Protein 6OUX (pdb70)

B-factor: mean 25.57, std 15.18, range [2.73, 433.22]

InterPro domains:
  IPR004839 Aminotransferase, class I/classII, large domain [PF00155] (78-378)
  IPR015421 Pyridoxal phosphate-dependent transferase, major domain [G3DSA:3.40.640.10] (74-288)
  IPR015422 Pyridoxal phosphate-dependent transferase, small domain [G3DSA:3.90.1150.10] (289-384)
  IPR015424 Pyridoxal phosphate-dependent transferase [SSF53383] (71-387)

Secondary structure (DSSP, 8-state):
--HHHHTTTTHHHHHHHHHS---SSSSSS-HHHHHHHSTT----EE-SS---HHHHHHHHHHHIIIIITTSTHHHHHHSPPPPHHHHHHHHHHHHTS-GGGEEEES-HHHHHHHHHTSTT--EEEEEES-SS--GGGS-TT-EEEEEEP-GGGTT---HHHHHHHHHHH--SEEEEESS-TTT-----HHHHHHHHHHTTTSSEEEEE-TTGGG--SSTT-PPP-THHHHHH-TTEEEEEESSTTTT-TTS--EEEE--HHHHHHHTSS-------HHHHHHHHHHT-HHHHHHHHHHHHHHHHHHHHHHHHHHT-TT-EE---SSSEEEEEPPTT--HHHHHHHHHHHH-EE-EE-TTSTT--SSEEEEE---HHHHHHHHHHHHHHT----/-HHHHHHHH---SS----EE-SS---HHHHHHHHHHHIIIIITT----TTHHHHHHHHHTS-GGGEEEES-HHHHHHHHHTSTT--EEEEEES-SS-GGGGS-TT-EEEEEE-BGGGTTB--HHHHHHHHHHH--SEEEEESS-TTT-----HHHHHHHHHHTTTSSEEEEE-TTGGG--SSTT-PPP-THHHHHH-TTEEEEEESSTTTT-TTS--EEEE--HHHHHHHHHTT------HHHHHHHHHHT-HHHHHHHHHHHHHHHHHHHHHHHHHHTSTT-EE----SSEEEEEPPTT--HHHHHHHHHHHH-EE-EE-TTSTT--SSEEEEE---HHHHHHHHHHHHHHH-

Sequence (747 aa):
ASVDTMNARNTQFTKAFHALKQNAGSHSPSMEDLKKMFPTLEIKIDACYLSNPYASELVLDYIDRELIQTNAYKKVLTHYPSQQRSLQKVMAESLHVKPENIFIGNGATEIIQMLLQQEEVQKVALMIPTFSSYYEFVGKGCEVVYFPLNERDDYSFDADKYCQFIENEQPDTVVLINPNNPNGAYLSLEKMHILLKRLAFVPRIIIDESFIHFAYEDEALTCLSSTVLFDMYPNVIIVKSLSKDFGIAGVRLGYALMDSRKIDALLEHGFLWNINGIGEYCLRLFVREDFLKRYEEARKQYIKEMCRFKEALLGIENVYVYPSMANFVMLKLPSRIKASFVISALLVEYGIYVRTMADKIGVEGECIRIAGRTREENNCIVMALKSILKDSKNTQFTKAFHAMFPTLEIKIDACYLSNPYASELVLDYIDRELIQTNAYQRSLQKVMAESLHVKPENIFIGNGATEIIQMLLQQEEVQKVALMIPTFSSYYEFVGKGCEVVYFPLNERDDYSFDADKYCQFIENEQPDTVVLINPNNPNGAYLSLEKMHILLKRLAFVPRIIIDESFIHFAYEDEALTCLSSTVLFDMYPNVIIVKSLSKDFGIAGVRLGYALMDSRKIDALLEHGFLWNINGIGEYCLRLFVREDFLKRYEEARKQYIKEMCRFKEALLGIENVYVYPSMANFVMLKLPSRIKASFVISALLVEYGIYVRTMADKIGVEGECIRIAGRTREENNCIVMALKSILK

Radius of gyration: 28.6 Å; Cα contacts (8 Å, |Δi|>4): 1345; chains: 2; bounding box: 66×75×78 Å

Nearest PDB structures (foldseek):
  6oux-assembly1_A  TM=1.003E+00  e=8.199E-85  Sulfurospirillum multivorans
  6oux-assembly1_B  TM=9.849E-01  e=2.940E-67  Sulfurospirillum multivorans
  3get-assembly1_A  TM=8.193E-01  e=7.126E-23  Campylobacter jejuni subsp. jejuni NCTC 11168 = ATCC 700819
  3get-assembly1_B  TM=8.110E-01  e=1.214E-21  Campylobacter jejuni subsp. jejuni NCTC 11168 = ATCC 700819
  5wml-assembly1_B  TM=7.688E-01  e=1.928E-19  Arabidopsis thaliana

Solvent-accessible surface area: 33299 Å² total; per-residue (Å²): 93,57,45,97,88,82,57,56,127,22,59,162,28,23,147,28,9,104,81,27,165,128,66,66,31,33,46,9,7,28,61,122,29,3,132,154,79,29,88,137,32,115,49,138,11,26,0,0,74,17,8,0,13,42,0,26,115,29,0,90,61,3,14,48,95,48,9,20,138,80,72,40,9,72,122,30,17,21,73,84,7,32,89,13,88,45,2,0,117,24,2,17,115,34,28,150,16,108,31,50,23,0,18,0,5,45,9,7,36,60,4,0,33,44,2,0,106,47,155,88,2,92,43,0,1,9,12,38,2,20,21,29,48,7,120,93,50,24,36,220,60,17,99,39,28,93,21,90,14,40,28,193,65,41,4,56,36,52,17,92,131,1,2,82,40,0,53,109,51,107,3,26,0,0,3,5,7,11,0,8,10,0,1,0,27,38,21,32,38,127,101,3,46,103,1,0,125,82,0,72,87,2,71,38,0,0,1,8,3,2,8,2,23,5,0,58,86,61,161,73,12,82,50,16,49,3,20,72,2,30,99,106,15,144,18,5,9,0,0,6,3,7,22,76,0,14,0,20,85,46,12,94,2,0,11,0,0,0,79,14,181,41,0,59,63,36,49,137,99,12,106,100,35,16,2,29,6,28,0,21,30,0,0,95,1,6,12,83,120,62,0,54,127,109,3,47,110,7,0,63,88,0,3,131,6,4,44,82,0,34,128,29,0,120,54,9,158,54,21,100,12,1,68,8,37,2,0,0,0,1,0,65,7,32,106,214,39,126,1,25,34,0,5,0,0,0,1,66,78,74,5,2,1,1,1,28,3,78,49,16,136,31,20,96,52,56,1,0,2,0,0,0,13,31,147,147,50,0,63,61,0,8,129,0,0,99,61,20,12,146,121,68,150,89,94,153,26,34,140,24,76,173,108,175,53,133,134,46,113,84,134,12,59,0,24,44,7,5,0,28,24,0,12,124,22,0,20,49,4,3,41,114,56,22,23,133,99,109,57,88,86,139,71,12,25,146,23,9,8,155,47,26,157,19,134,41,93,26,0,1,0,7,51,7,8,49,32,1,0,4,22,1,0,67,29,163,92,2,96,42,0,0,6,16,30,0,18,45,30,42,11,129,55,17,15,38,216,69,17,93,28,21,83,30,82,17,70,28,222,82,47,4,46,36,73,43,63,109,2,2,62,42,0,59,124,54,112,4,27,0,0,4,10,20,11,0,11,18,0,0,0,28,28,30,22,36,138,98,4,41,105,2,0,126,94,0,69,88,2,78,27,0,0,0,8,3,2,6,2,23,4,0,62,81,63,181,73,15,79,47,16,55,2,15,58,2,28,92,98,16,140,19,4,11,0,0,7,3,4,14,53,0,7,0,4,8,2,5,38,0,0,8,0,0,0,60,32,171,36,2,77,41,2,24,140,123,51,62,63,12,60,24,35,49,40,1,56,36,0,0,116,2,6,30,79,125,66,0,52,136,110,2,44,107,9,0,52,72,0,4,122,7,5,38,100,0,28,108,34,0,76,50,7,146,122,16,88,6,1,57,8,47,1,0,0,0,0,0,58,12,20,105,239,46,128,2,45,98,0,4,0,2,0,6,68,100,43,5,0,72,1,59,38,3,80,83,27,136,28,19,101,52,56,1,0,10,0,0,0,14,46,113,140,43,0,71,40,0,13,98,0,0,92,58,23,27,222

Organism: Sulfurospirillum multivorans (strain DM 12446 / JCM 15788 / NBRC 109480) (NCBI:txid1150621)

Structure (mmCIF, N/CA/C/O backbone):
data_6OUX
#
_entry.id   6OUX
#
_cell.length_a   141.530
_cell.length_b   90.627
_cell.length_c   70.867
_cell.angle_alpha   90.00
_cell.angle_beta   109.96
_cell.angle_gamma   90.00
#
_symmetry.space_group_name_H-M   'C 1 2 1'
#
loop_
_entity.id
_entity.type
_entity.pdbx_description
1 polymer 'Threonine phosphate decarboxylase-like enzyme'
2 water water
#
loop_
_atom_site.group_PDB
_atom_site.id
_atom_site.type_symbol
_atom_site.label_atom_id
_atom_site.label_alt_id
_atom_site.label_comp_id
_atom_site.label_asym_id
_atom_site.label_entity_id
_atom_site.label_seq_id
_atom_site.pdbx_PDB_ins_code
_atom_site.Cartn_x
_atom_site.Cartn_y
_atom_site.Cartn_z
_atom_site.occupancy
_atom_site.B_iso_or_equiv
_atom_site.auth_seq_id
_atom_site.auth_comp_id
_atom_site.auth_asym_id
_atom_site.auth_atom_id
_atom_site.pdbx_PDB_model_num
ATOM 1 N N . ALA A 1 1 ? 64.723 102.283 23.067 1.00 39.46 0 ALA A N 1
ATOM 2 C CA . ALA A 1 1 ? 65.897 101.862 23.875 1.00 38.82 0 ALA A CA 1
ATOM 3 C C . ALA A 1 1 ? 65.513 100.781 24.898 1.00 33.16 0 ALA A C 1
ATOM 4 O O . ALA A 1 1 ? 66.264 99.845 24.983 1.00 33.95 0 ALA A O 1
ATOM 6 N N . SER A 1 2 ? 64.384 100.868 25.635 1.00 31.45 1 SER A N 1
ATOM 7 C CA . SER A 1 2 ? 64.079 99.833 26.683 1.00 30.18 1 SER A CA 1
ATOM 8 C C . SER A 1 2 ? 63.864 98.462 26.032 1.00 30.53 1 SER A C 1
ATOM 9 O O . SER A 1 2 ? 63.535 98.365 24.844 1.00 29.44 1 SER A O 1
ATOM 12 N N . VAL A 1 3 ? 64.062 97.407 26.820 1.00 30.09 2 VAL A N 1
ATOM 13 C CA . VAL A 1 3 ? 63.834 96.040 26.343 1.00 31.37 2 VAL A CA 1
ATOM 14 C C . VAL A 1 3 ? 62.382 95.893 25.775 1.00 30.37 2 VAL A C 1
ATOM 15 O O . VAL A 1 3 ? 62.206 95.238 24.742 1.00 27.73 2 VAL A O 1
ATOM 19 N N . ASP A 1 4 ? 61.380 96.489 26.460 1.00 28.39 3 ASP A N 1
ATOM 20 C CA . ASP A 1 4 ? 59.944 96.417 26.038 1.00 31.43 3 ASP A CA 1
ATOM 21 C C . ASP A 1 4 ? 59.729 97.138 24.676 1.00 29.81 3 ASP A C 1
ATOM 22 O O . ASP A 1 4 ? 59.013 96.660 23.807 1.00 29.00 3 ASP A O 1
ATOM 27 N N . THR A 1 5 ? 60.365 98.286 24.505 1.00 26.80 4 THR A N 1
ATOM 28 C CA . THR A 1 5 ? 60.292 99.032 23.220 1.00 27.28 4 THR A CA 1
ATOM 29 C C . THR A 1 5 ? 60.909 98.196 22.101 1.00 27.93 4 THR A C 1
ATOM 30 O O . THR A 1 5 ? 60.306 98.070 21.031 1.00 26.97 4 THR A O 1
ATOM 34 N N . MET A 1 6 ? 62.089 97.609 22.374 1.00 27.98 5 MET A N 1
ATOM 35 C CA . MET A 1 6 ? 62.811 96.763 21.423 1.00 32.18 5 MET A CA 1
ATOM 36 C C . MET A 1 6 ? 61.893 95.600 21.020 1.00 32.17 5 MET A C 1
ATOM 37 O O . MET A 1 6 ? 61.806 95.217 19.856 1.00 33.67 5 MET A O 1
ATOM 42 N N . ASN A 1 7 ? 61.161 95.078 21.986 1.00 33.46 6 ASN A N 1
ATOM 43 C CA . ASN A 1 7 ? 60.214 94.005 21.706 1.00 35.98 6 ASN A CA 1
ATOM 44 C C . ASN A 1 7 ? 58.952 94.362 20.909 1.00 33.45 6 ASN A C 1
ATOM 45 O O . ASN A 1 7 ? 58.216 93.455 20.533 1.00 33.62 6 ASN A O 1
ATOM 50 N N . ALA A 1 8 ? 58.706 95.653 20.657 1.00 28.10 7 ALA A N 1
ATOM 51 C CA . ALA A 1 8 ? 57.591 96.062 19.800 1.00 29.17 7 ALA A CA 1
ATOM 52 C C . ALA A 1 8 ? 58.060 96.329 18.345 1.00 29.43 7 ALA A C 1
ATOM 53 O O . ALA A 1 8 ? 57.252 96.759 17.508 1.00 27.40 7 ALA A O 1
ATOM 55 N N . ARG A 1 9 ? 59.357 96.090 18.082 1.00 27.68 8 ARG A N 1
ATOM 56 C CA . ARG A 1 9 ? 60.008 96.251 16.769 1.00 34.73 8 ARG A CA 1
ATOM 57 C C . ARG A 1 9 ? 59.202 95.803 15.543 1.00 30.44 8 ARG A C 1
ATOM 58 O O . ARG A 1 9 ? 59.279 96.421 14.500 1.00 32.23 8 ARG A O 1
ATOM 66 N N . ASN A 1 10 ? 58.534 94.662 15.642 1.00 27.28 9 ASN A N 1
ATOM 67 C CA . ASN A 1 10 ? 57.894 94.038 14.458 1.00 26.86 9 ASN A CA 1
ATOM 68 C C . ASN A 1 10 ? 56.387 94.199 14.412 1.00 25.33 9 ASN A C 1
ATOM 69 O O . ASN A 1 10 ? 55.689 93.478 13.689 1.00 25.64 9 ASN A O 1
ATOM 74 N N . THR A 1 11 ? 55.878 95.162 15.192 1.00 23.68 10 THR A N 1
ATOM 75 C CA . THR A 1 11 ? 54.472 95.316 15.424 1.00 22.30 10 THR A CA 1
ATOM 76 C C . THR A 1 11 ? 53.701 95.465 14.093 1.00 20.05 10 THR A C 1
ATOM 77 O O . THR A 1 11 ? 52.654 94.822 13.890 1.00 19.01 10 THR A O 1
ATOM 81 N N . GLN A 1 12 ? 54.228 96.299 13.212 1.00 23.50 11 GLN A N 1
ATOM 82 C CA . GLN A 1 12 ? 53.591 96.575 11.901 1.00 24.06 11 GLN A CA 1
ATOM 83 C C . GLN A 1 12 ? 53.447 95.269 11.138 1.00 24.44 11 GLN A C 1
ATOM 84 O O . GLN A 1 12 ? 52.362 94.878 10.710 1.00 26.15 11 GLN A O 1
ATOM 90 N N . PHE A 1 13 ? 54.540 94.541 11.058 1.00 25.16 12 PHE A N 1
ATOM 91 C CA . PHE A 1 13 ? 54.498 93.207 10.470 1.00 22.68 12 PHE A CA 1
ATOM 92 C C . PHE A 1 13 ? 53.494 92.281 11.178 1.00 23.05 12 PHE A C 1
ATOM 93 O O . PHE A 1 13 ? 52.609 91.666 10.557 1.00 21.82 12 PHE A O 1
ATOM 101 N N . THR A 1 14 ? 53.615 92.176 12.495 1.00 25.48 13 THR A N 1
ATOM 102 C CA . THR A 1 14 ? 52.677 91.310 13.261 1.00 21.32 13 THR A CA 1
ATOM 103 C C . THR A 1 14 ? 51.233 91.616 13.012 1.00 21.41 13 THR A C 1
ATOM 104 O O . THR A 1 14 ? 50.388 90.696 12.835 1.00 22.17 13 THR A O 1
ATOM 108 N N . LYS A 1 15 ? 50.894 92.908 13.001 1.00 23.09 14 LYS A N 1
ATOM 109 C CA . LYS A 1 15 ? 49.497 93.264 12.756 1.00 22.97 14 LYS A CA 1
ATOM 110 C C . LYS A 1 15 ? 49.030 92.861 11.382 1.00 23.06 14 LYS A C 1
ATOM 111 O O . LYS A 1 15 ? 47.919 92.307 11.244 1.00 24.10 14 LYS A O 1
ATOM 117 N N . ALA A 1 16 ? 49.840 93.145 10.347 1.00 24.28 15 ALA A N 1
ATOM 118 C CA . ALA A 1 16 ? 49.471 92.759 8.970 1.00 22.20 15 ALA A CA 1
ATOM 119 C C . ALA A 1 16 ? 49.379 91.233 8.881 1.00 25.68 15 ALA A C 1
ATOM 120 O O . ALA A 1 16 ? 48.458 90.664 8.276 1.00 27.93 15 ALA A O 1
ATOM 122 N N . PHE A 1 17 ? 50.338 90.563 9.507 1.00 26.12 16 PHE A N 1
ATOM 123 C CA . PHE A 1 17 ? 50.388 89.078 9.479 1.00 28.91 16 PHE A CA 1
ATOM 124 C C . PHE A 1 17 ? 49.066 88.430 10.038 1.00 32.57 16 PHE A C 1
ATOM 125 O O . PHE A 1 17 ? 48.425 87.592 9.382 1.00 29.87 16 PHE A O 1
ATOM 133 N N . HIS A 1 18 ? 48.613 88.902 11.196 1.00 36.23 17 HIS A N 1
ATOM 134 C CA . HIS A 1 18 ? 47.258 88.585 11.703 1.00 37.88 17 HIS A CA 1
ATOM 135 C C . HIS A 1 18 ? 46.060 88.954 10.822 1.00 37.64 17 HIS A C 1
ATOM 136 O O . HIS A 1 18 ? 45.069 88.241 10.797 1.00 42.66 17 HIS A O 1
ATOM 143 N N . ALA A 1 19 ? 46.095 90.076 10.142 1.00 40.27 18 ALA A N 1
ATOM 144 C CA . ALA A 1 19 ? 44.991 90.421 9.219 1.00 42.62 18 ALA A CA 1
ATOM 145 C C . ALA A 1 19 ? 44.693 89.285 8.219 1.00 44.52 18 ALA A C 1
ATOM 146 O O . ALA A 1 19 ? 43.554 89.149 7.747 1.00 40.74 18 ALA A O 1
ATOM 148 N N . LEU A 1 20 ? 45.724 88.505 7.869 1.00 37.71 19 LEU A N 1
ATOM 149 C CA . LEU A 1 20 ? 45.587 87.439 6.859 1.00 38.09 19 LEU A CA 1
ATOM 150 C C . LEU A 1 20 ? 44.610 86.309 7.241 1.00 34.62 19 LEU A C 1
ATOM 151 O O . LEU A 1 20 ? 44.435 85.993 8.424 1.00 26.88 19 LEU A O 1
ATOM 156 N N . LYS A 1 21 ? 43.970 85.738 6.214 1.00 35.36 20 LYS A N 1
ATOM 157 C CA . LYS A 1 21 ? 43.178 84.508 6.357 1.00 38.42 20 LYS A CA 1
ATOM 158 C C . LYS A 1 21 ? 43.934 83.469 7.223 1.00 38.15 20 LYS A C 1
ATOM 159 O O . LYS A 1 21 ? 45.075 83.092 6.907 1.00 30.70 20 LYS A O 1
ATOM 165 N N . GLN A 1 22 ? 43.285 83.059 8.310 1.00 33.82 21 GLN A N 1
ATOM 166 C CA . GLN A 1 22 ? 43.625 81.843 9.057 1.00 37.26 21 GLN A CA 1
ATOM 167 C C . GLN A 1 22 ? 42.955 80.557 8.525 1.00 35.29 21 GLN A C 1
ATOM 168 O O . GLN A 1 22 ? 41.923 80.611 7.866 1.00 33.60 21 GLN A O 1
ATOM 174 N N . ASN A 1 23 ? 43.564 79.401 8.821 1.00 32.50 22 ASN A N 1
ATOM 175 C CA . ASN A 1 23 ? 42.960 78.108 8.592 1.00 27.91 22 ASN A CA 1
ATOM 176 C C . ASN A 1 23 ? 43.461 77.085 9.602 1.00 25.88 22 ASN A C 1
ATOM 177 O O . ASN A 1 23 ? 44.436 77.275 10.317 1.00 25.22 22 ASN A O 1
ATOM 182 N N . ALA A 1 24 ? 42.825 75.954 9.600 1.00 25.10 23 ALA A N 1
ATOM 183 C CA . ALA A 1 24 ? 43.025 74.950 10.634 1.00 25.52 23 ALA A CA 1
ATOM 184 C C . ALA A 1 24 ? 44.216 73.998 10.381 1.00 24.27 23 ALA A C 1
ATOM 185 O O . ALA A 1 24 ? 44.590 73.208 11.259 1.00 20.30 23 ALA A O 1
ATOM 187 N N . GLY A 1 25 ? 44.791 74.080 9.180 1.00 24.30 24 GLY A N 1
ATOM 188 C CA . GLY A 1 25 ? 45.906 73.238 8.776 1.00 22.80 24 GLY A CA 1
ATOM 189 C C . GLY A 1 25 ? 47.252 73.791 9.261 1.00 23.83 24 GLY A C 1
ATOM 190 O O . GLY A 1 25 ? 47.330 74.766 10.010 1.00 19.36 24 GLY A O 1
ATOM 191 N N . SER A 1 26 ? 48.300 73.209 8.705 1.00 20.25 25 SER A N 1
ATOM 192 C CA . SER A 1 26 ? 49.669 73.398 9.152 1.00 24.31 25 SER A CA 1
ATOM 193 C C . SER A 1 26 ? 50.207 74.820 8.928 1.00 23.31 25 SER A C 1
ATOM 194 O O . SER A 1 26 ? 50.961 75.328 9.762 1.00 21.99 25 SER A O 1
ATOM 197 N N . HIS A 1 27 ? 49.870 75.436 7.800 1.00 22.25 26 HIS A N 1
ATOM 198 C CA . HIS A 1 27 ? 50.264 76.851 7.556 1.00 27.69 26 HIS A CA 1
ATOM 199 C C . HIS A 1 27 ? 49.085 77.805 7.731 1.00 28.47 26 HIS A C 1
ATOM 200 O O . HIS A 1 27 ? 48.285 77.984 6.800 1.00 32.90 26 HIS A O 1
ATOM 207 N N . SER A 1 28 ? 49.011 78.419 8.898 1.00 25.82 27 SER A N 1
ATOM 208 C CA . SER A 1 28 ? 48.044 79.476 9.162 1.00 27.26 27 SER A CA 1
ATOM 209 C C . SER A 1 28 ? 48.759 80.719 9.693 1.00 24.74 27 SER A C 1
ATOM 210 O O . SER A 1 28 ? 49.311 80.723 10.821 1.00 28.37 27 SER A O 1
ATOM 213 N N . PRO A 1 29 ? 48.803 81.766 8.891 1.00 24.72 28 PRO A N 1
ATOM 214 C CA . PRO A 1 29 ? 48.261 81.873 7.511 1.00 26.50 28 PRO A CA 1
ATOM 215 C C . PRO A 1 29 ? 48.982 81.030 6.441 1.00 28.45 28 PRO A C 1
ATOM 216 O O . PRO A 1 29 ? 50.110 80.520 6.673 1.00 26.31 28 PRO A O 1
ATOM 220 N N . SER A 1 30 ? 48.351 80.918 5.275 1.00 26.71 29 SER A N 1
ATOM 221 C CA . SER A 1 30 ? 48.857 80.079 4.213 1.00 32.97 29 SER A CA 1
ATOM 222 C C . SER A 1 30 ? 50.099 80.686 3.687 1.00 34.15 29 SER A C 1
ATOM 223 O O . SER A 1 30 ? 50.242 81.889 3.732 1.00 33.01 29 SER A O 1
ATOM 226 N N . MET A 1 31 ? 50.992 79.857 3.167 1.00 34.99 30 MET A N 1
ATOM 227 C CA . MET A 1 31 ? 52.207 80.317 2.498 1.00 39.39 30 MET A CA 1
ATOM 228 C C . MET A 1 31 ? 51.985 81.182 1.258 1.00 44.25 30 MET A C 1
ATOM 229 O O . MET A 1 31 ? 52.789 82.074 0.972 1.00 42.80 30 MET A O 1
ATOM 234 N N . GLU A 1 32 ? 50.936 80.885 0.511 1.00 47.00 31 GLU A N 1
ATOM 235 C CA . GLU A 1 32 ? 50.576 81.656 -0.675 1.00 54.12 31 GLU A CA 1
ATOM 236 C C . GLU A 1 32 ? 50.172 83.082 -0.260 1.00 53.35 31 GLU A C 1
ATOM 237 O O . GLU A 1 32 ? 50.499 84.049 -0.945 1.00 49.15 31 GLU A O 1
ATOM 243 N N . ASP A 1 33 ? 49.512 83.190 0.899 1.00 51.38 32 ASP A N 1
ATOM 244 C CA . ASP A 1 33 ? 49.062 84.482 1.468 1.00 49.85 32 ASP A CA 1
ATOM 245 C C . ASP A 1 33 ? 50.163 85.414 2.013 1.00 48.92 32 ASP A C 1
ATOM 246 O O . ASP A 1 33 ? 49.995 86.645 2.006 1.00 50.23 32 ASP A O 1
ATOM 251 N N . LEU A 1 34 ? 51.249 84.819 2.522 1.00 46.18 33 LEU A N 1
ATOM 252 C CA . LEU A 1 34 ? 52.413 85.549 3.025 1.00 44.71 33 LEU A CA 1
ATOM 253 C C . LEU A 1 34 ? 53.259 86.106 1.887 1.00 49.04 33 LEU A C 1
ATOM 254 O O . LEU A 1 34 ? 53.810 87.183 2.014 1.00 50.43 33 LEU A O 1
ATOM 259 N N . LYS A 1 35 ? 53.432 85.327 0.816 1.00 53.91 34 LYS A N 1
ATOM 260 C CA . LYS A 1 35 ? 54.129 85.786 -0.383 1.00 58.07 34 LYS A CA 1
ATOM 261 C C . LYS A 1 35 ? 53.478 87.036 -0.973 1.00 52.84 34 LYS A C 1
ATOM 262 O O . LYS A 1 35 ? 54.187 87.951 -1.381 1.00 53.13 34 LYS A O 1
ATOM 268 N N . LYS A 1 36 ? 52.155 87.093 -1.034 1.00 52.41 35 LYS A N 1
ATOM 269 C CA . LYS A 1 36 ? 51.537 88.320 -1.584 1.00 57.21 35 LYS A CA 1
ATOM 270 C C . LYS A 1 36 ? 51.604 89.478 -0.578 1.00 51.61 35 LYS A C 1
ATOM 271 O O . LYS A 1 36 ? 52.056 90.555 -0.932 1.00 50.31 35 LYS A O 1
ATOM 277 N N . MET A 1 37 ? 51.238 89.248 0.681 1.00 49.31 36 MET A N 1
ATOM 278 C CA . MET A 1 37 ? 51.380 90.295 1.723 1.00 42.73 36 MET A CA 1
ATOM 279 C C . MET A 1 37 ? 52.840 90.712 1.958 1.00 39.29 36 MET A C 1
ATOM 280 O O . MET A 1 37 ? 53.137 91.886 2.130 1.00 39.92 36 MET A O 1
ATOM 285 N N . PHE A 1 38 ? 53.766 89.770 1.982 1.00 34.21 37 PHE A N 1
ATOM 286 C CA . PHE A 1 38 ? 55.158 90.137 2.254 1.00 32.58 37 PHE A CA 1
ATOM 287 C C . PHE A 1 38 ? 56.057 89.623 1.155 1.00 33.50 37 PHE A C 1
ATOM 288 O O . PHE A 1 38 ? 56.766 88.625 1.344 1.00 29.99 37 PHE A O 1
ATOM 296 N N . PRO A 1 39 ? 56.050 90.315 -0.002 1.00 37.32 38 PRO A N 1
ATOM 297 C CA . PRO A 1 39 ? 56.688 89.691 -1.178 1.00 37.73 38 PRO A CA 1
ATOM 298 C C . PRO A 1 39 ? 58.200 89.614 -1.087 1.00 36.06 38 PRO A C 1
ATOM 299 O O . PRO A 1 39 ? 58.803 88.740 -1.681 1.00 41.38 38 PRO A O 1
ATOM 303 N N . THR A 1 40 ? 58.808 90.500 -0.329 1.00 36.36 39 THR A N 1
ATOM 304 C CA . THR A 1 40 ? 60.221 90.399 -0.050 1.00 38.74 39 THR A CA 1
ATOM 305 C C . THR A 1 40 ? 60.594 89.395 1.072 1.00 37.25 39 THR A C 1
ATOM 306 O O . THR A 1 40 ? 61.788 89.200 1.312 1.00 38.32 39 THR A O 1
ATOM 310 N N . LEU A 1 41 ? 59.600 88.784 1.755 1.00 32.07 40 LEU A N 1
ATOM 311 C CA . LEU A 1 41 ? 59.855 87.851 2.893 1.00 31.51 40 LEU A CA 1
ATOM 312 C C . LEU A 1 41 ? 60.378 86.517 2.398 1.00 29.06 40 LEU A C 1
ATOM 313 O O . LEU A 1 41 ? 59.656 85.788 1.729 1.00 29.30 40 LEU A O 1
ATOM 318 N N . GLU A 1 42 ? 61.595 86.171 2.739 1.00 30.46 41 GLU A N 1
ATOM 319 C CA . GLU A 1 42 ? 62.101 84.858 2.310 1.00 34.05 41 GLU A CA 1
ATOM 320 C C . GLU A 1 42 ? 61.980 83.836 3.432 1.00 30.23 41 GLU A C 1
ATOM 321 O O . GLU A 1 42 ? 62.490 84.042 4.538 1.00 32.26 41 GLU A O 1
ATOM 327 N N . ILE A 1 43 ? 61.252 82.770 3.159 1.00 29.83 42 ILE A N 1
ATOM 328 C CA . ILE A 1 43 ? 61.141 81.697 4.133 1.00 34.49 42 ILE A CA 1
ATOM 329 C C . ILE A 1 43 ? 62.322 80.759 3.890 1.00 32.89 42 ILE A C 1
ATOM 330 O O . ILE A 1 43 ? 62.394 80.145 2.855 1.00 32.81 42 ILE A O 1
ATOM 335 N N . LYS A 1 44 ? 63.237 80.652 4.836 1.00 28.82 43 LYS A N 1
ATOM 336 C CA . LYS A 1 44 ? 64.389 79.730 4.675 1.00 28.64 43 LYS A CA 1
ATOM 337 C C . LYS A 1 44 ? 64.177 78.333 5.295 1.00 28.21 43 LYS A C 1
ATOM 338 O O . LYS A 1 44 ? 64.718 77.337 4.789 1.00 21.72 43 LYS A O 1
ATOM 344 N N . ILE A 1 45 ? 63.461 78.283 6.436 1.00 23.12 44 ILE A N 1
ATOM 345 C CA . ILE A 1 45 ? 63.157 77.021 7.111 1.00 21.81 44 ILE A CA 1
ATOM 346 C C . ILE A 1 45 ? 61.666 77.014 7.376 1.00 21.63 44 ILE A C 1
ATOM 347 O O . ILE A 1 45 ? 61.170 77.863 8.138 1.00 18.87 44 ILE A O 1
ATOM 352 N N . ASP A 1 46 ? 60.960 76.053 6.790 1.00 21.22 45 ASP A N 1
ATOM 353 C CA . ASP A 1 46 ? 59.551 75.901 7.098 1.00 22.18 45 ASP A CA 1
ATOM 354 C C . ASP A 1 46 ? 59.476 74.804 8.126 1.00 20.20 45 ASP A C 1
ATOM 355 O O . ASP A 1 46 ? 59.641 73.612 7.807 1.00 21.81 45 ASP A O 1
ATOM 360 N N . ALA A 1 47 ? 59.218 75.167 9.368 1.00 17.19 46 ALA A N 1
ATOM 361 C CA . ALA A 1 47 ? 58.983 74.123 10.395 1.00 18.01 46 ALA A CA 1
ATOM 362 C C . ALA A 1 47 ? 57.506 74.004 10.839 1.00 17.82 46 ALA A C 1
ATOM 363 O O . ALA A 1 47 ? 57.231 73.643 11.969 1.00 18.69 46 ALA A O 1
ATOM 365 N N . CYS A 1 48 ? 56.568 74.246 9.928 1.00 18.02 47 CYS A N 1
ATOM 366 C CA . CYS A 1 48 ? 55.160 74.069 10.192 1.00 20.94 47 CYS A CA 1
ATOM 367 C C . CYS A 1 48 ? 54.634 72.716 9.792 1.00 24.97 47 CYS A C 1
ATOM 368 O O . CYS A 1 48 ? 53.901 72.083 10.548 1.00 27.23 47 CYS A O 1
ATOM 371 N N . TYR A 1 49 ? 54.954 72.281 8.580 1.00 24.62 48 TYR A N 1
ATOM 372 C CA . TYR A 1 49 ? 54.470 70.990 8.127 1.00 26.27 48 TYR A CA 1
ATOM 373 C C . TYR A 1 49 ? 55.345 69.823 8.604 1.00 21.42 48 TYR A C 1
ATOM 374 O O . TYR A 1 49 ? 56.558 69.929 8.810 1.00 20.78 48 TYR A O 1
ATOM 383 N N . LEU A 1 50 ? 54.687 68.698 8.758 1.00 20.37 49 LEU A N 1
ATOM 384 C CA . LEU A 1 50 ? 55.254 67.540 9.417 1.00 20.92 49 LEU A CA 1
ATOM 385 C C . LEU A 1 50 ? 55.766 66.572 8.352 1.00 22.39 49 LEU A C 1
ATOM 386 O O . LEU A 1 50 ? 55.061 66.206 7.413 1.00 26.97 49 LEU A O 1
ATOM 391 N N . SER A 1 51 ? 57.026 66.237 8.463 1.00 20.26 50 SER A N 1
ATOM 392 C CA . SER A 1 51 ? 57.672 65.415 7.485 1.00 20.21 50 SER A CA 1
ATOM 393 C C . SER A 1 51 ? 58.857 64.775 8.183 1.00 20.14 50 SER A C 1
ATOM 394 O O . SER A 1 51 ? 59.124 65.068 9.336 1.00 24.27 50 SER A O 1
ATOM 397 N N . ASN A 1 52 ? 59.565 63.903 7.489 1.00 16.49 51 ASN A N 1
ATOM 398 C CA . ASN A 1 52 ? 60.881 63.480 7.875 1.00 14.29 51 ASN A CA 1
ATOM 399 C C . ASN A 1 52 ? 61.761 63.868 6.648 1.00 13.60 51 ASN A C 1
ATOM 400 O O . ASN A 1 52 ? 61.679 63.226 5.617 1.00 13.51 51 ASN A O 1
ATOM 405 N N . PRO A 1 53 ? 62.588 64.895 6.776 1.00 13.38 52 PRO A N 1
ATOM 406 C CA . PRO A 1 53 ? 63.363 65.337 5.630 1.00 14.10 52 PRO A CA 1
ATOM 407 C C . PRO A 1 53 ? 64.386 64.293 5.153 1.00 13.84 52 PRO A C 1
ATOM 408 O O . PRO A 1 53 ? 64.673 64.228 3.934 1.00 14.83 52 PRO A O 1
ATOM 412 N N . TYR A 1 54 ? 64.831 63.412 6.030 1.00 12.03 53 TYR A N 1
ATOM 413 C CA . TYR A 1 54 ? 65.686 62.295 5.601 1.00 13.64 53 TYR A CA 1
ATOM 414 C C . TYR A 1 54 ? 64.951 61.229 4.768 1.00 13.59 53 TYR A C 1
ATOM 415 O O . TYR A 1 54 ? 65.477 60.689 3.799 1.00 13.88 53 TYR A O 1
ATOM 424 N N . ALA A 1 55 ? 63.690 60.950 5.080 1.00 12.42 54 ALA A N 1
ATOM 425 C CA . ALA A 1 55 ? 62.951 60.058 4.205 1.00 12.08 54 ALA A CA 1
ATOM 426 C C . ALA A 1 55 ? 62.551 60.749 2.910 1.00 12.32 54 ALA A C 1
ATOM 427 O O . ALA A 1 55 ? 62.415 60.107 1.898 1.00 11.23 54 ALA A O 1
ATOM 429 N N . SER A 1 56 ? 62.207 62.018 3.012 1.00 13.20 55 SER A N 1
ATOM 430 C CA . SER A 1 56 ? 61.780 62.760 1.862 1.00 16.00 55 SER A CA 1
ATOM 431 C C . SER A 1 56 ? 62.920 62.770 0.776 1.00 14.95 55 SER A C 1
ATOM 432 O O . SER A 1 56 ? 62.674 62.441 -0.366 1.00 13.98 55 SER A O 1
ATOM 435 N N . GLU A 1 57 ? 64.159 63.038 1.192 1.00 15.55 56 GLU A N 1
ATOM 436 C CA . GLU A 1 57 ? 65.356 63.035 0.320 1.00 18.07 56 GLU A CA 1
ATOM 437 C C . GLU A 1 57 ? 65.546 61.654 -0.260 1.00 15.73 56 GLU A C 1
ATOM 438 O O . GLU A 1 57 ? 65.776 61.545 -1.445 1.00 15.07 56 GLU A O 1
ATOM 444 N N . LEU A 1 58 ? 65.357 60.598 0.548 1.00 13.78 57 LEU A N 1
ATOM 445 C CA . LEU A 1 58 ? 65.415 59.218 0.057 1.00 13.20 57 LEU A CA 1
ATOM 446 C C . LEU A 1 58 ? 64.424 58.934 -1.054 1.00 12.70 57 LEU A C 1
ATOM 447 O O . LEU A 1 58 ? 64.796 58.430 -2.102 1.00 10.84 57 LEU A O 1
ATOM 452 N N . VAL A 1 59 ? 63.151 59.261 -0.809 1.00 13.26 58 VAL A N 1
ATOM 453 C CA . VAL A 1 59 ? 62.109 59.083 -1.818 1.00 12.88 58 VAL A CA 1
ATOM 454 C C . VAL A 1 59 ? 62.377 59.890 -3.072 1.00 12.98 58 VAL A C 1
ATOM 455 O O . VAL A 1 59 ? 62.214 59.362 -4.157 1.00 14.47 58 VAL A O 1
ATOM 459 N N . LEU A 1 60 ? 62.770 61.165 -2.959 1.00 14.22 59 LEU A N 1
ATOM 460 C CA . LEU A 1 60 ? 63.094 61.987 -4.154 1.00 15.82 59 LEU A CA 1
ATOM 461 C C . LEU A 1 60 ? 64.234 61.373 -4.973 1.00 16.02 59 LEU A C 1
ATOM 462 O O . LEU A 1 60 ? 64.247 61.432 -6.220 1.00 18.35 59 LEU A O 1
ATOM 467 N N . ASP A 1 61 ? 65.169 60.736 -4.283 1.00 16.16 60 ASP A N 1
ATOM 468 C CA . ASP A 1 61 ? 66.319 60.135 -4.925 1.00 17.07 60 ASP A CA 1
ATOM 469 C C . ASP A 1 61 ? 65.882 58.931 -5.718 1.00 16.29 60 ASP A C 1
ATOM 470 O O . ASP A 1 61 ? 66.358 58.773 -6.814 1.00 16.48 60 ASP A O 1
ATOM 475 N N . TYR A 1 62 ? 64.976 58.090 -5.193 1.00 14.48 61 TYR A N 1
ATOM 476 C CA . TYR A 1 62 ? 64.396 57.025 -5.957 1.00 14.44 61 TYR A CA 1
ATOM 477 C C . TYR A 1 62 ? 63.597 57.523 -7.175 1.00 15.19 61 TYR A C 1
ATOM 478 O O . TYR A 1 62 ? 63.673 56.936 -8.279 1.00 15.01 61 TYR A O 1
ATOM 487 N N . ILE A 1 63 ? 62.866 58.625 -6.991 1.00 15.37 62 ILE A N 1
ATOM 488 C CA . ILE A 1 63 ? 62.145 59.229 -8.091 1.00 16.49 62 ILE A CA 1
ATOM 489 C C . ILE A 1 63 ? 63.134 59.695 -9.209 1.00 17.52 62 ILE A C 1
ATOM 490 O O . ILE A 1 63 ? 62.938 59.395 -10.370 1.00 16.19 62 ILE A O 1
ATOM 495 N N . ASP A 1 64 ? 64.169 60.419 -8.818 1.00 19.50 63 ASP A N 1
ATOM 496 C CA . ASP A 1 64 ? 65.124 60.924 -9.744 1.00 20.96 63 ASP A CA 1
ATOM 497 C C . ASP A 1 64 ? 65.732 59.787 -10.514 1.00 23.84 63 ASP A C 1
ATOM 498 O O . ASP A 1 64 ? 65.801 59.859 -11.746 1.00 21.78 63 ASP A O 1
ATOM 503 N N . ARG A 1 65 ? 66.182 58.759 -9.791 1.00 20.01 64 ARG A N 1
ATOM 504 C CA . ARG A 1 65 ? 66.929 57.662 -10.391 1.00 22.16 64 ARG A CA 1
ATOM 505 C C . ARG A 1 65 ? 66.024 56.760 -11.213 1.00 20.60 64 ARG A C 1
ATOM 506 O O . ARG A 1 65 ? 66.412 56.326 -12.293 1.00 22.23 64 ARG A O 1
ATOM 514 N N . GLU A 1 66 ? 64.841 56.489 -10.721 1.00 17.87 65 GLU A N 1
ATOM 515 C CA . GLU A 1 66 ? 63.964 55.497 -11.343 1.00 20.85 65 GLU A CA 1
ATOM 516 C C . GLU A 1 66 ? 62.907 56.066 -12.313 1.00 20.57 65 GLU A C 1
ATOM 517 O O . GLU A 1 66 ? 62.396 55.328 -13.171 1.00 19.72 65 GLU A O 1
ATOM 523 N N . LEU A 1 67 ? 62.570 57.339 -12.161 1.00 21.25 66 LEU A N 1
ATOM 524 C CA . LEU A 1 67 ? 61.514 57.915 -13.015 1.00 22.05 66 LEU A CA 1
ATOM 525 C C . LEU A 1 67 ? 61.997 58.986 -13.916 1.00 20.88 66 LEU A C 1
ATOM 526 O O . LEU A 1 67 ? 61.586 59.052 -15.072 1.00 22.36 66 LEU A O 1
ATOM 531 N N . ILE A 1 68 ? 62.851 59.854 -13.405 1.00 21.42 67 ILE A N 1
ATOM 532 C CA . ILE A 1 68 ? 63.213 61.027 -14.141 1.00 22.15 67 ILE A CA 1
ATOM 533 C C . ILE A 1 68 ? 64.291 60.700 -15.136 1.00 22.05 67 ILE A C 1
ATOM 534 O O . ILE A 1 68 ? 64.089 60.932 -16.318 1.00 20.09 67 ILE A O 1
ATOM 539 N N . GLN A 1 69 ? 65.416 60.159 -14.668 1.00 20.98 68 GLN A N 1
ATOM 540 C CA . GLN A 1 69 ? 66.563 59.878 -15.567 1.00 21.57 68 GLN A CA 1
ATOM 541 C C . GLN A 1 69 ? 66.301 58.754 -16.559 1.00 23.12 68 GLN A C 1
ATOM 542 O O . GLN A 1 69 ? 66.955 58.659 -17.570 1.00 23.60 68 GLN A O 1
ATOM 548 N N . THR A 1 70 ? 65.361 57.881 -16.273 1.00 22.99 69 THR A N 1
ATOM 549 C CA . THR A 1 70 ? 65.010 56.828 -17.197 1.00 22.26 69 THR A CA 1
ATOM 550 C C . THR A 1 70 ? 63.839 57.196 -18.140 1.00 24.32 69 THR A C 1
ATOM 551 O O . THR A 1 70 ? 63.457 56.391 -18.943 1.00 23.87 69 THR A O 1
ATOM 555 N N . ASN A 1 71 ? 63.178 58.333 -17.940 1.00 25.30 70 ASN A N 1
ATOM 556 C CA . ASN A 1 71 ? 61.921 58.615 -18.662 1.00 27.68 70 ASN A CA 1
ATOM 557 C C . ASN A 1 71 ? 60.689 57.710 -18.294 1.00 24.81 70 ASN A C 1
ATOM 558 O O . ASN A 1 71 ? 59.635 57.789 -18.951 1.00 24.29 70 ASN A O 1
ATOM 563 N N . ALA A 1 72 ? 60.756 56.946 -17.198 1.00 20.90 71 ALA A N 1
ATOM 564 C CA . ALA A 1 72 ? 59.608 56.140 -16.783 1.00 20.65 71 ALA A CA 1
ATOM 565 C C . ALA A 1 72 ? 58.480 57.014 -16.246 1.00 18.43 71 ALA A C 1
ATOM 566 O O . ALA A 1 72 ? 57.360 56.582 -16.221 1.00 15.86 71 ALA A O 1
ATOM 568 N N . TYR A 1 73 ? 58.800 58.237 -15.804 1.00 19.24 72 TYR A N 1
ATOM 569 C CA . TYR A 1 73 ? 57.771 59.217 -15.447 1.00 18.72 72 TYR A CA 1
ATOM 570 C C . TYR A 1 73 ? 56.678 59.394 -16.502 1.00 19.38 72 TYR A C 1
ATOM 571 O O . TYR A 1 73 ? 55.560 59.733 -16.120 1.00 18.04 72 TYR A O 1
ATOM 580 N N . LYS A 1 74 ? 57.000 59.175 -17.791 1.00 18.36 73 LYS A N 1
ATOM 581 C CA . LYS A 1 74 ? 56.070 59.363 -18.907 1.00 20.71 73 LYS A CA 1
ATOM 582 C C . LYS A 1 74 ? 54.843 58.449 -18.776 1.00 21.20 73 LYS A C 1
ATOM 583 O O . LYS A 1 74 ? 53.725 58.904 -18.843 1.00 20.64 73 LYS A O 1
ATOM 589 N N . LYS A 1 75 ? 55.087 57.174 -18.553 1.00 21.56 74 LYS A N 1
ATOM 590 C CA . LYS A 1 75 ? 54.062 56.212 -18.313 1.00 26.13 74 LYS A CA 1
ATOM 591 C C . LYS A 1 75 ? 53.346 56.465 -17.004 1.00 22.14 74 LYS A C 1
ATOM 592 O O . LYS A 1 75 ? 52.190 56.217 -16.942 1.00 20.40 74 LYS A O 1
ATOM 598 N N . VAL A 1 76 ? 54.028 56.900 -15.943 1.00 21.84 75 VAL A N 1
ATOM 599 C CA . VAL A 1 76 ? 53.336 57.201 -14.668 1.00 20.96 75 VAL A CA 1
ATOM 600 C C . VAL A 1 76 ? 52.244 58.285 -14.883 1.00 21.06 75 VAL A C 1
ATOM 601 O O . VAL A 1 76 ? 51.151 58.205 -14.322 1.00 18.91 75 VAL A O 1
ATOM 605 N N . LEU A 1 77 ? 52.516 59.269 -15.733 1.00 18.96 76 LEU A N 1
ATOM 606 C CA . LEU A 1 77 ? 51.566 60.382 -15.952 1.00 19.06 76 LEU A CA 1
ATOM 607 C C . LEU A 1 77 ? 50.477 60.069 -16.978 1.00 18.64 76 LEU A C 1
ATOM 608 O O . LEU A 1 77 ? 49.393 60.618 -16.915 1.00 17.51 76 LEU A O 1
ATOM 613 N N . THR A 1 78 ? 50.781 59.136 -17.865 1.00 19.32 77 THR A N 1
ATOM 614 C CA . THR A 1 78 ? 50.037 58.852 -19.071 1.00 24.68 77 THR A CA 1
ATOM 615 C C . THR A 1 78 ? 49.065 57.672 -18.951 1.00 28.99 77 THR A C 1
ATOM 616 O O . THR A 1 78 ? 48.003 57.695 -19.558 1.00 36.84 77 THR A O 1
ATOM 620 N N . HIS A 1 79 ? 49.415 56.655 -18.177 1.00 29.06 78 HIS A N 1
ATOM 621 C CA . HIS A 1 79 ? 48.605 55.435 -18.053 1.00 32.26 78 HIS A CA 1
ATOM 622 C C . HIS A 1 79 ? 47.573 55.536 -16.950 1.00 28.63 78 HIS A C 1
ATOM 623 O O . HIS A 1 79 ? 47.784 56.273 -15.994 1.00 22.14 78 HIS A O 1
ATOM 630 N N . TYR A 1 80 ? 46.450 54.825 -17.094 1.00 28.10 79 TYR A N 1
ATOM 631 C CA . TYR A 1 80 ? 45.450 54.761 -16.020 1.00 30.06 79 TYR A CA 1
ATOM 632 C C . TYR A 1 80 ? 46.057 54.036 -14.813 1.00 27.99 79 TYR A C 1
ATOM 633 O O . TYR A 1 80 ? 46.710 53.009 -14.983 1.00 22.94 79 TYR A O 1
ATOM 642 N N . PRO A 1 81 ? 45.847 54.581 -13.611 1.00 26.73 80 PRO A N 1
ATOM 643 C CA . PRO A 1 81 ? 46.484 53.957 -12.468 1.00 28.87 80 PRO A CA 1
ATOM 644 C C . PRO A 1 81 ? 45.647 52.782 -11.971 1.00 29.03 80 PRO A C 1
ATOM 645 O O . PRO A 1 81 ? 44.459 52.691 -12.258 1.00 29.51 80 PRO A O 1
ATOM 649 N N . SER A 1 82 ? 46.278 51.915 -11.202 1.00 31.53 81 SER A N 1
ATOM 650 C CA . SER A 1 82 ? 45.615 50.729 -10.638 1.00 28.34 81 SER A CA 1
ATOM 651 C C . SER A 1 82 ? 44.505 51.104 -9.722 1.00 28.51 81 SER A C 1
ATOM 652 O O . SER A 1 82 ? 44.526 52.179 -9.109 1.00 27.64 81 SER A O 1
ATOM 655 N N . GLN A 1 83 ? 43.525 50.203 -9.642 1.00 30.21 82 GLN A N 1
ATOM 656 C CA . GLN A 1 83 ? 42.325 50.379 -8.874 1.00 30.34 82 GLN A CA 1
ATOM 657 C C . GLN A 1 83 ? 42.527 49.846 -7.453 1.00 27.88 82 GLN A C 1
ATOM 658 O O . GLN A 1 83 ? 43.536 49.187 -7.167 1.00 24.78 82 GLN A O 1
ATOM 664 N N . GLN A 1 84 ? 41.574 50.175 -6.585 1.00 24.52 83 GLN A N 1
ATOM 665 C CA . GLN A 1 84 ? 41.636 49.889 -5.152 1.00 25.17 83 GLN A CA 1
ATOM 666 C C . GLN A 1 84 ? 42.070 48.459 -4.809 1.00 26.41 83 GLN A C 1
ATOM 667 O O . GLN A 1 84 ? 43.042 48.259 -4.042 1.00 23.13 83 GLN A O 1
ATOM 673 N N . ARG A 1 85 ? 41.408 47.454 -5.398 1.00 28.74 84 ARG A N 1
ATOM 674 C CA . ARG A 1 85 ? 41.768 46.035 -5.122 1.00 28.70 84 ARG A CA 1
ATOM 675 C C . ARG A 1 85 ? 43.236 45.683 -5.398 1.00 28.47 84 ARG A C 1
ATOM 676 O O . ARG A 1 85 ? 43.861 44.819 -4.700 1.00 26.00 84 ARG A O 1
ATOM 684 N N . SER A 1 86 ? 43.822 46.310 -6.424 1.00 25.44 85 SER A N 1
ATOM 685 C CA . SER A 1 86 ? 45.178 45.995 -6.735 1.00 22.97 85 SER A CA 1
ATOM 686 C C . SER A 1 86 ? 46.091 46.661 -5.688 1.00 22.69 85 SER A C 1
ATOM 687 O O . SER A 1 86 ? 47.104 46.075 -5.312 1.00 22.66 85 SER A O 1
ATOM 690 N N . LEU A 1 87 ? 45.705 47.841 -5.194 1.00 21.48 86 LEU A N 1
ATOM 691 C CA . LEU A 1 87 ? 46.452 48.595 -4.171 1.00 21.49 86 LEU A CA 1
ATOM 692 C C . LEU A 1 87 ? 46.398 47.906 -2.793 1.00 21.62 86 LEU A C 1
ATOM 693 O O . LEU A 1 87 ? 47.414 47.775 -2.103 1.00 22.59 86 LEU A O 1
ATOM 698 N N . GLN A 1 88 ? 45.235 47.363 -2.471 1.00 21.58 87 GLN A N 1
ATOM 699 C CA . GLN A 1 88 ? 45.076 46.490 -1.315 1.00 20.69 87 GLN A CA 1
ATOM 700 C C . GLN A 1 88 ? 46.098 45.366 -1.285 1.00 23.12 87 GLN A C 1
ATOM 701 O O . GLN A 1 88 ? 46.787 45.083 -0.240 1.00 22.03 87 GLN A O 1
ATOM 707 N N . LYS A 1 89 ? 46.243 44.719 -2.443 1.00 23.47 88 LYS A N 1
ATOM 708 C CA . LYS A 1 89 ? 47.186 43.642 -2.565 1.00 26.20 88 LYS A CA 1
ATOM 709 C C . LYS A 1 89 ? 48.628 44.086 -2.405 1.00 27.22 88 LYS A C 1
ATOM 710 O O . LYS A 1 89 ? 49.408 43.382 -1.804 1.00 27.77 88 LYS A O 1
ATOM 716 N N . VAL A 1 90 ? 48.984 45.280 -2.864 1.00 30.51 89 VAL A N 1
ATOM 717 C CA . VAL A 1 90 ? 50.346 45.751 -2.671 1.00 28.58 89 VAL A CA 1
ATOM 718 C C . VAL A 1 90 ? 50.612 45.917 -1.181 1.00 26.42 89 VAL A C 1
ATOM 719 O O . VAL A 1 90 ? 51.629 45.476 -0.699 1.00 28.93 89 VAL A O 1
ATOM 723 N N . MET A 1 91 ? 49.709 46.578 -0.466 1.00 26.69 90 MET A N 1
ATOM 724 C CA . MET A 1 91 ? 49.872 46.852 0.976 1.00 26.86 90 MET A CA 1
ATOM 725 C C . MET A 1 91 ? 49.868 45.536 1.835 1.00 24.29 90 MET A C 1
ATOM 726 O O . MET A 1 91 ? 50.589 45.426 2.828 1.00 17.93 90 MET A O 1
ATOM 731 N N . ALA A 1 92 ? 49.125 44.507 1.406 1.00 25.37 91 ALA A N 1
ATOM 732 C CA . ALA A 1 92 ? 48.998 43.267 2.203 1.00 26.03 91 ALA A CA 1
ATOM 733 C C . ALA A 1 92 ? 50.308 42.540 2.534 1.00 30.98 91 ALA A C 1
ATOM 734 O O . ALA A 1 92 ? 50.492 42.069 3.655 1.00 28.01 91 ALA A O 1
ATOM 736 N N . GLU A 1 93 ? 51.170 42.445 1.539 1.00 33.80 92 GLU A N 1
ATOM 737 C CA . GLU A 1 93 ? 52.531 41.977 1.677 1.00 45.61 92 GLU A CA 1
ATOM 738 C C . GLU A 1 93 ? 53.191 42.596 2.907 1.00 47.43 92 GLU A C 1
ATOM 739 O O . GLU A 1 93 ? 53.401 41.900 3.927 1.00 51.28 92 GLU A O 1
ATOM 745 N N . SER A 1 94 ? 53.464 43.903 2.848 1.00 43.74 93 SER A N 1
ATOM 746 C CA . SER A 1 94 ? 54.261 44.527 3.903 1.00 41.37 93 SER A CA 1
ATOM 747 C C . SER A 1 94 ? 53.521 44.777 5.196 1.00 35.04 93 SER A C 1
ATOM 748 O O . SER A 1 94 ? 54.167 44.867 6.227 1.00 40.91 93 SER A O 1
ATOM 751 N N . LEU A 1 95 ? 52.198 44.908 5.159 1.00 30.48 94 LEU A N 1
ATOM 752 C CA . LEU A 1 95 ? 51.428 45.063 6.393 1.00 30.47 94 LEU A CA 1
ATOM 753 C C . LEU A 1 95 ? 51.137 43.736 7.138 1.00 32.68 94 LEU A C 1
ATOM 754 O O . LEU A 1 95 ? 50.949 43.772 8.354 1.00 32.05 94 LEU A O 1
ATOM 759 N N . HIS A 1 96 ? 51.073 42.609 6.418 1.00 31.04 95 HIS A N 1
ATOM 760 C CA . HIS A 1 96 ? 50.812 41.262 6.995 1.00 33.25 95 HIS A CA 1
ATOM 761 C C . HIS A 1 96 ? 49.387 41.216 7.451 1.00 31.96 95 HIS A C 1
ATOM 762 O O . HIS A 1 96 ? 49.067 40.857 8.597 1.00 32.01 95 HIS A O 1
ATOM 769 N N . VAL A 1 97 ? 48.525 41.619 6.538 1.00 24.81 96 VAL A N 1
ATOM 770 C CA . VAL A 1 97 ? 47.129 41.690 6.820 1.00 23.96 96 VAL A CA 1
ATOM 771 C C . VAL A 1 97 ? 46.425 41.289 5.559 1.00 24.16 96 VAL A C 1
ATOM 772 O O . VAL A 1 97 ? 46.901 41.547 4.465 1.00 24.54 96 VAL A O 1
ATOM 776 N N . LYS A 1 98 ? 45.253 40.711 5.723 1.00 22.25 97 LYS A N 1
ATOM 777 C CA . LYS A 1 98 ? 44.359 40.415 4.653 1.00 21.14 97 LYS A CA 1
ATOM 778 C C . LYS A 1 98 ? 44.082 41.650 3.773 1.00 21.50 97 LYS A C 1
ATOM 779 O O . LYS A 1 98 ? 43.716 42.688 4.282 1.00 19.50 97 LYS A O 1
ATOM 785 N N . PRO A 1 99 ? 44.227 41.539 2.435 1.00 24.03 98 PRO A N 1
ATOM 786 C CA . PRO A 1 99 ? 44.026 42.749 1.588 1.00 23.37 98 PRO A CA 1
ATOM 787 C C . PRO A 1 99 ? 42.684 43.446 1.720 1.00 21.14 98 PRO A C 1
ATOM 788 O O . PRO A 1 99 ? 42.590 44.702 1.645 1.00 19.29 98 PRO A O 1
ATOM 792 N N . GLU A 1 100 ? 41.637 42.653 1.902 1.00 17.51 99 GLU A N 1
ATOM 793 C CA . GLU A 1 100 ? 40.266 43.194 1.967 1.00 16.72 99 GLU A CA 1
ATOM 794 C C . GLU A 1 100 ? 40.033 43.951 3.302 1.00 15.22 99 GLU A C 1
ATOM 795 O O . GLU A 1 100 ? 39.023 44.576 3.473 1.00 14.96 99 GLU A O 1
ATOM 801 N N . ASN A 1 101 ? 40.932 43.819 4.274 1.00 14.86 100 ASN A N 1
ATOM 802 C CA . ASN A 1 101 ? 40.894 44.655 5.506 1.00 14.48 100 ASN A CA 1
ATOM 803 C C . ASN A 1 101 ? 41.613 46.051 5.368 1.00 15.20 100 ASN A C 1
ATOM 804 O O . ASN A 1 101 ? 41.576 46.856 6.295 1.00 14.92 100 ASN A O 1
ATOM 809 N N . ILE A 1 102 ? 42.197 46.344 4.205 1.00 15.50 101 ILE A N 1
ATOM 810 C CA . ILE A 1 102 ? 42.909 47.614 3.921 1.00 14.79 101 ILE A CA 1
ATOM 811 C C . ILE A 1 102 ? 42.077 48.571 3.061 1.00 14.97 101 ILE A C 1
ATOM 812 O O . ILE A 1 102 ? 41.601 48.155 2.034 1.00 12.60 101 ILE A O 1
ATOM 817 N N . PHE A 1 103 ? 41.883 49.812 3.533 1.00 14.98 102 PHE A N 1
ATOM 818 C CA . PHE A 1 103 ? 41.289 50.887 2.794 1.00 17.35 102 PHE A CA 1
ATOM 819 C C . PHE A 1 103 ? 42.411 51.928 2.481 1.00 17.12 102 PHE A C 1
ATOM 820 O O . PHE A 1 103 ? 43.109 52.431 3.400 1.00 14.88 102 PHE A O 1
ATOM 828 N N . ILE A 1 104 ? 42.539 52.288 1.215 1.00 17.32 103 ILE A N 1
ATOM 829 C CA . ILE A 1 104 ? 43.565 53.254 0.752 1.00 19.77 103 ILE A CA 1
ATOM 830 C C . ILE A 1 104 ? 42.857 54.550 0.346 1.00 19.89 103 ILE A C 1
ATOM 831 O O . ILE A 1 104 ? 41.935 54.498 -0.463 1.00 18.95 103 ILE A O 1
ATOM 836 N N . GLY A 1 105 ? 43.240 55.690 0.927 1.00 18.43 104 GLY A N 1
ATOM 837 C CA . GLY A 1 105 ? 42.674 57.006 0.554 1.00 19.92 104 GLY A CA 1
ATOM 838 C C . GLY A 1 105 ? 43.746 58.118 0.606 1.00 19.98 104 GLY A C 1
ATOM 839 O O . GLY A 1 105 ? 44.957 57.838 0.519 1.00 17.37 104 GLY A O 1
ATOM 840 N N . ASN A 1 106 ? 43.297 59.355 0.762 1.00 21.81 105 ASN A N 1
ATOM 841 C CA . ASN A 1 106 ? 44.138 60.538 0.700 1.00 26.45 105 ASN A CA 1
ATOM 842 C C . ASN A 1 106 ? 44.988 60.886 1.914 1.00 23.29 105 ASN A C 1
ATOM 843 O O . ASN A 1 106 ? 46.019 61.544 1.804 1.00 25.64 105 ASN A O 1
ATOM 848 N N . GLY A 1 107 ? 44.557 60.467 3.069 1.00 19.85 106 GLY A N 1
ATOM 849 C CA . GLY A 1 107 ? 45.248 60.819 4.298 1.00 18.85 106 GLY A CA 1
ATOM 850 C C . GLY A 1 107 ? 44.475 60.292 5.458 1.00 18.55 106 GLY A C 1
ATOM 851 O O . GLY A 1 107 ? 43.322 59.875 5.304 1.00 16.39 106 GLY A O 1
ATOM 852 N N . ALA A 1 108 ? 45.107 60.299 6.622 1.00 17.78 107 ALA A N 1
ATOM 853 C CA . ALA A 1 108 ? 44.492 59.797 7.817 1.00 17.41 107 ALA A CA 1
ATOM 854 C C . ALA A 1 108 ? 43.237 60.615 8.204 1.00 18.37 107 ALA A C 1
ATOM 855 O O . ALA A 1 108 ? 42.149 60.069 8.426 1.00 17.91 107 ALA A O 1
ATOM 857 N N . THR A 1 109 ? 43.368 61.943 8.245 1.00 19.46 108 THR A N 1
ATOM 858 C CA . THR A 1 109 ? 42.267 62.812 8.586 1.00 20.75 108 THR A CA 1
ATOM 859 C C . THR A 1 109 ? 41.077 62.713 7.591 1.00 20.10 108 THR A C 1
ATOM 860 O O . THR A 1 109 ? 39.963 62.659 8.031 1.00 18.06 108 THR A O 1
ATOM 864 N N . GLU A 1 110 ? 41.335 62.630 6.287 1.00 19.27 109 GLU A N 1
ATOM 865 C CA . GLU A 1 110 ? 40.285 62.379 5.295 1.00 19.91 109 GLU A CA 1
ATOM 866 C C . GLU A 1 110 ? 39.561 61.038 5.549 1.00 18.95 109 GLU A C 1
ATOM 867 O O . GLU A 1 110 ? 38.316 60.970 5.420 1.00 18.67 109 GLU A O 1
ATOM 873 N N . ILE A 1 111 ? 40.313 59.990 5.892 1.00 14.45 110 ILE A N 1
ATOM 874 C CA . ILE A 1 111 ? 39.696 58.716 6.199 1.00 15.91 110 ILE A CA 1
ATOM 875 C C . ILE A 1 111 ? 38.831 58.818 7.459 1.00 16.37 110 ILE A C 1
ATOM 876 O O . ILE A 1 111 ? 37.721 58.297 7.472 1.00 16.05 110 ILE A O 1
ATOM 881 N N . ILE A 1 112 ? 39.308 59.505 8.506 1.00 15.65 111 ILE A N 1
ATOM 882 C CA . ILE A 1 112 ? 38.527 59.626 9.736 1.00 15.73 111 ILE A CA 1
ATOM 883 C C . ILE A 1 112 ? 37.259 60.451 9.541 1.00 17.99 111 ILE A C 1
ATOM 884 O O . ILE A 1 112 ? 36.227 60.141 10.088 1.00 17.09 111 ILE A O 1
ATOM 889 N N . GLN A 1 113 ? 37.327 61.462 8.699 1.00 19.86 112 GLN A N 1
ATOM 890 C CA . GLN A 1 113 ? 36.157 62.228 8.344 1.00 22.14 112 GLN A CA 1
ATOM 891 C C . GLN A 1 113 ? 35.122 61.394 7.625 1.00 19.47 112 GLN A C 1
ATOM 892 O O . GLN A 1 113 ? 33.931 61.553 7.958 1.00 21.72 112 GLN A O 1
ATOM 898 N N . MET A 1 114 ? 35.528 60.543 6.681 1.00 19.57 113 MET A N 1
ATOM 899 C CA . MET A 1 114 ? 34.626 59.519 6.043 1.00 19.64 113 MET A CA 1
ATOM 900 C C . MET A 1 114 ? 34.007 58.572 7.068 1.00 20.42 113 MET A C 1
ATOM 901 O O . MET A 1 114 ? 32.799 58.382 7.075 1.00 18.86 113 MET A O 1
ATOM 906 N N . LEU A 1 115 ? 34.813 58.056 8.009 1.00 16.79 114 LEU A N 1
ATOM 907 C CA . LEU A 1 115 ? 34.293 57.237 9.083 1.00 18.36 114 LEU A CA 1
ATOM 908 C C . LEU A 1 115 ? 33.239 57.927 9.957 1.00 18.41 114 LEU A C 1
ATOM 909 O O . LEU A 1 115 ? 32.203 57.345 10.282 1.00 17.40 114 LEU A O 1
ATOM 914 N N . LEU A 1 116 ? 33.506 59.162 10.339 1.00 20.30 115 LEU A N 1
ATOM 915 C CA . LEU A 1 116 ? 32.641 59.841 11.280 1.00 19.04 115 LEU A CA 1
ATOM 916 C C . LEU A 1 116 ? 31.347 60.335 10.625 1.00 21.65 115 LEU A C 1
ATOM 917 O O . LEU A 1 116 ? 30.361 60.592 11.338 1.00 22.41 115 LEU A O 1
ATOM 922 N N . GLN A 1 117 ? 31.325 60.455 9.304 1.00 20.86 116 GLN A N 1
ATOM 923 C CA . GLN A 1 117 ? 30.117 60.855 8.590 1.00 27.37 116 GLN A CA 1
ATOM 924 C C . GLN A 1 117 ? 29.080 59.715 8.419 1.00 26.42 116 GLN A C 1
ATOM 925 O O . GLN A 1 117 ? 28.006 59.904 7.865 1.00 24.92 116 GLN A O 1
ATOM 931 N N . GLN A 1 118 ? 29.417 58.514 8.802 1.00 29.77 117 GLN A N 1
ATOM 932 C CA . GLN A 1 118 ? 28.522 57.404 8.515 1.00 30.13 117 GLN A CA 1
ATOM 933 C C . GLN A 1 118 ? 27.346 57.534 9.483 1.00 29.93 117 GLN A C 1
ATOM 934 O O . GLN A 1 118 ? 27.488 58.102 10.590 1.00 25.55 117 GLN A O 1
ATOM 940 N N . GLU A 1 119 ? 26.179 57.016 9.091 1.00 31.11 118 GLU A N 1
ATOM 941 C CA . GLU A 1 119 ? 24.989 57.199 9.940 1.00 32.57 118 GLU A CA 1
ATOM 942 C C . GLU A 1 119 ? 24.990 56.417 11.257 1.00 28.04 118 GLU A C 1
ATOM 943 O O . GLU A 1 119 ? 24.375 56.836 12.230 1.00 30.11 118 GLU A O 1
ATOM 949 N N . GLU A 1 120 ? 25.735 55.328 11.351 1.00 30.20 119 GLU A N 1
ATOM 950 C CA . GLU A 1 120 ? 25.836 54.626 12.648 1.00 30.28 119 GLU A CA 1
ATOM 951 C C . GLU A 1 120 ? 26.486 55.483 13.710 1.00 25.44 119 GLU A C 1
ATOM 952 O O . GLU A 1 120 ? 26.320 55.224 14.882 1.00 24.51 119 GLU A O 1
ATOM 958 N N . VAL A 1 121 ? 27.290 56.471 13.297 1.00 24.17 120 VAL A N 1
ATOM 959 C CA . VAL A 1 121 ? 28.031 57.293 14.226 1.00 21.09 120 VAL A CA 1
ATOM 960 C C . VAL A 1 121 ? 27.106 58.369 14.825 1.00 21.77 120 VAL A C 1
ATOM 961 O O . VAL A 1 121 ? 26.823 59.370 14.203 1.00 22.33 120 VAL A O 1
ATOM 965 N N . GLN A 1 122 ? 26.661 58.156 16.055 1.00 23.67 121 GLN A N 1
ATOM 966 C CA . GLN A 1 122 ? 25.704 59.047 16.723 1.00 24.80 121 GLN A CA 1
ATOM 967 C C . GLN A 1 122 ? 26.190 59.651 18.050 1.00 22.94 121 GLN A C 1
ATOM 968 O O . GLN A 1 122 ? 25.628 60.631 18.538 1.00 20.20 121 GLN A O 1
ATOM 974 N N . LYS A 1 123 ? 27.217 59.073 18.648 1.00 19.47 122 LYS A N 1
ATOM 975 C CA . LYS A 1 123 ? 27.894 59.766 19.732 1.00 16.77 122 LYS A CA 1
ATOM 976 C C . LYS A 1 123 ? 29.343 59.402 19.596 1.00 16.46 122 LYS A C 1
ATOM 977 O O . LYS A 1 123 ? 29.650 58.232 19.538 1.00 15.99 122 LYS A O 1
ATOM 983 N N . VAL A 1 124 ? 30.215 60.414 19.591 1.00 16.79 123 VAL A N 1
ATOM 984 C CA . VAL A 1 124 ? 31.685 60.220 19.450 1.00 15.54 123 VAL A CA 1
ATOM 985 C C . VAL A 1 124 ? 32.439 60.941 20.582 1.00 15.16 123 VAL A C 1
ATOM 986 O O . VAL A 1 124 ? 32.039 62.050 21.006 1.00 13.43 123 VAL A O 1
ATOM 990 N N . ALA A 1 125 ? 33.409 60.248 21.150 1.00 13.40 124 ALA A N 1
ATOM 991 C CA . ALA A 1 125 ? 34.300 60.801 22.174 1.00 15.04 124 ALA A CA 1
ATOM 992 C C . ALA A 1 125 ? 35.640 61.164 21.516 1.00 15.91 124 ALA A C 1
ATOM 993 O O . ALA A 1 125 ? 36.295 60.299 20.883 1.00 15.20 124 ALA A O 1
ATOM 995 N N . LEU A 1 126 ? 35.978 62.446 21.629 1.00 17.15 125 LEU A N 1
ATOM 996 C CA . LEU A 1 126 ? 37.287 62.999 21.185 1.00 17.01 125 LEU A CA 1
ATOM 997 C C . LEU A 1 126 ? 38.063 63.504 22.374 1.00 19.21 125 LEU A C 1
ATOM 998 O O . LEU A 1 126 ? 37.483 63.866 23.417 1.00 16.38 125 LEU A O 1
ATOM 1003 N N . MET A 1 127 ? 39.388 63.557 22.241 1.00 19.04 126 MET A N 1
ATOM 1004 C CA . MET A 1 127 ? 40.198 64.209 23.275 1.00 21.12 126 MET A CA 1
ATOM 1005 C C . MET A 1 127 ? 40.432 65.657 22.886 1.00 20.88 126 MET A C 1
ATOM 1006 O O . MET A 1 127 ? 40.393 66.018 21.712 1.00 23.59 126 MET A O 1
ATOM 1011 N N . ILE A 1 128 ? 40.772 66.453 23.872 1.00 21.97 127 ILE A N 1
ATOM 1012 C CA . ILE A 1 128 ? 41.129 67.841 23.678 1.00 24.17 127 ILE A CA 1
ATOM 1013 C C . ILE A 1 128 ? 42.371 68.130 24.548 1.00 21.95 127 ILE A C 1
ATOM 1014 O O . ILE A 1 128 ? 42.421 67.746 25.723 1.00 20.96 127 ILE A O 1
ATOM 1019 N N . PRO A 1 129 ? 43.399 68.816 23.988 1.00 18.98 128 PRO A N 1
ATOM 1020 C CA . PRO A 1 129 ? 43.513 69.328 22.674 1.00 17.56 128 PRO A CA 1
ATOM 1021 C C . PRO A 1 129 ? 43.902 68.344 21.617 1.00 18.06 128 PRO A C 1
ATOM 1022 O O . PRO A 1 129 ? 44.590 67.395 21.902 1.00 16.20 128 PRO A O 1
ATOM 1026 N N . THR A 1 130 ? 43.457 68.606 20.394 1.00 17.90 129 THR A N 1
ATOM 1027 C CA . THR A 1 130 ? 43.900 67.839 19.241 1.00 22.98 129 THR A CA 1
ATOM 1028 C C . THR A 1 130 ? 44.033 68.836 18.114 1.00 20.34 129 THR A C 1
ATOM 1029 O O . THR A 1 130 ? 43.349 69.877 18.108 1.00 19.45 129 THR A O 1
ATOM 1033 N N . PHE A 1 131 ? 44.930 68.570 17.193 1.00 19.28 130 PHE A N 1
ATOM 1034 C CA . PHE A 1 131 ? 45.203 69.502 16.112 1.00 20.77 130 PHE A CA 1
ATOM 1035 C C . PHE A 1 131 ? 44.064 69.594 15.091 1.00 24.95 130 PHE A C 1
ATOM 1036 O O . PHE A 1 131 ? 43.684 70.687 14.704 1.00 24.49 130 PHE A O 1
ATOM 1044 N N . SER A 1 132 ? 43.565 68.456 14.639 1.00 28.51 131 SER A N 1
ATOM 1045 C CA . SER A 1 132 ? 42.429 68.415 13.711 1.00 33.71 131 SER A CA 1
ATOM 1046 C C . SER A 1 132 ? 41.084 68.509 14.409 1.00 31.38 131 SER A C 1
ATOM 1047 O O . SER A 1 132 ? 40.901 67.950 15.467 1.00 33.92 131 SER A O 1
ATOM 1050 N N . SER A 1 133 ? 40.156 69.273 13.849 1.00 34.68 132 SER A N 1
ATOM 1051 C CA . SER A 1 133 ? 38.802 69.312 14.369 1.00 33.06 132 SER A CA 1
ATOM 1052 C C . SER A 1 133 ? 38.100 68.184 13.663 1.00 33.16 132 SER A C 1
ATOM 1053 O O . SER A 1 133 ? 38.283 67.970 12.457 1.00 34.91 132 SER A O 1
ATOM 1056 N N . TYR A 1 134 ? 37.338 67.430 14.423 1.00 32.02 133 TYR A N 1
ATOM 1057 C CA . TYR A 1 134 ? 36.599 66.339 13.832 1.00 28.84 133 TYR A CA 1
ATOM 1058 C C . TYR A 1 134 ? 35.079 66.642 13.963 1.00 28.16 133 TYR A C 1
ATOM 1059 O O . TYR A 1 134 ? 34.295 66.050 13.224 1.00 28.68 133 TYR A O 1
ATOM 1068 N N . TYR A 1 135 ? 34.672 67.537 14.879 1.00 26.96 134 TYR A N 1
ATOM 1069 C CA . TYR A 1 135 ? 33.256 67.841 15.104 1.00 28.44 134 TYR A CA 1
ATOM 1070 C C . TYR A 1 135 ? 32.534 68.297 13.825 1.00 27.79 134 TYR A C 1
ATOM 1071 O O . TYR A 1 135 ? 31.358 68.082 13.739 1.00 25.26 134 TYR A O 1
ATOM 1080 N N . GLU A 1 136 ? 33.207 68.913 12.840 1.00 29.17 135 GLU A N 1
ATOM 1081 C CA . GLU A 1 136 ? 32.487 69.351 11.625 1.00 34.00 135 GLU A CA 1
ATOM 1082 C C . GLU A 1 136 ? 32.135 68.190 10.732 1.00 33.18 135 GLU A C 1
ATOM 1083 O O . GLU A 1 136 ? 31.376 68.349 9.799 1.00 32.78 135 GLU A O 1
ATOM 1089 N N . PHE A 1 137 ? 32.651 67.001 11.010 1.00 34.97 136 PHE A N 1
ATOM 1090 C CA . PHE A 1 137 ? 32.394 65.927 10.070 1.00 38.17 136 PHE A CA 1
ATOM 1091 C C . PHE A 1 137 ? 31.336 64.914 10.489 1.00 35.62 136 PHE A C 1
ATOM 1092 O O . PHE A 1 137 ? 30.911 64.090 9.676 1.00 35.25 136 PHE A O 1
ATOM 1100 N N . VAL A 1 138 ? 30.852 65.026 11.723 1.00 29.99 137 VAL A N 1
ATOM 1101 C CA . VAL A 1 138 ? 29.829 64.125 12.214 1.00 29.75 137 VAL A CA 1
ATOM 1102 C C . VAL A 1 138 ? 28.480 64.592 11.640 1.00 34.06 137 VAL A C 1
ATOM 1103 O O . VAL A 1 138 ? 28.334 65.767 11.283 1.00 34.30 137 VAL A O 1
ATOM 1107 N N . GLY A 1 139 ? 27.510 63.684 11.552 1.00 35.24 138 GLY A N 1
ATOM 1108 C CA . GLY A 1 139 ? 26.145 64.019 11.108 1.00 36.44 138 GLY A CA 1
ATOM 1109 C C . GLY A 1 139 ? 25.442 64.942 12.069 1.00 40.07 138 GLY A C 1
ATOM 1110 O O . GLY A 1 139 ? 25.787 65.007 13.245 1.00 39.45 138 GLY A O 1
ATOM 1111 N N . LYS A 1 140 ? 24.428 65.647 11.583 1.00 44.17 139 LYS A N 1
ATOM 1112 C CA . LYS A 1 140 ? 23.771 66.681 12.386 1.00 45.79 139 LYS A CA 1
ATOM 1113 C C . LYS A 1 140 ? 23.091 66.176 13.670 1.00 41.97 139 LYS A C 1
ATOM 1114 O O . LYS A 1 140 ? 23.069 66.885 14.666 1.00 43.22 139 LYS A O 1
ATOM 1120 N N . GLY A 1 141 ? 22.553 64.959 13.658 1.00 38.25 140 GLY A N 1
ATOM 1121 C CA . GLY A 1 141 ? 22.073 64.350 14.900 1.00 36.99 140 GLY A CA 1
ATOM 1122 C C . GLY A 1 141 ? 23.175 63.982 15.924 1.00 36.32 140 GLY A C 1
ATOM 1123 O O . GLY A 1 141 ? 22.896 63.805 17.101 1.00 35.21 140 GLY A O 1
ATOM 1124 N N . CYS A 1 142 ? 24.428 63.897 15.486 1.00 32.29 141 CYS A N 1
ATOM 1125 C CA . CYS A 1 142 ? 25.468 63.223 16.264 1.00 29.91 141 CYS A CA 1
ATOM 1126 C C . CYS A 1 142 ? 25.947 64.103 17.388 1.00 28.64 141 CYS A C 1
ATOM 1127 O O . CYS A 1 142 ? 26.218 65.281 17.201 1.00 31.37 141 CYS A O 1
ATOM 1130 N N . GLU A 1 143 ? 26.025 63.530 18.559 1.00 23.72 142 GLU A N 1
ATOM 1131 C CA . GLU A 1 143 ? 26.649 64.177 19.698 1.00 25.48 142 GLU A CA 1
ATOM 1132 C C . GLU A 1 143 ? 28.186 64.013 19.692 1.00 21.81 142 GLU A C 1
ATOM 1133 O O . GLU A 1 143 ? 28.694 62.975 19.272 1.00 21.32 142 GLU A O 1
ATOM 1139 N N . VAL A 1 144 ? 28.902 65.029 20.159 1.00 19.79 143 VAL A N 1
ATOM 1140 C CA . VAL A 1 144 ? 30.369 64.947 20.402 1.00 20.02 143 VAL A CA 1
ATOM 1141 C C . VAL A 1 144 ? 30.625 65.215 21.897 1.00 19.05 143 VAL A C 1
ATOM 1142 O O . VAL A 1 144 ? 30.085 66.169 22.428 1.00 20.14 143 VAL A O 1
ATOM 1146 N N . VAL A 1 145 ? 31.379 64.376 22.566 1.00 17.34 144 VAL A N 1
ATOM 1147 C CA . VAL A 1 145 ? 31.833 64.595 23.973 1.00 18.19 144 VAL A CA 1
ATOM 1148 C C . VAL A 1 145 ? 33.384 64.629 23.987 1.00 18.48 144 VAL A C 1
ATOM 1149 O O . VAL A 1 145 ? 34.027 63.996 23.130 1.00 19.31 144 VAL A O 1
ATOM 1153 N N . TYR A 1 146 ? 33.968 65.393 24.898 1.00 17.56 145 TYR A N 1
ATOM 1154 C CA . TYR A 1 146 ? 35.410 65.679 24.857 1.00 17.27 145 TYR A CA 1
ATOM 1155 C C . TYR A 1 146 ? 35.982 65.194 26.136 1.00 18.03 145 TYR A C 1
ATOM 1156 O O . TYR A 1 146 ? 35.411 65.472 27.162 1.00 19.09 145 TYR A O 1
ATOM 1165 N N . PHE A 1 147 ? 37.034 64.405 26.091 1.00 18.47 146 PHE A N 1
ATOM 1166 C CA . PHE A 1 147 ? 37.875 64.125 27.267 1.00 22.40 146 PHE A CA 1
ATOM 1167 C C . PHE A 1 147 ? 39.042 65.165 27.333 1.00 23.60 146 PHE A C 1
ATOM 1168 O O . PHE A 1 147 ? 39.797 65.267 26.374 1.00 22.26 146 PHE A O 1
ATOM 1176 N N . PRO A 1 148 ? 39.159 65.959 28.432 1.00 26.87 147 PRO A N 1
ATOM 1177 C CA . PRO A 1 148 ? 40.204 67.010 28.490 1.00 25.20 147 PRO A CA 1
ATOM 1178 C C . PRO A 1 148 ? 41.515 66.474 28.945 1.00 21.26 147 PRO A C 1
ATOM 1179 O O . PRO A 1 148 ? 41.568 65.875 29.964 1.00 20.09 147 PRO A O 1
ATOM 1183 N N . LEU A 1 149 ? 42.549 66.602 28.132 1.00 19.92 148 LEU A N 1
ATOM 1184 C CA . LEU A 1 149 ? 43.916 66.315 28.594 1.00 22.07 148 LEU A CA 1
ATOM 1185 C C . LEU A 1 149 ? 44.311 67.477 29.492 1.00 21.53 148 LEU A C 1
ATOM 1186 O O . LEU A 1 149 ? 43.953 68.620 29.235 1.00 22.03 148 LEU A O 1
ATOM 1191 N N . ASN A 1 150 ? 45.092 67.218 30.507 1.00 20.90 149 ASN A N 1
ATOM 1192 C CA . ASN A 1 150 ? 45.462 68.321 31.339 1.00 23.21 149 ASN A CA 1
ATOM 1193 C C . ASN A 1 150 ? 46.942 68.760 31.159 1.00 20.22 149 ASN A C 1
ATOM 1194 O O . ASN A 1 150 ? 47.889 67.952 31.264 1.00 17.76 149 ASN A O 1
ATOM 1199 N N . GLU A 1 151 ? 47.092 70.053 30.886 1.00 19.69 150 GLU A N 1
ATOM 1200 C CA . GLU A 1 151 ? 48.396 70.694 30.744 1.00 21.35 150 GLU A CA 1
ATOM 1201 C C . GLU A 1 151 ? 49.356 70.370 31.911 1.00 20.94 150 GLU A C 1
ATOM 1202 O O . GLU A 1 151 ? 50.535 70.106 31.703 1.00 18.51 150 GLU A O 1
ATOM 1208 N N . ARG A 1 152 ? 48.833 70.337 33.127 1.00 24.21 151 ARG A N 1
ATOM 1209 C CA . ARG A 1 152 ? 49.647 70.032 34.334 1.00 26.71 151 ARG A CA 1
ATOM 1210 C C . ARG A 1 152 ? 50.264 68.660 34.335 1.00 25.42 151 ARG A C 1
ATOM 1211 O O . ARG A 1 152 ? 51.229 68.483 35.024 1.00 28.18 151 ARG A O 1
ATOM 1219 N N . ASP A 1 153 ? 49.668 67.674 33.649 1.00 23.52 152 ASP A N 1
ATOM 1220 C CA . ASP A 1 153 ? 50.266 66.371 33.460 1.00 26.42 152 ASP A CA 1
ATOM 1221 C C . ASP A 1 153 ? 50.970 66.271 32.103 1.00 21.39 152 ASP A C 1
ATOM 1222 O O . ASP A 1 153 ? 51.022 65.213 31.551 1.00 18.21 152 ASP A O 1
ATOM 1227 N N . ASP A 1 154 ? 51.468 67.376 31.556 1.00 22.08 153 ASP A N 1
ATOM 1228 C CA . ASP A 1 154 ? 52.134 67.367 30.256 1.00 21.32 153 ASP A CA 1
ATOM 1229 C C . ASP A 1 154 ? 51.180 66.842 29.169 1.00 19.67 153 ASP A C 1
ATOM 1230 O O . ASP A 1 154 ? 51.635 66.275 28.166 1.00 18.56 153 ASP A O 1
ATOM 1235 N N . TYR A 1 155 ? 49.852 67.035 29.357 1.00 17.12 154 TYR A N 1
ATOM 1236 C CA . TYR A 1 155 ? 48.861 66.533 28.409 1.00 17.95 154 TYR A CA 1
ATOM 1237 C C . TYR A 1 155 ? 48.905 65.025 28.260 1.00 20.11 154 TYR A C 1
ATOM 1238 O O . TYR A 1 155 ? 48.409 64.492 27.265 1.00 17.42 154 TYR A O 1
ATOM 1247 N N . SER A 1 156 ? 49.430 64.380 29.296 1.00 20.94 155 SER A N 1
ATOM 1248 C CA . SER A 1 156 ? 49.559 62.926 29.409 1.00 24.61 155 SER A CA 1
ATOM 1249 C C . SER A 1 156 ? 48.186 62.326 29.509 1.00 26.73 155 SER A C 1
ATOM 1250 O O . SER A 1 156 ? 47.334 62.821 30.246 1.00 24.35 155 SER A O 1
ATOM 1253 N N . PHE A 1 157 ? 47.993 61.281 28.739 1.00 28.00 156 PHE A N 1
ATOM 1254 C CA . PHE A 1 157 ? 46.717 60.603 28.623 1.00 32.38 156 PHE A CA 1
ATOM 1255 C C . PHE A 1 157 ? 46.573 59.639 29.810 1.00 35.83 156 PHE A C 1
ATOM 1256 O O . PHE A 1 157 ? 47.298 58.615 29.915 1.00 28.05 156 PHE A O 1
ATOM 1264 N N . ASP A 1 158 ? 45.704 60.002 30.742 1.00 34.08 157 ASP A N 1
ATOM 1265 C CA . ASP A 1 158 ? 45.403 59.123 31.869 1.00 31.10 157 ASP A CA 1
ATOM 1266 C C . ASP A 1 158 ? 44.336 58.037 31.443 1.00 31.38 157 ASP A C 1
ATOM 1267 O O . ASP A 1 158 ? 43.128 58.327 31.265 1.00 29.57 157 ASP A O 1
ATOM 1272 N N . ALA A 1 159 ? 44.806 56.806 31.296 1.00 27.07 158 ALA A N 1
ATOM 1273 C CA . ALA A 1 159 ? 44.060 55.724 30.626 1.00 29.25 158 ALA A CA 1
ATOM 1274 C C . ALA A 1 159 ? 42.865 55.202 31.458 1.00 29.04 158 ALA A C 1
ATOM 1275 O O . ALA A 1 159 ? 41.810 54.909 30.915 1.00 26.36 158 ALA A O 1
ATOM 1277 N N . ASP A 1 160 ? 43.075 55.063 32.758 1.00 27.50 159 ASP A N 1
ATOM 1278 C CA . ASP A 1 160 ? 42.003 54.688 33.664 1.00 29.90 159 ASP A CA 1
ATOM 1279 C C . ASP A 1 160 ? 40.857 55.694 33.658 1.00 30.37 159 ASP A C 1
ATOM 1280 O O . ASP A 1 160 ? 39.647 55.274 33.601 1.00 28.45 159 ASP A O 1
ATOM 1285 N N . LYS A 1 161 ? 41.190 57.004 33.743 1.00 24.56 160 LYS A N 1
ATOM 1286 C CA . LYS A 1 161 ? 40.141 58.024 33.798 1.00 25.28 160 LYS A CA 1
ATOM 1287 C C . LYS A 1 161 ? 39.424 58.106 32.505 1.00 19.66 160 LYS A C 1
ATOM 1288 O O . LYS A 1 161 ? 38.229 58.345 32.467 1.00 20.93 160 LYS A O 1
ATOM 1294 N N . TYR A 1 162 ? 40.168 57.965 31.440 1.00 18.41 161 TYR A N 1
ATOM 1295 C CA . TYR A 1 162 ? 39.588 57.962 30.113 1.00 16.60 161 TYR A CA 1
ATOM 1296 C C . TYR A 1 162 ? 38.572 56.819 29.977 1.00 17.46 161 TYR A C 1
ATOM 1297 O O . TYR A 1 162 ? 37.472 57.047 29.530 1.00 18.62 161 TYR A O 1
ATOM 1306 N N . CYS A 1 163 ? 38.954 55.612 30.381 1.00 17.48 162 CYS A N 1
ATOM 1307 C CA . CYS A 1 163 ? 38.062 54.474 30.322 1.00 20.15 162 CYS A CA 1
ATOM 1308 C C . CYS A 1 163 ? 36.775 54.695 31.126 1.00 19.42 162 CYS A C 1
ATOM 1309 O O . CYS A 1 163 ? 35.704 54.360 30.668 1.00 18.59 162 CYS A O 1
ATOM 1312 N N . GLN A 1 164 ? 36.899 55.250 32.326 1.00 17.72 163 GLN A N 1
ATOM 1313 C CA . GLN A 1 164 ? 35.729 55.527 33.123 1.00 20.15 163 GLN A CA 1
ATOM 1314 C C . GLN A 1 164 ? 34.793 56.570 32.443 1.00 19.94 163 GLN A C 1
ATOM 1315 O O . GLN A 1 164 ? 33.574 56.446 32.460 1.00 18.61 163 GLN A O 1
ATOM 1321 N N . PHE A 1 165 ? 35.405 57.584 31.839 1.00 17.36 164 PHE A N 1
ATOM 1322 C CA . PHE A 1 165 ? 34.721 58.561 31.049 1.00 17.35 164 PHE A CA 1
ATOM 1323 C C . PHE A 1 165 ? 33.947 57.886 29.888 1.00 17.76 164 PHE A C 1
ATOM 1324 O O . PHE A 1 165 ? 32.760 58.199 29.663 1.00 16.89 164 PHE A O 1
ATOM 1332 N N . ILE A 1 166 ? 34.634 57.010 29.151 1.00 15.23 165 ILE A N 1
ATOM 1333 C CA . ILE A 1 166 ? 33.989 56.264 28.065 1.00 15.67 165 ILE A CA 1
ATOM 1334 C C . ILE A 1 166 ? 32.838 55.339 28.613 1.00 15.03 165 ILE A C 1
ATOM 1335 O O . ILE A 1 166 ? 31.763 55.226 28.010 1.00 16.40 165 ILE A O 1
ATOM 1340 N N . GLU A 1 167 ? 33.062 54.701 29.730 1.00 15.51 166 GLU A N 1
ATOM 1341 C CA . GLU A 1 167 ? 31.998 53.873 30.333 1.00 17.02 166 GLU A CA 1
ATOM 1342 C C . GLU A 1 167 ? 30.781 54.733 30.692 1.00 18.68 166 GLU A C 1
ATOM 1343 O O . GLU A 1 167 ? 29.640 54.394 30.345 1.00 19.57 166 GLU A O 1
ATOM 1349 N N . ASN A 1 168 ? 31.018 55.869 31.336 1.00 19.93 167 ASN A N 1
ATOM 1350 C CA . ASN A 1 168 ? 29.927 56.810 31.642 1.00 19.41 167 ASN A CA 1
ATOM 1351 C C . ASN A 1 168 ? 29.172 57.329 30.416 1.00 18.28 167 ASN A C 1
ATOM 1352 O O . ASN A 1 168 ? 27.936 57.384 30.377 1.00 15.99 167 ASN A O 1
ATOM 1357 N N . GLU A 1 169 ? 29.902 57.713 29.382 1.00 16.84 168 GLU A N 1
ATOM 1358 C CA . GLU A 1 169 ? 29.267 58.369 28.269 1.00 17.42 168 GLU A CA 1
ATOM 1359 C C . GLU A 1 169 ? 28.656 57.435 27.253 1.00 16.08 168 GLU A C 1
ATOM 1360 O O . GLU A 1 169 ? 27.774 57.845 26.511 1.00 16.99 168 GLU A O 1
ATOM 1366 N N . GLN A 1 170 ? 29.165 56.208 27.151 1.00 17.20 169 GLN A N 1
ATOM 1367 C CA . GLN A 1 170 ? 28.684 55.224 26.138 1.00 16.98 169 GLN A CA 1
ATOM 1368 C C . GLN A 1 170 ? 28.637 55.749 24.719 1.00 16.70 169 GLN A C 1
ATOM 1369 O O . GLN A 1 170 ? 27.667 55.636 24.088 1.00 17.85 169 GLN A O 1
ATOM 1375 N N . PRO A 1 171 ? 29.756 56.310 24.197 1.00 16.20 170 PRO A N 1
ATOM 1376 C CA . PRO A 1 171 ? 29.821 56.684 22.814 1.00 14.53 170 PRO A CA 1
ATOM 1377 C C . PRO A 1 171 ? 29.827 55.440 21.941 1.00 14.02 170 PRO A C 1
ATOM 1378 O O . PRO A 1 171 ? 30.294 54.399 22.348 1.00 13.02 170 PRO A O 1
ATOM 1382 N N . ASP A 1 172 ? 29.310 55.521 20.725 1.00 14.70 171 ASP A N 1
ATOM 1383 C CA . ASP A 1 172 ? 29.477 54.399 19.863 1.00 14.44 171 ASP A CA 1
ATOM 1384 C C . ASP A 1 172 ? 30.861 54.396 19.165 1.00 14.08 171 ASP A C 1
ATOM 1385 O O . ASP A 1 172 ? 31.275 53.363 18.610 1.00 12.67 171 ASP A O 1
ATOM 1390 N N . THR A 1 173 ? 31.519 55.561 19.101 1.00 15.07 172 THR A N 1
ATOM 1391 C CA . THR A 1 173 ? 32.789 55.727 18.344 1.00 14.40 172 THR A CA 1
ATOM 1392 C C . THR A 1 173 ? 33.726 56.573 19.203 1.00 15.07 172 THR A C 1
ATOM 1393 O O . THR A 1 173 ? 33.308 57.574 19.840 1.00 14.12 172 THR A O 1
ATOM 1397 N N . VAL A 1 174 ? 34.965 56.134 19.292 1.00 13.38 173 VAL A N 1
ATOM 1398 C CA . VAL A 1 174 ? 36.015 56.914 19.927 1.00 15.36 173 VAL A CA 1
ATOM 1399 C C . VAL A 1 174 ? 37.159 57.167 18.905 1.00 14.03 173 VAL A C 1
ATOM 1400 O O . VAL A 1 174 ? 37.381 56.328 18.016 1.00 14.04 173 VAL A O 1
ATOM 1404 N N . VAL A 1 175 ? 37.789 58.345 18.992 1.00 14.15 174 VAL A N 1
ATOM 1405 C CA . VAL A 1 175 ? 39.045 58.673 18.204 1.00 13.57 174 VAL A CA 1
ATOM 1406 C C . VAL A 1 175 ? 40.232 58.912 19.141 1.00 14.24 174 VAL A C 1
ATOM 1407 O O . VAL A 1 175 ? 40.148 59.749 20.018 1.00 13.26 174 VAL A O 1
ATOM 1411 N N . LEU A 1 176 ? 41.294 58.094 19.001 1.00 14.06 175 LEU A N 1
ATOM 1412 C CA . LEU A 1 176 ? 42.524 58.260 19.730 1.00 14.92 175 LEU A CA 1
ATOM 1413 C C . LEU A 1 176 ? 43.623 58.549 18.674 1.00 13.45 175 LEU A C 1
ATOM 1414 O O . LEU A 1 176 ? 43.651 57.989 17.561 1.00 14.13 175 LEU A O 1
ATOM 1419 N N . ILE A 1 177 ? 44.454 59.512 18.973 1.00 12.83 176 ILE A N 1
ATOM 1420 C CA . ILE A 1 177 ? 45.580 59.864 18.123 1.00 12.66 176 ILE A CA 1
ATOM 1421 C C . ILE A 1 177 ? 46.843 59.465 18.919 1.00 11.81 176 ILE A C 1
ATOM 1422 O O . ILE A 1 177 ? 47.068 60.015 19.998 1.00 12.24 176 ILE A O 1
ATOM 1427 N N . ASN A 1 178 ? 47.655 58.549 18.429 1.00 11.63 177 ASN A N 1
ATOM 1428 C CA . ASN A 1 178 ? 48.739 58.013 19.252 1.00 11.95 177 ASN A CA 1
ATOM 1429 C C . ASN A 1 178 ? 49.961 57.729 18.362 1.00 11.95 177 ASN A C 1
ATOM 1430 O O . ASN A 1 178 ? 49.911 56.832 17.537 1.00 13.54 177 ASN A O 1
ATOM 1435 N N . PRO A 1 179 ? 51.037 58.530 18.467 1.00 11.44 178 PRO A N 1
ATOM 1436 C CA . PRO A 1 179 ? 51.187 59.728 19.307 1.00 12.88 178 PRO A CA 1
ATOM 1437 C C . PRO A 1 179 ? 50.219 60.852 18.998 1.00 12.44 178 PRO A C 1
ATOM 1438 O O . PRO A 1 179 ? 49.833 61.049 17.859 1.00 13.34 178 PRO A O 1
ATOM 1442 N N . ASN A 1 180 ? 49.863 61.657 19.991 1.00 14.13 179 ASN A N 1
ATOM 1443 C CA . ASN A 1 180 ? 48.939 62.841 19.768 1.00 16.33 179 ASN A CA 1
ATOM 1444 C C . ASN A 1 180 ? 49.657 64.056 19.040 1.00 17.57 179 ASN A C 1
ATOM 1445 O O . ASN A 1 180 ? 50.830 64.215 19.155 1.00 15.43 179 ASN A O 1
ATOM 1450 N N . ASN A 1 181 ? 48.895 64.936 18.395 1.00 20.21 180 ASN A N 1
ATOM 1451 C CA . ASN A 1 181 ? 49.273 65.808 17.228 1.00 24.00 180 ASN A CA 1
ATOM 1452 C C . ASN A 1 181 ? 49.493 67.340 17.223 1.00 29.75 180 ASN A C 1
ATOM 1453 O O . ASN A 1 181 ? 49.809 67.923 16.000 1.00 17.56 180 ASN A O 1
ATOM 1458 N N . PRO A 1 182 ? 49.217 68.026 18.439 1.00 21.78 181 PRO A N 1
ATOM 1459 C CA . PRO A 1 182 ? 50.289 68.924 18.527 1.00 20.36 181 PRO A CA 1
ATOM 1460 C C . PRO A 1 182 ? 51.244 68.675 19.727 1.00 17.44 181 PRO A C 1
ATOM 1461 O O . PRO A 1 182 ? 52.354 69.137 19.643 1.00 16.38 181 PRO A O 1
ATOM 1465 N N . ASN A 1 183 ? 50.895 67.964 20.788 1.00 16.63 182 ASN A N 1
ATOM 1466 C CA . ASN A 1 183 ? 51.885 67.787 21.860 1.00 17.07 182 ASN A CA 1
ATOM 1467 C C . ASN A 1 183 ? 52.873 66.611 21.699 1.00 16.01 182 ASN A C 1
ATOM 1468 O O . ASN A 1 183 ? 53.998 66.691 22.134 1.00 15.63 182 ASN A O 1
ATOM 1473 N N . GLY A 1 184 ? 52.457 65.536 21.063 1.00 15.41 183 GLY A N 1
ATOM 1474 C CA . GLY A 1 184 ? 53.336 64.407 20.704 1.00 13.70 183 GLY A CA 1
ATOM 1475 C C . GLY A 1 184 ? 53.427 63.275 21.675 1.00 14.32 183 GLY A C 1
ATOM 1476 O O . GLY A 1 184 ? 54.191 62.375 21.474 1.00 14.41 183 GLY A O 1
ATOM 1477 N N . ALA A 1 185 ? 52.681 63.324 22.778 1.00 14.07 184 ALA A N 1
ATOM 1478 C CA . ALA A 1 185 ? 52.826 62.316 23.781 1.00 14.21 184 ALA A CA 1
ATOM 1479 C C . ALA A 1 185 ? 52.249 60.977 23.249 1.00 13.84 184 ALA A C 1
ATOM 1480 O O . ALA A 1 185 ? 51.316 60.967 22.450 1.00 13.54 184 ALA A O 1
ATOM 1482 N N . TYR A 1 186 ? 52.858 59.891 23.704 1.00 13.24 185 TYR A N 1
ATOM 1483 C CA . TYR A 1 186 ? 52.663 58.532 23.221 1.00 14.08 185 TYR A CA 1
ATOM 1484 C C . TYR A 1 186 ? 52.310 57.579 24.387 1.00 14.59 185 TYR A C 1
ATOM 1485 O O . TYR A 1 186 ? 52.980 57.555 25.387 1.00 15.87 185 TYR A O 1
ATOM 1494 N N . LEU A 1 187 ? 51.248 56.817 24.213 1.00 14.25 186 LEU A N 1
ATOM 1495 C CA . LEU A 1 187 ? 50.825 55.761 25.135 1.00 16.42 186 LEU A CA 1
ATOM 1496 C C . LEU A 1 187 ? 51.420 54.436 24.686 1.00 16.71 186 LEU A C 1
ATOM 1497 O O . LEU A 1 187 ? 51.210 54.031 23.515 1.00 16.02 186 LEU A O 1
ATOM 1502 N N . SER A 1 188 ? 52.127 53.758 25.594 1.00 16.04 187 SER A N 1
ATOM 1503 C CA . SER A 1 188 ? 52.770 52.448 25.291 1.00 17.35 187 SER A CA 1
ATOM 1504 C C . SER A 1 188 ? 51.820 51.386 24.774 1.00 16.47 187 SER A C 1
ATOM 1505 O O . SER A 1 188 ? 50.612 51.424 25.059 1.00 16.00 187 SER A O 1
ATOM 1508 N N . LEU A 1 189 ? 52.377 50.407 24.075 1.00 18.07 188 LEU A N 1
ATOM 1509 C CA . LEU A 1 189 ? 51.586 49.278 23.615 1.00 20.78 188 LEU A CA 1
ATOM 1510 C C . LEU A 1 189 ? 51.017 48.571 24.852 1.00 20.97 188 LEU A C 1
ATOM 1511 O O . LEU A 1 189 ? 49.853 48.187 24.874 1.00 18.26 188 LEU A O 1
ATOM 1516 N N . GLU A 1 190 ? 51.834 48.438 25.888 1.00 19.67 189 GLU A N 1
ATOM 1517 C CA . GLU A 1 190 ? 51.378 47.793 27.104 1.00 23.14 189 GLU A CA 1
ATOM 1518 C C . GLU A 1 190 ? 50.107 48.451 27.598 1.00 22.27 189 GLU A C 1
ATOM 1519 O O . GLU A 1 190 ? 49.148 47.775 27.954 1.00 20.75 189 GLU A O 1
ATOM 1525 N N . LYS A 1 191 ? 50.107 49.759 27.667 1.00 20.36 190 LYS A N 1
ATOM 1526 C CA . LYS A 1 191 ? 48.932 50.496 28.196 1.00 22.20 190 LYS A CA 1
ATOM 1527 C C . LYS A 1 191 ? 47.757 50.571 27.222 1.00 18.40 190 LYS A C 1
ATOM 1528 O O . LYS A 1 191 ? 46.614 50.569 27.668 1.00 16.19 190 LYS A O 1
ATOM 1534 N N . MET A 1 192 ? 48.040 50.643 25.924 1.00 15.82 191 MET A N 1
ATOM 1535 C CA . MET A 1 192 ? 46.997 50.526 24.915 1.00 16.69 191 MET A CA 1
ATOM 1536 C C . MET A 1 192 ? 46.234 49.195 25.050 1.00 16.83 191 MET A C 1
ATOM 1537 O O . MET A 1 192 ? 45.015 49.188 24.852 1.00 17.15 191 MET A O 1
ATOM 1542 N N . HIS A 1 193 ? 46.945 48.080 25.297 1.00 16.86 192 HIS A N 1
ATOM 1543 C CA . HIS A 1 193 ? 46.274 46.740 25.501 1.00 18.20 192 HIS A CA 1
ATOM 1544 C C . HIS A 1 193 ? 45.232 46.774 26.669 1.00 17.24 192 HIS A C 1
ATOM 1545 O O . HIS A 1 193 ? 44.065 46.395 26.515 1.00 18.82 192 HIS A O 1
ATOM 1552 N N . ILE A 1 194 ? 45.668 47.302 27.800 1.00 17.98 193 ILE A N 1
ATOM 1553 C CA . ILE A 1 194 ? 44.790 47.490 28.979 1.00 19.90 193 ILE A CA 1
ATOM 1554 C C . ILE A 1 194 ? 43.565 48.317 28.660 1.00 18.35 193 ILE A C 1
ATOM 1555 O O . ILE A 1 194 ? 42.430 47.890 28.909 1.00 18.49 193 ILE A O 1
ATOM 1560 N N . LEU A 1 195 ? 43.773 49.464 28.034 1.00 17.26 194 LEU A N 1
ATOM 1561 C CA . LEU A 1 195 ? 42.660 50.329 27.603 1.00 17.07 194 LEU A CA 1
ATOM 1562 C C . LEU A 1 195 ? 41.704 49.583 26.698 1.00 18.34 194 LEU A C 1
ATOM 1563 O O . LEU A 1 195 ? 40.471 49.569 26.946 1.00 14.57 194 LEU A O 1
ATOM 1568 N N . LEU A 1 196 ? 42.261 48.929 25.653 1.00 16.81 195 LEU A N 1
ATOM 1569 C CA . LEU A 1 196 ? 41.398 48.261 24.644 1.00 16.92 195 LEU A CA 1
ATOM 1570 C C . LEU A 1 196 ? 40.659 47.028 25.182 1.00 15.78 195 LEU A C 1
ATOM 1571 O O . LEU A 1 196 ? 39.530 46.743 24.796 1.00 15.56 195 LEU A O 1
ATOM 1576 N N . LYS A 1 197 ? 41.274 46.312 26.077 1.00 16.67 196 LYS A N 1
ATOM 1577 C CA . LYS A 1 197 ? 40.539 45.245 26.736 1.00 19.36 196 LYS A CA 1
ATOM 1578 C C . LYS A 1 197 ? 39.276 45.771 27.472 1.00 19.41 196 LYS A C 1
ATOM 1579 O O . LYS A 1 197 ? 38.178 45.208 27.320 1.00 17.77 196 LYS A O 1
ATOM 1585 N N . ARG A 1 198 ? 39.470 46.821 28.247 1.00 18.07 197 ARG A N 1
ATOM 1586 C CA . ARG A 1 198 ? 38.383 47.462 29.017 1.00 17.49 197 ARG A CA 1
ATOM 1587 C C . ARG A 1 198 ? 37.319 48.097 28.141 1.00 16.77 197 ARG A C 1
ATOM 1588 O O . ARG A 1 198 ? 36.135 48.191 28.555 1.00 17.83 197 ARG A O 1
ATOM 1596 N N . LEU A 1 199 ? 37.710 48.589 26.964 1.00 16.32 198 LEU A N 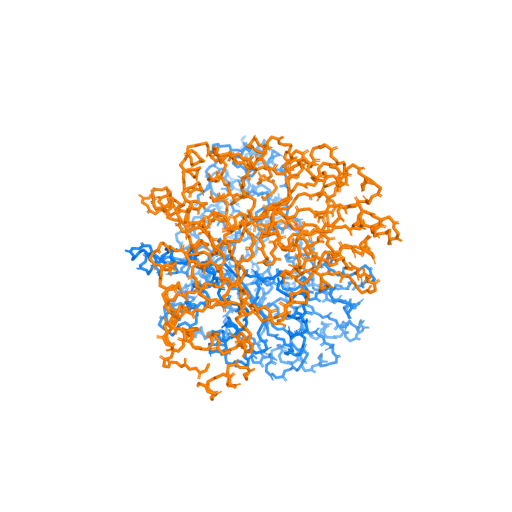1
ATOM 1597 C CA . LEU A 1 199 ? 36.749 49.225 26.046 1.00 15.29 198 LEU A CA 1
ATOM 1598 C C . LEU A 1 199 ? 36.230 48.350 24.935 1.00 14.94 198 LEU A C 1
ATOM 1599 O O . LEU A 1 199 ? 35.769 48.839 23.905 1.00 13.66 198 LEU A O 1
ATOM 1604 N N . ALA A 1 200 ? 36.267 47.045 25.155 1.00 16.81 199 ALA A N 1
ATOM 1605 C CA . ALA A 1 200 ? 35.732 46.049 24.224 1.00 17.98 199 ALA A CA 1
ATOM 1606 C C . ALA A 1 200 ? 34.294 46.243 23.830 1.00 17.04 199 ALA A C 1
ATOM 1607 O O . ALA A 1 200 ? 33.909 45.770 22.750 1.00 15.32 199 ALA A O 1
ATOM 1609 N N . PHE A 1 201 ? 33.527 46.927 24.679 1.00 16.17 200 PHE A N 1
ATOM 1610 C CA . PHE A 1 201 ? 32.109 47.193 24.419 1.00 17.75 200 PHE A CA 1
ATOM 1611 C C . PHE A 1 201 ? 31.859 48.286 23.413 1.00 17.69 200 PHE A C 1
ATOM 1612 O O . PHE A 1 201 ? 30.788 48.365 22.827 1.00 17.07 200 PHE A O 1
ATOM 1620 N N . VAL A 1 202 ? 32.840 49.146 23.182 1.00 15.76 201 VAL A N 1
ATOM 1621 C CA . VAL A 1 202 ? 32.644 50.227 22.221 1.00 14.99 201 VAL A CA 1
ATOM 1622 C C . VAL A 1 202 ? 32.616 49.651 20.765 1.00 14.85 201 VAL A C 1
ATOM 1623 O O . VAL A 1 202 ? 33.506 48.879 20.379 1.00 15.70 201 VAL A O 1
ATOM 1627 N N . PRO A 1 203 ? 31.650 50.087 19.922 1.00 14.35 202 PRO A N 1
ATOM 1628 C CA . PRO A 1 203 ? 31.585 49.621 18.571 1.00 15.21 202 PRO A CA 1
ATOM 1629 C C . PRO A 1 203 ? 32.852 49.912 17.695 1.00 14.39 202 PRO A C 1
ATOM 1630 O O . PRO A 1 203 ? 33.348 49.041 16.964 1.00 13.82 202 PRO A O 1
ATOM 1634 N N . ARG A 1 204 ? 33.394 51.116 17.804 1.00 13.32 203 ARG A N 1
ATOM 1635 C CA . ARG A 1 204 ? 34.486 51.560 16.929 1.00 12.32 203 ARG A CA 1
ATOM 1636 C C . ARG A 1 204 ? 35.486 52.334 17.734 1.00 11.93 203 ARG A C 1
ATOM 1637 O O . ARG A 1 204 ? 35.127 53.368 18.308 1.00 11.78 203 ARG A O 1
ATOM 1645 N N . ILE A 1 205 ? 36.735 51.844 17.765 1.00 12.15 204 ILE A N 1
ATOM 1646 C CA . ILE A 1 205 ? 37.814 52.546 18.389 1.00 12.18 204 ILE A CA 1
ATOM 1647 C C . ILE A 1 205 ? 38.819 52.815 17.269 1.00 12.91 204 ILE A C 1
ATOM 1648 O O . ILE A 1 205 ? 39.495 51.873 16.795 1.00 12.00 204 ILE A O 1
ATOM 1653 N N . ILE A 1 206 ? 38.843 54.077 16.844 1.00 11.48 205 ILE A N 1
ATOM 1654 C CA . ILE A 1 206 ? 39.649 54.557 15.745 1.00 12.43 205 ILE A CA 1
ATOM 1655 C C . ILE A 1 206 ? 40.934 55.058 16.301 1.00 12.92 205 ILE A C 1
ATOM 1656 O O . ILE A 1 206 ? 40.935 55.901 17.210 1.00 13.06 205 ILE A O 1
ATOM 1661 N N . ILE A 1 207 ? 42.039 54.506 15.817 1.00 12.18 206 ILE A N 1
ATOM 1662 C CA . ILE A 1 207 ? 43.355 54.901 16.325 1.00 11.86 206 ILE A CA 1
ATOM 1663 C C . ILE A 1 207 ? 44.157 55.417 15.158 1.00 10.63 206 ILE A C 1
ATOM 1664 O O . ILE A 1 207 ? 44.535 54.639 14.248 1.00 11.65 206 ILE A O 1
ATOM 1669 N N . ASP A 1 208 ? 44.456 56.706 15.202 1.00 11.26 207 ASP A N 1
ATOM 1670 C CA . ASP A 1 208 ? 45.342 57.376 14.242 1.00 10.64 207 ASP A CA 1
ATOM 1671 C C . ASP A 1 208 ? 46.805 57.260 14.708 1.00 10.89 207 ASP A C 1
ATOM 1672 O O . ASP A 1 208 ? 47.253 57.972 15.649 1.00 11.55 207 ASP A O 1
ATOM 1677 N N . GLU A 1 209 ? 47.531 56.343 14.082 1.00 11.60 208 GLU A N 1
ATOM 1678 C CA . GLU A 1 209 ? 48.939 56.173 14.425 1.00 11.78 208 GLU A CA 1
ATOM 1679 C C . GLU A 1 209 ? 49.875 56.828 13.425 1.00 11.22 208 GLU A C 1
ATOM 1680 O O . GLU A 1 209 ? 50.986 56.310 13.181 1.00 11.16 208 GLU A O 1
ATOM 1686 N N . SER A 1 210 ? 49.452 57.920 12.861 1.00 10.72 209 SER A N 1
ATOM 1687 C CA . SER A 1 210 ? 50.211 58.591 11.778 1.00 12.67 209 SER A CA 1
ATOM 1688 C C . SER A 1 210 ? 51.649 58.970 12.181 1.00 12.45 209 SER A C 1
ATOM 1689 O O . SER A 1 210 ? 52.552 59.093 11.323 1.00 11.96 209 SER A O 1
ATOM 1692 N N . PHE A 1 211 ? 51.854 59.235 13.467 1.00 11.88 210 PHE A N 1
ATOM 1693 C CA . PHE A 1 211 ? 53.217 59.555 13.984 1.00 12.58 210 PHE A CA 1
ATOM 1694 C C . PHE A 1 211 ? 53.996 58.452 14.675 1.00 11.92 210 PHE A C 1
ATOM 1695 O O . PHE A 1 211 ? 55.040 58.733 15.318 1.00 12.35 210 PHE A O 1
ATOM 1703 N N . ILE A 1 212 ? 53.513 57.208 14.616 1.00 10.88 211 ILE A N 1
ATOM 1704 C CA . ILE A 1 212 ? 54.043 56.156 15.475 1.00 11.93 211 ILE A CA 1
ATOM 1705 C C . ILE A 1 212 ? 55.467 55.712 15.044 1.00 11.79 211 ILE A C 1
ATOM 1706 O O . ILE A 1 212 ? 56.226 55.202 15.841 1.00 11.13 211 ILE A O 1
ATOM 1711 N N . HIS A 1 213 ? 55.827 55.982 13.814 1.00 12.15 212 HIS A N 1
ATOM 1712 C CA . HIS A 1 213 ? 57.195 55.671 13.303 1.00 13.18 212 HIS A CA 1
ATOM 1713 C C . HIS A 1 213 ? 58.278 56.516 14.019 1.00 12.05 212 HIS A C 1
ATOM 1714 O O . HIS A 1 213 ? 59.443 56.191 13.958 1.00 12.06 212 HIS A O 1
ATOM 1721 N N . PHE A 1 214 ? 57.899 57.599 14.683 1.00 11.10 213 PHE A N 1
ATOM 1722 C CA . PHE A 1 214 ? 58.791 58.469 15.455 1.00 10.94 213 PHE A CA 1
ATOM 1723 C C . PHE A 1 214 ? 58.905 58.105 16.901 1.00 11.01 213 PHE A C 1
ATOM 1724 O O . PHE A 1 214 ? 59.793 58.621 17.555 1.00 11.31 213 PHE A O 1
ATOM 1732 N N . ALA A 1 215 ? 58.115 57.150 17.375 1.00 10.48 214 ALA A N 1
ATOM 1733 C CA . ALA A 1 215 ? 58.150 56.750 18.796 1.00 11.59 214 ALA A CA 1
ATOM 1734 C C . ALA A 1 215 ? 59.053 55.522 18.987 1.00 12.88 214 ALA A C 1
ATOM 1735 O O . ALA A 1 215 ? 59.416 54.775 18.030 1.00 12.44 214 ALA A O 1
ATOM 1737 N N . TYR A 1 216 ? 59.429 55.301 20.230 1.00 13.56 215 TYR A N 1
ATOM 1738 C CA . TYR A 1 216 ? 60.246 54.127 20.500 1.00 15.24 215 TYR A CA 1
ATOM 1739 C C . TYR A 1 216 ? 59.986 53.661 21.913 1.00 14.65 215 TYR A C 1
ATOM 1740 O O . TYR A 1 216 ? 59.706 54.480 22.763 1.00 13.74 215 TYR A O 1
ATOM 1749 N N . GLU A 1 217 ? 60.024 52.353 22.088 1.00 16.65 216 GLU A N 1
ATOM 1750 C CA . GLU A 1 217 ? 59.890 51.712 23.390 1.00 20.11 216 GLU A CA 1
ATOM 1751 C C . GLU A 1 217 ? 61.184 51.035 23.874 1.00 22.78 216 GLU A C 1
ATOM 1752 O O . GLU A 1 217 ? 61.205 50.609 25.005 1.00 24.05 216 GLU A O 1
ATOM 1758 N N . ASP A 1 218 ? 62.219 50.953 23.028 1.00 22.88 217 ASP A N 1
ATOM 1759 C CA . ASP A 1 218 ? 63.512 50.318 23.336 1.00 24.28 217 ASP A CA 1
ATOM 1760 C C . ASP A 1 218 ? 64.622 51.157 22.726 1.00 26.48 217 ASP A C 1
ATOM 1761 O O . ASP A 1 218 ? 64.388 51.958 21.786 1.00 18.31 217 ASP A O 1
ATOM 1766 N N . GLU A 1 219 ? 65.832 51.010 23.253 1.00 28.17 218 GLU A N 1
ATOM 1767 C CA . GLU A 1 219 ? 66.964 51.804 22.753 1.00 28.49 218 GLU A CA 1
ATOM 1768 C C . GLU A 1 219 ? 67.391 51.450 21.333 1.00 23.99 218 GLU A C 1
ATOM 1769 O O . GLU A 1 219 ? 67.938 52.281 20.621 1.00 22.50 218 GLU A O 1
ATOM 1775 N N . ALA A 1 220 ? 67.132 50.238 20.906 1.00 22.43 219 ALA A N 1
ATOM 1776 C CA . ALA A 1 220 ? 67.444 49.820 19.551 1.00 23.79 219 ALA A CA 1
ATOM 1777 C C . ALA A 1 220 ? 66.535 50.531 18.540 1.00 21.28 219 ALA A C 1
ATOM 1778 O O . ALA A 1 220 ? 66.746 50.388 17.395 1.00 19.29 219 ALA A O 1
ATOM 1780 N N . LEU A 1 221 ? 65.503 51.261 18.989 1.00 18.28 220 LEU A N 1
ATOM 1781 C CA . LEU A 1 221 ? 64.569 51.911 18.083 1.00 17.10 220 LEU A CA 1
ATOM 1782 C C . LEU A 1 221 ? 63.881 50.921 17.144 1.00 15.63 220 LEU A C 1
ATOM 1783 O O . LEU A 1 221 ? 63.766 51.121 15.957 1.00 17.69 220 LEU A O 1
ATOM 1788 N N . THR A 1 222 ? 63.342 49.878 17.715 1.00 16.51 221 THR A N 1
ATOM 1789 C CA . THR A 1 222 ? 62.482 48.923 16.995 1.00 19.15 221 THR A CA 1
ATOM 1790 C C . THR A 1 222 ? 61.227 49.650 16.480 1.00 17.47 221 THR A C 1
ATOM 1791 O O . THR A 1 222 ? 60.573 50.361 17.249 1.00 20.16 221 THR A O 1
ATOM 1795 N N . CYS A 1 223 ? 60.916 49.536 15.188 1.00 15.96 222 CYS A N 1
ATOM 1796 C CA . CYS A 1 223 ? 59.776 50.258 14.625 1.00 16.71 222 CYS A CA 1
ATOM 1797 C C . CYS A 1 223 ? 58.521 49.705 15.296 1.00 17.40 222 CYS A C 1
ATOM 1798 O O . CYS A 1 223 ? 58.374 48.513 15.431 1.00 18.07 222 CYS A O 1
ATOM 1801 N N . LEU A 1 224 ? 57.668 50.591 15.762 1.00 17.85 223 LEU A N 1
ATOM 1802 C CA . LEU A 1 224 ? 56.430 50.231 16.431 1.00 17.29 223 LEU A CA 1
ATOM 1803 C C . LEU A 1 224 ? 55.356 50.210 15.406 1.00 19.49 223 LEU A C 1
ATOM 1804 O O . LEU A 1 224 ? 55.473 50.862 14.383 1.00 20.33 223 LEU A O 1
ATOM 1809 N N . SER A 1 225 ? 54.279 49.499 15.721 1.00 20.66 224 SER A N 1
ATOM 1810 C CA . SER A 1 225 ? 53.159 49.362 14.822 1.00 22.86 224 SER A CA 1
ATOM 1811 C C . SER A 1 225 ? 51.914 49.004 15.623 1.00 20.58 224 SER A C 1
ATOM 1812 O O . SER A 1 225 ? 51.999 48.139 16.450 1.00 19.13 224 SER A O 1
ATOM 1815 N N . SER A 1 226 ? 50.789 49.633 15.336 1.00 19.73 225 SER A N 1
ATOM 1816 C CA . SER A 1 226 ? 49.479 49.326 15.993 1.00 19.76 225 SER A CA 1
ATOM 1817 C C . SER A 1 226 ? 48.694 48.152 15.229 1.00 20.45 225 SER A C 1
ATOM 1818 O O . SER A 1 226 ? 47.529 47.834 15.569 1.00 14.66 225 SER A O 1
ATOM 1821 N N . THR A 1 227 ? 49.334 47.497 14.224 1.00 21.67 226 THR A N 1
ATOM 1822 C CA . THR A 1 227 ? 48.675 46.319 13.570 1.00 21.36 226 THR A CA 1
ATOM 1823 C C . THR A 1 227 ? 48.347 45.184 14.560 1.00 19.61 226 THR A C 1
ATOM 1824 O O . THR A 1 227 ? 47.297 44.529 14.399 1.00 16.50 226 THR A O 1
ATOM 1828 N N . VAL A 1 228 ? 49.230 44.946 15.541 1.00 16.42 227 VAL A N 1
ATOM 1829 C CA . VAL A 1 228 ? 48.973 44.027 16.661 1.00 16.73 227 VAL A CA 1
ATOM 1830 C C . VAL A 1 228 ? 47.623 44.298 17.318 1.00 14.14 227 VAL A C 1
ATOM 1831 O O . VAL A 1 228 ? 46.869 43.382 17.613 1.00 12.64 227 VAL A O 1
ATOM 1835 N N . LEU A 1 229 ? 47.296 45.562 17.489 1.00 13.54 228 LEU A N 1
ATOM 1836 C CA . LEU A 1 229 ? 45.992 45.950 18.060 1.00 13.20 228 LEU A CA 1
ATOM 1837 C C . LEU A 1 229 ? 44.817 45.670 17.148 1.00 12.82 228 LEU A C 1
ATOM 1838 O O . LEU A 1 229 ? 43.751 45.149 17.599 1.00 13.14 228 LEU A O 1
ATOM 1843 N N . PHE A 1 230 ? 44.992 45.959 15.866 1.00 12.34 229 PHE A N 1
ATOM 1844 C CA . PHE A 1 230 ? 44.008 45.584 14.873 1.00 12.51 229 PHE A CA 1
ATOM 1845 C C . PHE A 1 230 ? 43.760 44.084 14.884 1.00 11.86 229 PHE A C 1
ATOM 1846 O O . PHE A 1 230 ? 42.587 43.638 14.885 1.00 12.00 229 PHE A O 1
ATOM 1854 N N . ASP A 1 231 ? 44.825 43.291 14.979 1.00 11.71 230 ASP A N 1
ATOM 1855 C CA . ASP A 1 231 ? 44.646 41.844 14.920 1.00 12.98 230 ASP A CA 1
ATOM 1856 C C . ASP A 1 231 ? 43.940 41.221 16.137 1.00 13.02 230 ASP A C 1
ATOM 1857 O O . ASP A 1 231 ? 43.214 40.211 15.979 1.00 12.27 230 ASP A O 1
ATOM 1862 N N . MET A 1 232 ? 44.122 41.843 17.314 1.00 12.46 231 MET A N 1
ATOM 1863 C CA . MET A 1 232 ? 43.659 41.299 18.560 1.00 12.51 231 MET A CA 1
ATOM 1864 C C . MET A 1 232 ? 42.248 41.776 18.944 1.00 13.31 231 MET A C 1
ATOM 1865 O O . MET A 1 232 ? 41.518 41.034 19.564 1.00 13.00 231 MET A O 1
ATOM 1870 N N . TYR A 1 233 ? 41.861 43.004 18.579 1.00 13.47 232 TYR A N 1
ATOM 1871 C CA . TYR A 1 233 ? 40.663 43.649 19.093 1.00 13.39 232 TYR A CA 1
ATOM 1872 C C . TYR A 1 233 ? 39.684 43.925 17.959 1.00 15.03 232 TYR A C 1
ATOM 1873 O O . TYR A 1 233 ? 39.917 44.799 17.137 1.00 15.16 232 TYR A O 1
ATOM 1882 N N . PRO A 1 234 ? 38.548 43.204 17.901 1.00 14.19 233 PRO A N 1
ATOM 1883 C CA . PRO A 1 234 ? 37.654 43.332 16.734 1.00 14.72 233 PRO A CA 1
ATOM 1884 C C . PRO A 1 234 ? 36.936 44.676 16.559 1.00 14.14 233 PRO A C 1
ATOM 1885 O O . PRO A 1 234 ? 36.367 44.911 15.507 1.00 13.77 233 PRO A O 1
ATOM 1889 N N . ASN A 1 235 ? 37.009 45.559 17.552 1.00 13.39 234 ASN A N 1
ATOM 1890 C CA . ASN A 1 235 ? 36.436 46.888 17.425 1.00 12.73 234 ASN A CA 1
ATOM 1891 C C . ASN A 1 235 ? 37.450 47.976 17.001 1.00 11.35 234 ASN A C 1
ATOM 1892 O O . ASN A 1 235 ? 37.080 49.137 16.941 1.00 12.56 234 ASN A O 1
ATOM 1897 N N . VAL A 1 236 ? 38.703 47.605 16.770 1.00 11.82 235 VAL A N 1
ATOM 1898 C CA . VAL A 1 236 ? 39.715 48.562 16.381 1.00 12.35 235 VAL A CA 1
ATOM 1899 C C . VAL A 1 236 ? 39.736 48.861 14.877 1.00 12.79 235 VAL A C 1
ATOM 1900 O O . VAL A 1 236 ? 39.763 47.946 14.030 1.00 12.79 235 VAL A O 1
ATOM 1904 N N . ILE A 1 237 ? 39.881 50.150 14.601 1.00 11.83 236 ILE A N 1
ATOM 1905 C CA . ILE A 1 237 ? 40.213 50.674 13.288 1.00 12.81 236 ILE A CA 1
ATOM 1906 C C . ILE A 1 237 ? 41.512 51.455 13.390 1.00 12.57 236 ILE A C 1
ATOM 1907 O O . ILE A 1 237 ? 41.634 52.355 14.248 1.00 13.57 236 ILE A O 1
ATOM 1912 N N . ILE A 1 238 ? 42.491 51.043 12.593 1.00 11.53 237 ILE A N 1
ATOM 1913 C CA . ILE A 1 238 ? 43.768 51.745 12.550 1.00 12.42 237 ILE A CA 1
ATOM 1914 C C . ILE A 1 238 ? 43.776 52.675 11.365 1.00 12.86 237 ILE A C 1
ATOM 1915 O O . ILE A 1 238 ? 43.419 52.294 10.238 1.00 12.22 237 ILE A O 1
ATOM 1920 N N . VAL A 1 239 ? 44.204 53.916 11.585 1.00 13.70 238 VAL A N 1
ATOM 1921 C CA . VAL A 1 239 ? 44.365 54.825 10.470 1.00 14.19 238 VAL A CA 1
ATOM 1922 C C . VAL A 1 239 ? 45.779 55.404 10.496 1.00 13.77 238 VAL A C 1
ATOM 1923 O O . VAL A 1 239 ? 46.290 55.711 11.573 1.00 12.59 238 VAL A O 1
ATOM 1927 N N . LYS A 1 240 ? 46.384 55.602 9.323 1.00 14.09 239 LYS A N 1
ATOM 1928 C CA . LYS A 1 240 ? 47.806 56.030 9.260 1.00 15.03 239 LYS A CA 1
ATOM 1929 C C . LYS A 1 240 ? 48.086 56.764 7.955 1.00 16.88 239 LYS A C 1
ATOM 1930 O O . LYS A 1 240 ? 47.808 56.260 6.873 1.00 14.74 239 LYS A O 1
ATOM 1936 N N . SER A 1 241 ? 48.656 57.958 8.088 1.00 17.10 240 SER A N 1
ATOM 1937 C CA . SER A 1 241 ? 49.182 58.690 6.989 1.00 19.44 240 SER A CA 1
ATOM 1938 C C . SER A 1 241 ? 50.362 57.927 6.426 1.00 20.47 240 SER A C 1
ATOM 1939 O O . SER A 1 241 ? 51.086 57.263 7.147 1.00 20.77 240 SER A O 1
ATOM 1942 N N . LEU A 1 242 ? 50.514 57.958 5.122 1.00 21.49 241 LEU A N 1
ATOM 1943 C CA . LEU A 1 242 ? 51.810 57.595 4.515 1.00 25.47 241 LEU A CA 1
ATOM 1944 C C . LEU A 1 242 ? 52.653 58.805 4.099 1.00 27.93 241 LEU A C 1
ATOM 1945 O O . LEU A 1 242 ? 53.792 58.615 3.681 1.00 35.56 241 LEU A O 1
ATOM 1950 N N . SER A 1 243 ? 52.150 60.018 4.310 1.00 28.48 242 SER A N 1
ATOM 1951 C CA . SER A 1 243 ? 52.808 61.270 3.878 1.00 32.32 242 SER A CA 1
ATOM 1952 C C . SER A 1 243 ? 53.686 61.962 4.958 1.00 39.93 242 SER A C 1
ATOM 1953 O O . SER A 1 243 ? 54.739 62.546 4.678 1.00 48.51 242 SER A O 1
ATOM 1956 N N . LYS A 1 244 ? 53.332 61.829 6.213 1.00 42.40 243 LYS A N 1
ATOM 1957 C CA . LYS A 1 244 ? 54.100 62.518 7.237 1.00 46.33 243 LYS A CA 1
ATOM 1958 C C . LYS A 1 244 ? 55.334 61.776 7.766 1.00 46.75 243 LYS A C 1
ATOM 1959 O O . LYS A 1 244 ? 56.088 62.333 8.593 1.00 45.59 243 LYS A O 1
ATOM 1965 N N . ASP A 1 245 ? 55.536 60.535 7.315 1.00 41.99 244 ASP A N 1
ATOM 1966 C CA . ASP A 1 245 ? 56.720 59.757 7.706 1.00 35.93 244 ASP A CA 1
ATOM 1967 C C . ASP A 1 245 ? 57.542 59.374 6.471 1.00 39.88 244 ASP A C 1
ATOM 1968 O O . ASP A 1 245 ? 58.707 59.768 6.358 1.00 33.90 244 ASP A O 1
ATOM 1973 N N . PHE A 1 246 ? 56.949 58.645 5.522 1.00 45.70 245 PHE A N 1
ATOM 1974 C CA . PHE A 1 246 ? 57.642 58.377 4.234 1.00 52.49 245 PHE A CA 1
ATOM 1975 C C . PHE A 1 246 ? 57.811 59.687 3.443 1.00 57.16 245 PHE A C 1
ATOM 1976 O O . PHE A 1 246 ? 58.489 59.692 2.425 1.00 50.40 245 PHE A O 1
ATOM 1984 N N . GLY A 1 247 ? 57.164 60.765 3.928 1.00 59.78 246 GLY A N 1
ATOM 1985 C CA . GLY A 1 247 ? 57.604 62.146 3.718 1.00 55.58 246 GLY A CA 1
ATOM 1986 C C . GLY A 1 247 ? 57.597 62.479 2.269 1.00 56.01 246 GLY A C 1
ATOM 1987 O O . GLY A 1 247 ? 58.538 62.125 1.574 1.00 68.64 246 GLY A O 1
ATOM 1988 N N . ILE A 1 248 ? 56.571 63.187 1.818 1.00 54.07 247 ILE A N 1
ATOM 1989 C CA . ILE A 1 248 ? 56.313 63.362 0.389 1.00 48.91 247 ILE A CA 1
ATOM 1990 C C . ILE A 1 248 ? 55.103 64.257 0.262 1.00 46.90 247 ILE A C 1
ATOM 1991 O O . ILE A 1 248 ? 53.992 63.783 0.053 1.00 38.67 247 ILE A O 1
ATOM 1996 N N . ALA A 1 249 ? 55.370 65.554 0.370 1.00 51.53 248 ALA A N 1
ATOM 1997 C CA . ALA A 1 249 ? 54.355 66.595 0.532 1.00 55.36 248 ALA A CA 1
ATOM 1998 C C . ALA A 1 249 ? 53.232 66.553 -0.493 1.00 51.48 248 ALA A C 1
ATOM 1999 O O . ALA A 1 249 ? 52.067 66.391 -0.125 1.00 50.82 248 ALA A O 1
ATOM 2001 N N . GLY A 1 250 ? 53.599 66.684 -1.769 1.00 47.81 249 GLY A N 1
ATOM 2002 C CA . GLY A 1 250 ? 52.634 66.835 -2.853 1.00 43.10 249 GLY A CA 1
ATOM 2003 C C . GLY A 1 250 ? 51.966 65.568 -3.346 1.00 40.10 249 GLY A C 1
ATOM 2004 O O . GLY A 1 250 ? 51.272 65.617 -4.392 1.00 38.66 249 GLY A O 1
ATOM 2005 N N . VAL A 1 251 ? 52.222 64.436 -2.653 1.00 34.21 250 VAL A N 1
ATOM 2006 C CA . VAL A 1 251 ? 51.466 63.149 -2.889 1.00 32.64 250 VAL A CA 1
ATOM 2007 C C . VAL A 1 251 ? 50.782 62.726 -1.591 1.00 29.73 250 VAL A C 1
ATOM 2008 O O . VAL A 1 251 ? 51.426 62.547 -0.577 1.00 37.33 250 VAL A O 1
ATOM 2012 N N . ARG A 1 252 ? 49.474 62.611 -1.644 1.00 29.25 251 ARG A N 1
ATOM 2013 C CA . ARG A 1 252 ? 48.645 62.468 -0.439 1.00 30.81 251 ARG A CA 1
ATOM 2014 C C . ARG A 1 252 ? 48.103 61.067 -0.333 1.00 22.99 251 ARG A C 1
ATOM 2015 O O . ARG A 1 252 ? 47.255 60.666 -1.114 1.00 21.58 251 ARG A O 1
ATOM 2023 N N . LEU A 1 253 ? 48.602 60.319 0.649 1.00 22.47 252 LEU A N 1
ATOM 2024 C CA . LEU A 1 253 ? 48.258 58.913 0.824 1.00 19.68 252 LEU A CA 1
ATOM 2025 C C . LEU A 1 253 ? 48.105 58.526 2.266 1.00 17.63 252 LEU A C 1
ATOM 2026 O O . LEU A 1 253 ? 48.906 58.891 3.089 1.00 15.89 252 LEU A O 1
ATOM 2031 N N . GLY A 1 254 ? 47.098 57.727 2.559 1.00 15.44 253 GLY A N 1
ATOM 2032 C CA . GLY A 1 254 ? 46.982 57.161 3.888 1.00 14.94 253 GLY A CA 1
ATOM 2033 C C . GLY A 1 254 ? 46.217 55.885 3.763 1.00 14.49 253 GLY A C 1
ATOM 2034 O O . GLY A 1 254 ? 45.577 55.627 2.695 1.00 13.80 253 GLY A O 1
ATOM 2035 N N . TYR A 1 255 ? 46.267 55.076 4.809 1.00 12.46 254 TYR A N 1
ATOM 2036 C CA . TYR A 1 255 ? 45.458 53.842 4.789 1.00 13.01 254 TYR A CA 1
ATOM 2037 C C . TYR A 1 255 ? 44.734 53.648 6.121 1.00 12.50 254 TYR A C 1
ATOM 2038 O O . TYR A 1 255 ? 45.011 54.336 7.107 1.00 13.92 254 TYR A O 1
ATOM 2047 N N . ALA A 1 256 ? 43.769 52.755 6.108 1.00 12.04 255 ALA A N 1
ATOM 2048 C CA . ALA A 1 256 ? 43.093 52.261 7.304 1.00 12.94 255 ALA A CA 1
ATOM 2049 C C . ALA A 1 256 ? 42.982 50.756 7.257 1.00 13.71 255 ALA A C 1
ATOM 2050 O O . ALA A 1 256 ? 42.856 50.168 6.162 1.00 14.15 255 ALA A O 1
ATOM 2052 N N . LEU A 1 257 ? 42.998 50.144 8.437 1.00 13.22 256 LEU A N 1
ATOM 2053 C CA . LEU A 1 257 ? 42.684 48.705 8.645 1.00 12.52 256 LEU A CA 1
ATOM 2054 C C . LEU A 1 257 ? 41.324 48.668 9.362 1.00 13.93 256 LEU A C 1
ATOM 2055 O O . LEU A 1 257 ? 41.139 49.299 10.409 1.00 12.37 256 LEU A O 1
ATOM 2060 N N . MET A 1 258 ? 40.376 47.979 8.762 1.00 14.81 257 MET A N 1
ATOM 2061 C CA . MET A 1 258 ? 39.036 47.937 9.279 1.00 17.42 257 MET A CA 1
ATOM 2062 C C . MET A 1 258 ? 38.304 46.701 8.785 1.00 16.60 257 MET A C 1
ATOM 2063 O O . MET A 1 258 ? 38.822 45.908 8.005 1.00 16.00 257 MET A O 1
ATOM 2068 N N . ASP A 1 259 ? 37.093 46.549 9.274 1.00 18.20 258 ASP A N 1
ATOM 2069 C CA . ASP A 1 259 ? 36.238 45.404 8.932 1.00 18.77 258 ASP A CA 1
ATOM 2070 C C . ASP A 1 259 ? 36.112 45.275 7.406 1.00 18.33 258 ASP A C 1
ATOM 2071 O O . ASP A 1 259 ? 35.819 46.250 6.746 1.00 17.30 258 ASP A O 1
ATOM 2076 N N . SER A 1 260 ? 36.371 44.097 6.847 1.00 19.60 259 SER A N 1
ATOM 2077 C CA . SER A 1 260 ? 36.365 43.937 5.396 1.00 22.72 259 SER A CA 1
ATOM 2078 C C . SER A 1 260 ? 34.987 44.080 4.778 1.00 24.01 259 SER A C 1
ATOM 2079 O O . SER A 1 260 ? 34.861 44.587 3.632 1.00 22.89 259 SER A O 1
ATOM 2082 N N . ARG A 1 261 ? 33.956 43.679 5.524 1.00 25.30 260 ARG A N 1
ATOM 2083 C CA . ARG A 1 261 ? 32.563 43.873 5.089 1.00 28.65 260 ARG A CA 1
ATOM 2084 C C . ARG A 1 261 ? 32.256 45.368 4.853 1.00 25.95 260 ARG A C 1
ATOM 2085 O O . ARG A 1 261 ? 31.687 45.764 3.824 1.00 25.84 260 ARG A O 1
ATOM 2093 N N . LYS A 1 262 ? 32.587 46.176 5.857 1.00 24.49 261 LYS A N 1
ATOM 2094 C CA . LYS A 1 262 ? 32.459 47.625 5.797 1.00 25.39 261 LYS A CA 1
ATOM 2095 C C . LYS A 1 262 ? 33.275 48.216 4.609 1.00 25.79 261 LYS A C 1
ATOM 2096 O O . LYS A 1 262 ? 32.775 49.046 3.840 1.00 26.23 261 LYS A O 1
ATOM 2102 N N . ILE A 1 263 ? 34.525 47.807 4.442 1.00 23.43 262 ILE A N 1
ATOM 2103 C CA . ILE A 1 263 ? 35.279 48.269 3.235 1.00 24.37 262 ILE A CA 1
ATOM 2104 C C . ILE A 1 263 ? 34.543 47.879 1.941 1.00 28.53 262 ILE A C 1
ATOM 2105 O O . ILE A 1 263 ? 34.472 48.694 0.997 1.00 24.83 262 ILE A O 1
ATOM 2110 N N . ASP A 1 264 ? 33.974 46.661 1.898 1.00 29.72 263 ASP A N 1
ATOM 2111 C CA . ASP A 1 264 ? 33.291 46.160 0.657 1.00 30.85 263 ASP A CA 1
ATOM 2112 C C . ASP A 1 264 ? 32.139 47.069 0.344 1.00 33.78 263 ASP A C 1
ATOM 2113 O O . ASP A 1 264 ? 31.954 47.433 -0.810 1.00 33.43 263 ASP A O 1
ATOM 2118 N N . ALA A 1 265 ? 31.375 47.429 1.392 1.00 37.79 264 ALA A N 1
ATOM 2119 C CA . ALA A 1 265 ? 30.221 48.332 1.282 1.00 38.66 264 ALA A CA 1
ATOM 2120 C C . ALA A 1 265 ? 30.621 49.732 0.815 1.00 40.32 264 ALA A C 1
ATOM 2121 O O . ALA A 1 265 ? 30.023 50.295 -0.102 1.00 44.01 264 ALA A O 1
ATOM 2123 N N . LEU A 1 266 ? 31.645 50.305 1.426 1.00 43.35 265 LEU A N 1
ATOM 2124 C CA . LEU A 1 266 ? 32.152 51.599 0.949 1.00 42.29 265 LEU A CA 1
ATOM 2125 C C . LEU A 1 266 ? 32.585 51.564 -0.535 1.00 42.62 265 LEU A C 1
ATOM 2126 O O . LEU A 1 266 ? 32.280 52.483 -1.288 1.00 48.60 265 LEU A O 1
ATOM 2131 N N . LEU A 1 267 ? 33.261 50.495 -0.948 1.00 40.79 266 LEU A N 1
ATOM 2132 C CA . LEU A 1 267 ? 33.663 50.292 -2.338 1.00 45.13 266 LEU A CA 1
ATOM 2133 C C . LEU A 1 267 ? 32.492 49.971 -3.299 1.00 51.58 266 LEU A C 1
ATOM 2134 O O . LEU A 1 267 ? 32.695 49.967 -4.512 1.00 59.16 266 LEU A O 1
ATOM 2139 N N . GLU A 1 268 ? 31.304 49.687 -2.757 1.00 59.37 267 GLU A N 1
ATOM 2140 C CA . GLU A 1 268 ? 30.038 49.645 -3.514 1.00 70.16 267 GLU A CA 1
ATOM 2141 C C . GLU A 1 268 ? 29.222 50.953 -3.279 1.00 75.46 267 GLU A C 1
ATOM 2142 O O . GLU A 1 268 ? 28.291 51.014 -2.448 1.00 73.23 267 GLU A O 1
ATOM 2148 N N . HIS A 1 269 ? 29.598 51.985 -4.040 1.00 78.67 268 HIS A N 1
ATOM 2149 C CA . HIS A 1 269 ? 29.054 53.363 -3.906 1.00 85.14 268 HIS A CA 1
ATOM 2150 C C . HIS A 1 269 ? 29.662 54.507 -4.790 1.00 85.78 268 HIS A C 1
ATOM 2151 O O . HIS A 1 269 ? 28.907 55.381 -5.211 1.00 84.09 268 HIS A O 1
ATOM 2158 N N . GLY A 1 270 ? 30.961 54.553 -5.097 1.00 84.06 269 GLY A N 1
ATOM 2159 C CA . GLY A 1 270 ? 31.946 53.522 -4.804 1.00 83.32 269 GLY A CA 1
ATOM 2160 C C . GLY A 1 270 ? 33.316 54.020 -5.199 1.00 83.06 269 GLY A C 1
ATOM 2161 O O . GLY A 1 270 ? 34.118 54.384 -4.339 1.00 82.83 269 GLY A O 1
ATOM 2162 N N . PHE A 1 271 ? 33.576 54.056 -6.507 1.00 85.84 270 PHE A N 1
ATOM 2163 C CA . PHE A 1 271 ? 34.811 54.646 -7.049 1.00 88.67 270 PHE A CA 1
ATOM 2164 C C . PHE A 1 271 ? 34.692 56.178 -6.981 1.00 83.87 270 PHE A C 1
ATOM 2165 O O . PHE A 1 271 ? 34.723 56.905 -7.983 1.00 87.86 270 PHE A O 1
ATOM 2173 N N . LEU A 1 272 ? 34.540 56.635 -5.744 1.00 79.90 271 LEU A N 1
ATOM 2174 C CA . LEU A 1 272 ? 34.608 58.041 -5.376 1.00 76.53 271 LEU A CA 1
ATOM 2175 C C . LEU A 1 272 ? 36.105 58.440 -5.331 1.00 71.49 271 LEU A C 1
ATOM 2176 O O . LEU A 1 272 ? 36.439 59.632 -5.336 1.00 71.33 271 LEU A O 1
ATOM 2181 N N . TRP A 1 273 ? 36.989 57.429 -5.365 1.00 60.02 272 TRP A N 1
ATOM 2182 C CA . TRP A 1 273 ? 38.431 57.605 -5.152 1.00 54.05 272 TRP A CA 1
ATOM 2183 C C . TRP A 1 273 ? 39.339 56.836 -6.127 1.00 48.32 272 TRP A C 1
ATOM 2184 O O . TRP A 1 273 ? 39.201 55.625 -6.335 1.00 37.87 272 TRP A O 1
ATOM 2195 N N . ASN A 1 274 ? 40.316 57.562 -6.652 1.00 40.19 273 ASN A N 1
ATOM 2196 C CA . ASN A 1 274 ? 41.333 57.020 -7.485 1.00 45.03 273 ASN A CA 1
ATOM 2197 C C . ASN A 1 274 ? 42.683 57.589 -7.006 1.00 41.65 273 ASN A C 1
ATOM 2198 O O . ASN A 1 274 ? 42.800 58.784 -6.679 1.00 37.19 273 ASN A O 1
ATOM 2203 N N . ILE A 1 275 ? 43.685 56.721 -6.912 1.00 33.35 274 ILE A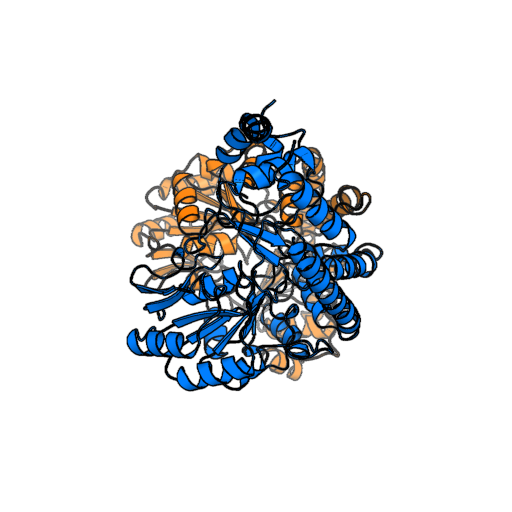 N 1
ATOM 2204 C CA . ILE A 1 275 ? 45.049 57.174 -6.664 1.00 29.85 274 ILE A CA 1
ATOM 2205 C C . ILE A 1 275 ? 45.567 57.838 -7.949 1.00 25.46 274 ILE A C 1
ATOM 2206 O O . ILE A 1 275 ? 45.005 57.658 -9.011 1.00 27.47 274 ILE A O 1
ATOM 2211 N N . ASN A 1 276 ? 46.618 58.634 -7.867 1.00 24.37 275 ASN A N 1
ATOM 2212 C CA . ASN A 1 276 ? 47.183 59.207 -9.090 1.00 22.64 275 ASN A CA 1
ATOM 2213 C C . ASN A 1 276 ? 48.418 58.399 -9.410 1.00 22.78 275 ASN A C 1
ATOM 2214 O O . ASN A 1 276 ? 48.841 57.592 -8.579 1.00 20.86 275 ASN A O 1
ATOM 2219 N N . GLY A 1 277 ? 49.028 58.647 -10.565 1.00 19.23 276 GLY A N 1
ATOM 2220 C CA . GLY A 1 277 ? 50.221 57.890 -10.978 1.00 19.28 276 GLY A CA 1
ATOM 2221 C C . GLY A 1 277 ? 51.330 57.948 -9.943 1.00 18.51 276 GLY A C 1
ATOM 2222 O O . GLY A 1 277 ? 51.951 56.934 -9.597 1.00 19.60 276 GLY A O 1
ATOM 2223 N N . ILE A 1 278 ? 51.683 59.152 -9.536 1.00 19.05 277 ILE A N 1
ATOM 2224 C CA . ILE A 1 278 ? 52.860 59.329 -8.664 1.00 19.75 277 ILE A CA 1
ATOM 2225 C C . ILE A 1 278 ? 52.569 58.708 -7.309 1.00 19.99 277 ILE A C 1
ATOM 2226 O O . ILE A 1 278 ? 53.462 58.139 -6.733 1.00 20.18 277 ILE A O 1
ATOM 2231 N N . GLY A 1 279 ? 51.316 58.802 -6.844 1.00 19.79 278 GLY A N 1
ATOM 2232 C CA . GLY A 1 279 ? 50.856 58.176 -5.625 1.00 19.92 278 GLY A CA 1
ATOM 2233 C C . GLY A 1 279 ? 51.078 56.679 -5.628 1.00 20.37 278 GLY A C 1
ATOM 2234 O O . GLY A 1 279 ? 51.611 56.114 -4.637 1.00 18.03 278 GLY A O 1
ATOM 2235 N N . GLU A 1 280 ? 50.639 56.043 -6.714 1.00 18.09 279 GLU A N 1
ATOM 2236 C CA . GLU A 1 280 ? 50.838 54.624 -6.908 1.00 18.96 279 GLU A CA 1
ATOM 2237 C C . GLU A 1 280 ? 52.285 54.206 -6.913 1.00 17.95 279 GLU A C 1
ATOM 2238 O O . GLU A 1 280 ? 52.595 53.224 -6.273 1.00 17.95 279 GLU A O 1
ATOM 2244 N N . TYR A 1 281 ? 53.142 54.908 -7.669 1.00 18.31 280 TYR A N 1
ATOM 2245 C CA . TYR A 1 281 ? 54.571 54.651 -7.682 1.00 17.70 280 TYR A CA 1
ATOM 2246 C C . TYR A 1 281 ? 55.070 54.628 -6.214 1.00 17.76 280 TYR A C 1
ATOM 2247 O O . TYR A 1 281 ? 55.798 53.729 -5.796 1.00 16.45 280 TYR A O 1
ATOM 2256 N N . CYS A 1 282 ? 54.671 55.626 -5.454 1.00 17.15 281 CYS A N 1
ATOM 2257 C CA . CYS A 1 282 ? 55.190 55.779 -4.089 1.00 19.61 281 CYS A CA 1
ATOM 2258 C C . CYS A 1 282 ? 54.685 54.666 -3.200 1.00 18.39 281 CYS A C 1
ATOM 2259 O O . CYS A 1 282 ? 55.424 54.118 -2.390 1.00 16.91 281 CYS A O 1
ATOM 2262 N N . LEU A 1 283 ? 53.433 54.318 -3.387 1.00 19.39 282 LEU A N 1
ATOM 2263 C CA . LEU A 1 283 ? 52.843 53.245 -2.610 1.00 22.69 282 LEU A CA 1
ATOM 2264 C C . LEU A 1 283 ? 53.597 51.919 -2.818 1.00 21.66 282 LEU A C 1
ATOM 2265 O O . LEU A 1 283 ? 53.895 51.183 -1.823 1.00 17.87 282 LEU A O 1
ATOM 2270 N N . ARG A 1 284 ? 53.901 51.633 -4.087 1.00 19.40 283 ARG A N 1
ATOM 2271 C CA . ARG A 1 284 ? 54.605 50.400 -4.439 1.00 19.97 283 ARG A CA 1
ATOM 2272 C C . ARG A 1 284 ? 56.063 50.452 -4.021 1.00 20.19 283 ARG A C 1
ATOM 2273 O O . ARG A 1 284 ? 56.645 49.418 -3.681 1.00 21.97 283 ARG A O 1
ATOM 2281 N N . LEU A 1 285 ? 56.640 51.636 -4.007 1.00 18.50 284 LEU A N 1
ATOM 2282 C CA . LEU A 1 285 ? 57.951 51.808 -3.454 1.00 20.67 284 LEU A CA 1
ATOM 2283 C C . LEU A 1 285 ? 57.981 51.456 -1.973 1.00 21.80 284 LEU A C 1
ATOM 2284 O O . LEU A 1 285 ? 58.804 50.666 -1.512 1.00 20.67 284 LEU A O 1
ATOM 2289 N N . PHE A 1 286 ? 57.038 52.029 -1.237 1.00 25.18 285 PHE A N 1
ATOM 2290 C CA . PHE A 1 286 ? 57.022 52.013 0.236 1.00 25.23 285 PHE A CA 1
ATOM 2291 C C . PHE A 1 286 ? 56.931 50.629 0.811 1.00 26.17 285 PHE A C 1
ATOM 2292 O O . PHE A 1 286 ? 57.259 50.459 1.979 1.00 29.33 285 PHE A O 1
ATOM 2300 N N . VAL A 1 287 ? 56.575 49.636 -0.007 1.00 28.75 286 VAL A N 1
ATOM 2301 C CA . VAL A 1 287 ? 56.534 48.232 0.454 1.00 28.50 286 VAL A CA 1
ATOM 2302 C C . VAL A 1 287 ? 57.605 47.314 -0.114 1.00 27.54 286 VAL A C 1
ATOM 2303 O O . VAL A 1 287 ? 57.680 46.119 0.237 1.00 29.40 286 VAL A O 1
ATOM 2307 N N . ARG A 1 288 ? 58.508 47.844 -0.932 1.00 25.80 287 ARG A N 1
ATOM 2308 C CA . ARG A 1 288 ? 59.640 47.041 -1.386 1.00 24.80 287 ARG A CA 1
ATOM 2309 C C . ARG A 1 288 ? 60.610 46.843 -0.238 1.00 27.91 287 ARG A C 1
ATOM 2310 O O . ARG A 1 288 ? 60.927 47.774 0.480 1.00 26.56 287 ARG A O 1
ATOM 2318 N N . GLU A 1 289 ? 61.072 45.608 -0.075 1.00 29.20 288 GLU A N 1
ATOM 2319 C CA . GLU A 1 289 ? 62.153 45.232 0.839 1.00 33.18 288 GLU A CA 1
ATOM 2320 C C . GLU A 1 289 ? 63.396 46.127 0.802 1.00 28.34 288 GLU A C 1
ATOM 2321 O O . GLU A 1 289 ? 63.926 46.513 1.853 1.00 23.49 288 GLU A O 1
ATOM 2327 N N . ASP A 1 290 ? 63.927 46.347 -0.391 1.00 23.65 289 ASP A N 1
ATOM 2328 C CA . ASP A 1 290 ? 65.159 47.124 -0.559 1.00 23.90 289 ASP A CA 1
ATOM 2329 C C . ASP A 1 290 ? 64.993 48.631 -0.199 1.00 20.83 289 ASP A C 1
ATOM 2330 O O . ASP A 1 290 ? 65.862 49.262 0.419 1.00 19.92 289 ASP A O 1
ATOM 2335 N N . PHE A 1 291 ? 63.868 49.215 -0.602 1.00 18.19 290 PHE A N 1
ATOM 2336 C CA . PHE A 1 291 ? 63.533 50.547 -0.157 1.00 15.72 290 PHE A CA 1
ATOM 2337 C C . PHE A 1 291 ? 63.385 50.585 1.372 1.00 14.22 290 PHE A C 1
ATOM 2338 O O . PHE A 1 291 ? 63.838 51.528 1.997 1.00 13.28 290 PHE A O 1
ATOM 2346 N N . LEU A 1 292 ? 62.663 49.627 1.944 1.00 14.62 291 LEU A N 1
ATOM 2347 C CA . LEU A 1 292 ? 62.381 49.639 3.387 1.00 15.83 291 LEU A CA 1
ATOM 2348 C C . LEU A 1 292 ? 63.637 49.575 4.233 1.00 14.62 291 LEU A C 1
ATOM 2349 O O . LEU A 1 292 ? 63.690 50.151 5.305 1.00 12.30 291 LEU A O 1
ATOM 2354 N N . LYS A 1 293 ? 64.679 48.867 3.725 1.00 14.15 292 LYS A N 1
ATOM 2355 C CA . LYS A 1 293 ? 65.953 48.878 4.405 1.00 16.15 292 LYS A CA 1
ATOM 2356 C C . LYS A 1 293 ? 66.555 50.256 4.533 1.00 14.35 292 LYS A C 1
ATOM 2357 O O . LYS A 1 293 ? 67.027 50.634 5.594 1.00 14.44 292 LYS A O 1
ATOM 2363 N N . ARG A 1 294 ? 66.522 51.052 3.449 1.00 12.82 293 ARG A N 1
ATOM 2364 C CA . ARG A 1 294 ? 67.046 52.367 3.505 1.00 12.65 293 ARG A CA 1
ATOM 2365 C C . ARG A 1 294 ? 66.102 53.291 4.304 1.00 11.30 293 ARG A C 1
ATOM 2366 O O . ARG A 1 294 ? 66.560 54.216 4.950 1.00 12.78 293 ARG A O 1
ATOM 2374 N N . TYR A 1 295 ? 64.809 53.068 4.181 1.00 11.24 294 TYR A N 1
ATOM 2375 C CA . TYR A 1 295 ? 63.836 53.876 4.904 1.00 12.27 294 TYR A CA 1
ATOM 2376 C C . TYR A 1 295 ? 64.036 53.743 6.415 1.00 11.96 294 TYR A C 1
ATOM 2377 O O . TYR A 1 295 ? 63.869 54.710 7.178 1.00 12.31 294 TYR A O 1
ATOM 2386 N N . GLU A 1 296 ? 64.231 52.533 6.849 1.00 11.52 295 GLU A N 1
ATOM 2387 C CA . GLU A 1 296 ? 64.466 52.289 8.256 1.00 13.35 295 GLU A CA 1
ATOM 2388 C C . GLU A 1 296 ? 65.685 53.059 8.776 1.00 12.56 295 GLU A C 1
ATOM 2389 O O . GLU A 1 296 ? 65.687 53.563 9.913 1.00 11.23 295 GLU A O 1
ATOM 2395 N N . GLU A 1 297 ? 66.773 53.109 7.977 1.00 11.05 296 GLU A N 1
ATOM 2396 C CA . GLU A 1 297 ? 67.893 53.923 8.357 1.00 11.04 296 GLU A CA 1
ATOM 2397 C C . GLU A 1 297 ? 67.501 55.399 8.500 1.00 10.48 296 GLU A C 1
ATOM 2398 O O . GLU A 1 297 ? 67.946 56.045 9.417 1.00 11.35 296 GLU A O 1
ATOM 2404 N N . ALA A 1 298 ? 66.717 55.950 7.569 1.00 9.81 297 ALA A N 1
ATOM 2405 C CA . ALA A 1 298 ? 66.263 57.326 7.620 1.00 9.61 297 ALA A CA 1
ATOM 2406 C C . ALA A 1 298 ? 65.292 57.663 8.806 1.00 10.13 297 ALA A C 1
ATOM 2407 O O . ALA A 1 298 ? 65.256 58.808 9.307 1.00 8.20 297 ALA A O 1
ATOM 2409 N N . ARG A 1 299 ? 64.496 56.665 9.177 1.00 10.30 298 ARG A N 1
ATOM 2410 C CA . ARG A 1 299 ? 63.548 56.788 10.288 1.00 11.14 298 ARG A CA 1
ATOM 2411 C C . ARG A 1 299 ? 64.342 56.863 11.599 1.00 11.14 298 ARG A C 1
ATOM 2412 O O . ARG A 1 299 ? 64.161 57.785 12.346 1.00 10.57 298 ARG A O 1
ATOM 2420 N N . LYS A 1 300 ? 65.288 55.949 11.796 1.00 11.07 299 LYS A N 1
ATOM 2421 C CA . LYS A 1 300 ? 66.133 55.962 12.973 1.00 12.35 299 LYS A CA 1
ATOM 2422 C C . LYS A 1 300 ? 67.042 57.169 13.079 1.00 11.42 299 LYS A C 1
ATOM 2423 O O . LYS A 1 300 ? 67.194 57.711 14.160 1.00 11.49 299 LYS A O 1
ATOM 2429 N N . GLN A 1 301 ? 67.574 57.621 11.944 1.00 10.36 300 GLN A N 1
ATOM 2430 C CA . GLN A 1 301 ? 68.351 58.833 11.895 1.00 11.24 300 GLN A CA 1
ATOM 2431 C C . GLN A 1 301 ? 67.542 60.028 12.324 1.00 10.90 300 GLN A C 1
ATOM 2432 O O . GLN A 1 301 ? 68.027 60.889 13.099 1.00 10.11 300 GLN A O 1
ATOM 2438 N N . TYR A 1 302 ? 66.318 60.125 11.803 1.00 11.35 301 TYR A N 1
ATOM 2439 C CA . TYR A 1 302 ? 65.411 61.189 12.191 1.00 12.10 301 TYR A CA 1
ATOM 2440 C C . TYR A 1 302 ? 65.016 61.147 13.696 1.00 11.66 301 TYR A C 1
ATOM 2441 O O . TYR A 1 302 ? 64.977 62.191 14.349 1.00 10.97 301 TYR A O 1
ATOM 2450 N N . ILE A 1 303 ? 64.706 59.988 14.238 1.00 11.28 302 ILE A N 1
ATOM 2451 C CA . ILE A 1 303 ? 64.438 59.916 15.671 1.00 11.35 302 ILE A CA 1
ATOM 2452 C C . ILE A 1 303 ? 65.663 60.383 16.486 1.00 12.82 302 ILE A C 1
ATOM 2453 O O . ILE A 1 303 ? 65.511 61.138 17.506 1.00 12.11 302 ILE A O 1
ATOM 2458 N N . LYS A 1 304 ? 66.863 59.995 16.053 1.00 12.87 303 LYS A N 1
ATOM 2459 C CA . LYS A 1 304 ? 68.078 60.405 16.782 1.00 14.05 303 LYS A CA 1
ATOM 2460 C C . LYS A 1 304 ? 68.238 61.902 16.719 1.00 13.55 303 LYS A C 1
ATOM 2461 O O . LYS A 1 304 ? 68.535 62.538 17.732 1.00 11.42 303 LYS A O 1
ATOM 2467 N N . GLU A 1 305 ? 67.946 62.509 15.567 1.00 13.72 304 GLU A N 1
ATOM 2468 C CA . GLU A 1 305 ? 68.003 63.918 15.519 1.00 14.26 304 GLU A CA 1
ATOM 2469 C C . GLU A 1 305 ? 66.918 64.617 16.375 1.00 14.91 304 GLU A C 1
ATOM 2470 O O . GLU A 1 305 ? 67.243 65.637 16.969 1.00 14.65 304 GLU A O 1
ATOM 2476 N N . MET A 1 306 ? 65.660 64.158 16.314 1.00 13.02 305 MET A N 1
ATOM 2477 C CA . MET A 1 306 ? 64.580 64.693 17.143 1.00 14.15 305 MET A CA 1
ATOM 2478 C C . MET A 1 306 ? 64.995 64.683 18.621 1.00 13.20 305 MET A C 1
ATOM 2479 O O . MET A 1 306 ? 64.670 65.626 19.357 1.00 14.36 305 MET A O 1
ATOM 2484 N N . CYS A 1 307 ? 65.564 63.587 19.074 1.00 13.52 306 CYS A N 1
ATOM 2485 C CA . CYS A 1 307 ? 66.068 63.507 20.459 1.00 17.37 306 CYS A CA 1
ATOM 2486 C C . CYS A 1 307 ? 67.087 64.619 20.720 1.00 15.75 306 CYS A C 1
ATOM 2487 O O . CYS A 1 307 ? 66.997 65.322 21.709 1.00 15.42 306 CYS A O 1
ATOM 2490 N N . ARG A 1 308 ? 68.000 64.831 19.780 1.00 16.16 307 ARG A N 1
ATOM 2491 C CA . ARG A 1 308 ? 69.006 65.893 19.922 1.00 18.02 307 ARG A CA 1
ATOM 2492 C C . ARG A 1 308 ? 68.411 67.304 19.923 1.00 17.13 307 ARG A C 1
ATOM 2493 O O . ARG A 1 308 ? 68.783 68.137 20.729 1.00 16.27 307 ARG A O 1
ATOM 2501 N N . PHE A 1 309 ? 67.489 67.563 19.002 1.00 15.23 308 PHE A N 1
ATOM 2502 C CA . PHE A 1 309 ? 66.758 68.752 18.974 1.00 16.07 308 PHE A CA 1
ATOM 2503 C C . PHE A 1 309 ? 66.007 69.019 20.326 1.00 17.27 308 PHE A C 1
ATOM 2504 O O . PHE A 1 309 ? 66.082 70.142 20.858 1.00 17.24 308 PHE A O 1
ATOM 2512 N N . LYS A 1 310 ? 65.268 68.039 20.822 1.00 16.28 309 LYS A N 1
ATOM 2513 C CA . LYS A 1 310 ? 64.544 68.210 22.098 1.00 20.94 309 LYS A CA 1
ATOM 2514 C C . LYS A 1 310 ? 65.466 68.543 23.259 1.00 20.13 309 LYS A C 1
ATOM 2515 O O . LYS A 1 310 ? 65.148 69.373 24.073 1.00 19.61 309 LYS A O 1
ATOM 2521 N N . GLU A 1 311 ? 66.606 67.875 23.316 1.00 20.96 310 GLU A N 1
ATOM 2522 C CA . GLU A 1 311 ? 67.591 68.124 24.327 1.00 23.78 310 GLU A CA 1
ATOM 2523 C C . GLU A 1 311 ? 68.134 69.551 24.188 1.00 21.69 310 GLU A C 1
ATOM 2524 O O . GLU A 1 311 ? 68.301 70.271 25.209 1.00 24.60 310 GLU A O 1
ATOM 2530 N N . ALA A 1 312 ? 68.341 70.001 22.964 1.00 18.65 311 ALA A N 1
ATOM 2531 C CA . ALA A 1 312 ? 68.861 71.322 22.753 1.00 17.89 311 ALA A CA 1
ATOM 2532 C C . ALA A 1 312 ? 67.831 72.380 23.184 1.00 19.22 311 ALA A C 1
ATOM 2533 O O . ALA A 1 312 ? 68.191 73.404 23.746 1.00 18.67 311 ALA A O 1
ATOM 2535 N N . LEU A 1 313 ? 66.560 72.112 22.901 1.00 18.33 312 LEU A N 1
ATOM 2536 C CA . LEU A 1 313 ? 65.489 73.012 23.269 1.00 20.27 312 LEU A CA 1
ATOM 2537 C C . LEU A 1 313 ? 65.383 73.111 24.772 1.00 21.40 312 LEU A C 1
ATOM 2538 O O . LEU A 1 313 ? 65.089 74.170 25.252 1.00 21.03 312 LEU A O 1
ATOM 2543 N N . LEU A 1 314 ? 65.617 72.001 25.475 1.00 24.97 313 LEU A N 1
ATOM 2544 C CA . LEU A 1 314 ? 65.539 71.958 26.948 1.00 28.84 313 LEU A CA 1
ATOM 2545 C C . LEU A 1 314 ? 66.568 72.881 27.571 1.00 30.13 313 LEU A C 1
ATOM 2546 O O . LEU A 1 314 ? 66.392 73.356 28.689 1.00 35.58 313 LEU A O 1
ATOM 2551 N N . GLY A 1 315 ? 67.633 73.122 26.830 1.00 27.42 314 GLY A N 1
ATOM 2552 C CA . GLY A 1 315 ? 68.676 74.042 27.201 1.00 28.51 314 GLY A CA 1
ATOM 2553 C C . GLY A 1 315 ? 68.271 75.499 27.223 1.00 28.08 314 GLY A C 1
ATOM 2554 O O . GLY A 1 315 ? 69.000 76.287 27.764 1.00 30.49 314 GLY A O 1
ATOM 2555 N N . ILE A 1 316 ? 67.128 75.868 26.624 1.00 28.11 315 ILE A N 1
ATOM 2556 C CA . ILE A 1 316 ? 66.682 77.246 26.592 1.00 26.22 315 ILE A CA 1
ATOM 2557 C C . ILE A 1 316 ? 65.943 77.526 27.912 1.00 27.83 315 ILE A C 1
ATOM 2558 O O . ILE A 1 316 ? 64.921 76.883 28.276 1.00 23.53 315 ILE A O 1
ATOM 2563 N N . GLU A 1 317 ? 66.434 78.508 28.631 1.00 33.07 316 GLU A N 1
ATOM 2564 C CA . GLU A 1 317 ? 65.960 78.712 29.999 1.00 38.31 316 GLU A CA 1
ATOM 2565 C C . GLU A 1 317 ? 64.447 79.032 30.089 1.00 35.22 316 GLU A C 1
ATOM 2566 O O . GLU A 1 317 ? 63.721 78.311 30.774 1.00 35.26 316 GLU A O 1
ATOM 2572 N N . ASN A 1 318 ? 63.979 80.087 29.433 1.00 32.32 317 ASN A N 1
ATOM 2573 C CA . ASN A 1 318 ? 62.556 80.483 29.585 1.00 37.45 317 ASN A CA 1
ATOM 2574 C C . ASN A 1 318 ? 61.656 79.895 28.459 1.00 37.00 317 ASN A C 1
ATOM 2575 O O . ASN A 1 318 ? 61.079 80.637 27.652 1.00 43.13 317 ASN A O 1
ATOM 2580 N N . VAL A 1 319 ? 61.599 78.580 28.345 1.00 30.39 318 VAL A N 1
ATOM 2581 C CA . VAL A 1 319 ? 60.530 77.920 27.593 1.00 26.78 318 VAL A CA 1
ATOM 2582 C C . VAL A 1 319 ? 60.316 76.629 28.322 1.00 25.29 318 VAL A C 1
ATOM 2583 O O . VAL A 1 319 ? 61.225 76.158 29.015 1.00 24.13 318 VAL A O 1
ATOM 2587 N N . TYR A 1 320 ? 59.134 76.056 28.155 1.00 21.23 319 TYR A N 1
ATOM 2588 C CA . TYR A 1 320 ? 58.872 74.705 28.583 1.00 20.07 319 TYR A CA 1
ATOM 2589 C C . TYR A 1 320 ? 58.598 73.857 27.349 1.00 19.55 319 TYR A C 1
ATOM 2590 O O . TYR A 1 320 ? 57.776 74.257 26.490 1.00 19.04 319 TYR A O 1
ATOM 2599 N N . VAL A 1 321 ? 59.293 72.719 27.257 1.00 16.90 320 VAL A N 1
ATOM 2600 C CA . VAL A 1 321 ? 59.187 71.820 26.134 1.00 17.70 320 VAL A CA 1
ATOM 2601 C C . VAL A 1 321 ? 58.355 70.611 26.547 1.00 15.75 320 VAL A C 1
ATOM 2602 O O . VAL A 1 321 ? 58.722 69.884 27.483 1.00 15.66 320 VAL A O 1
ATOM 2606 N N . TYR A 1 322 ? 57.230 70.385 25.895 1.00 14.82 321 TYR A N 1
ATOM 2607 C CA . TYR A 1 322 ? 56.377 69.253 26.274 1.00 14.69 321 TYR A CA 1
ATOM 2608 C C . TYR A 1 322 ? 56.944 67.967 25.776 1.00 15.56 321 TYR A C 1
ATOM 2609 O O . TYR A 1 322 ? 57.501 67.961 24.692 1.00 16.03 321 TYR A O 1
ATOM 2618 N N . PRO A 1 323 ? 56.845 66.866 26.574 1.00 17.40 322 PRO A N 1
ATOM 2619 C CA . PRO A 1 323 ? 57.457 65.628 26.141 1.00 18.53 322 PRO A CA 1
ATOM 2620 C C . PRO A 1 323 ? 56.818 65.169 24.859 1.00 17.88 322 PRO A C 1
ATOM 2621 O O . PRO A 1 323 ? 55.624 65.352 24.710 1.00 18.38 322 PRO A O 1
ATOM 2625 N N . SER A 1 324 ? 57.589 64.541 23.980 1.00 16.24 323 SER A N 1
ATOM 2626 C CA . SER A 1 324 ? 57.122 64.149 22.679 1.00 17.29 323 SER A CA 1
ATOM 2627 C C . SER A 1 324 ? 57.828 62.908 22.153 1.00 19.10 323 SER A C 1
ATOM 2628 O O . SER A 1 324 ? 59.017 62.710 22.408 1.00 19.10 323 SER A O 1
ATOM 2631 N N . MET A 1 325 ? 57.069 62.090 21.418 1.00 16.44 324 MET A N 1
ATOM 2632 C CA . MET A 1 325 ? 57.610 60.997 20.599 1.00 16.88 324 MET A CA 1
ATOM 2633 C C . MET A 1 325 ? 57.096 61.099 19.192 1.00 14.91 324 MET A C 1
ATOM 2634 O O . MET A 1 325 ? 56.823 60.112 18.545 1.00 15.00 324 MET A O 1
ATOM 2639 N N . ALA A 1 326 ? 56.973 62.313 18.722 1.00 14.13 325 ALA A N 1
ATOM 2640 C CA . ALA A 1 326 ? 56.521 62.528 17.346 1.00 14.85 325 ALA A CA 1
ATOM 2641 C C . ALA A 1 326 ? 57.611 63.268 16.568 1.00 14.35 325 ALA A C 1
ATOM 2642 O O . ALA A 1 326 ? 58.703 63.375 17.046 1.00 16.79 325 ALA A O 1
ATOM 2644 N N . ASN A 1 327 ? 57.293 63.804 15.397 1.00 14.34 326 ASN A N 1
ATOM 2645 C CA . ASN A 1 327 ? 58.225 64.591 14.617 1.00 14.88 326 ASN A CA 1
ATOM 2646 C C . ASN A 1 327 ? 57.995 66.082 14.733 1.00 13.56 326 ASN A C 1
ATOM 2647 O O . ASN A 1 327 ? 58.196 66.852 13.796 1.00 12.59 326 ASN A O 1
ATOM 2652 N N . PHE A 1 328 ? 57.535 66.475 15.916 1.00 13.46 327 PHE A N 1
ATOM 2653 C CA . PHE A 1 328 ? 57.319 67.838 16.257 1.00 13.44 327 PHE A CA 1
ATOM 2654 C C . PHE A 1 328 ? 57.378 67.917 17.799 1.00 14.22 327 PHE A C 1
ATOM 2655 O O . PHE A 1 328 ? 57.264 66.884 18.504 1.00 15.20 327 PHE A O 1
ATOM 2663 N N . VAL A 1 329 ? 57.583 69.133 18.274 1.00 15.80 328 VAL A N 1
ATOM 2664 C CA . VAL A 1 329 ? 57.640 69.480 19.684 1.00 17.22 328 VAL A CA 1
ATOM 2665 C C . VAL A 1 329 ? 56.748 70.708 19.853 1.00 16.50 328 VAL A C 1
ATOM 2666 O O . VAL A 1 329 ? 56.670 71.530 18.921 1.00 17.40 328 VAL A O 1
ATOM 2670 N N . MET A 1 330 ? 56.042 70.783 20.974 1.00 13.35 329 MET A N 1
ATOM 2671 C CA . MET A 1 330 ? 55.271 71.927 21.382 1.00 11.59 329 MET A CA 1
ATOM 2672 C C . MET A 1 330 ? 55.996 72.579 22.564 1.00 12.66 329 MET A C 1
ATOM 2673 O O . MET A 1 330 ? 56.380 71.905 23.545 1.00 11.14 329 MET A O 1
ATOM 2678 N N . LEU A 1 331 ? 56.134 73.909 22.460 1.00 14.25 330 LEU A N 1
ATOM 2679 C CA . LEU A 1 331 ? 56.862 74.749 23.412 1.00 15.93 330 LEU A CA 1
ATOM 2680 C C . LEU A 1 331 ? 55.907 75.757 24.056 1.00 14.41 330 LEU A C 1
ATOM 2681 O O . LEU A 1 331 ? 55.200 76.401 23.339 1.00 12.56 330 LEU A O 1
ATOM 2686 N N . LYS A 1 332 ? 55.919 75.895 25.384 1.00 14.31 331 LYS A N 1
ATOM 2687 C CA . LYS A 1 332 ? 55.201 76.974 26.047 1.00 16.87 331 LYS A CA 1
ATOM 2688 C C . LYS A 1 332 ? 56.150 78.132 26.332 1.00 18.88 331 LYS A C 1
ATOM 2689 O O . LYS A 1 332 ? 57.208 77.959 26.965 1.00 20.66 331 LYS A O 1
ATOM 2695 N N . LEU A 1 333 ? 55.779 79.288 25.833 1.00 19.70 332 LEU A N 1
ATOM 2696 C CA . LEU A 1 333 ? 56.594 80.482 25.923 1.00 21.46 332 LEU A CA 1
ATOM 2697 C C . LEU A 1 333 ? 56.420 81.102 27.302 1.00 23.57 332 LEU A C 1
ATOM 2698 O O . LEU A 1 333 ? 55.434 80.834 28.032 1.00 21.75 332 LEU A O 1
ATOM 2703 N N . PRO A 1 334 ? 57.414 81.921 27.690 1.00 29.76 333 PRO A N 1
ATOM 2704 C CA . PRO A 1 334 ? 57.378 82.484 29.022 1.00 33.42 333 PRO A CA 1
ATOM 2705 C C . PRO A 1 334 ? 56.198 83.360 29.174 1.00 32.65 333 PRO A C 1
ATOM 2706 O O . PRO A 1 334 ? 55.595 83.793 28.189 1.00 30.77 333 PRO A O 1
ATOM 2710 N N . SER A 1 335 ? 55.858 83.640 30.410 1.00 39.94 334 SER A N 1
ATOM 2711 C CA . SER A 1 335 ? 54.743 84.529 30.620 1.00 43.05 334 SER A CA 1
ATOM 2712 C C . SER A 1 335 ? 55.177 85.927 30.179 1.00 38.89 334 SER A C 1
ATOM 2713 O O . SER A 1 335 ? 56.382 86.297 30.168 1.00 39.11 334 SER A O 1
ATOM 2716 N N . ARG A 1 336 ? 54.175 86.644 29.716 1.00 35.98 335 ARG A N 1
ATOM 2717 C CA . ARG A 1 336 ? 54.331 87.928 29.096 1.00 34.25 335 ARG A CA 1
ATOM 2718 C C . ARG A 1 336 ? 54.875 87.869 27.685 1.00 31.75 335 ARG A C 1
ATOM 2719 O O . ARG A 1 336 ? 55.075 88.909 27.093 1.00 31.41 335 ARG A O 1
ATOM 2727 N N . ILE A 1 337 ? 55.085 86.689 27.106 1.00 25.94 336 ILE A N 1
ATOM 2728 C CA . ILE A 1 337 ? 55.560 86.635 25.707 1.00 25.08 336 ILE A CA 1
ATOM 2729 C C . ILE A 1 337 ? 54.447 86.009 24.889 1.00 23.20 336 ILE A C 1
ATOM 2730 O O . ILE A 1 337 ? 53.994 84.936 25.255 1.00 25.38 336 ILE A O 1
ATOM 2735 N N . LYS A 1 338 ? 53.999 86.664 23.817 1.00 18.98 337 LYS A N 1
ATOM 2736 C CA . LYS A 1 338 ? 52.965 86.122 22.949 1.00 18.16 337 LYS A CA 1
ATOM 2737 C C . LYS A 1 338 ? 53.610 85.234 21.895 1.00 17.67 337 LYS A C 1
ATOM 2738 O O . LYS A 1 338 ? 54.705 85.518 21.450 1.00 16.88 337 LYS A O 1
ATOM 2744 N N . ALA A 1 339 ? 52.925 84.172 21.495 1.00 15.67 338 ALA A N 1
ATOM 2745 C CA . ALA A 1 339 ? 53.361 83.364 20.350 1.00 16.66 338 ALA A CA 1
ATOM 2746 C C . ALA A 1 339 ? 53.570 84.256 19.120 1.00 16.43 338 ALA A C 1
ATOM 2747 O O . ALA A 1 339 ? 54.526 84.049 18.370 1.00 17.25 338 ALA A O 1
ATOM 2749 N N . SER A 1 340 ? 52.687 85.214 18.906 1.00 14.84 339 SER A N 1
ATOM 2750 C CA . SER A 1 340 ? 52.770 86.163 17.717 1.00 17.52 339 SER A CA 1
ATOM 2751 C C . SER A 1 340 ? 54.099 86.947 17.641 1.00 16.35 339 SER A C 1
ATOM 2752 O O . SER A 1 340 ? 54.700 87.074 16.578 1.00 17.43 339 SER A O 1
ATOM 2755 N N . PHE A 1 341 ? 54.586 87.387 18.788 1.00 18.07 340 PHE A N 1
ATOM 2756 C CA . PHE A 1 341 ? 55.875 88.030 18.908 1.00 18.16 340 PHE A CA 1
ATOM 2757 C C . PHE A 1 341 ? 56.991 87.115 18.442 1.00 17.99 340 PHE A C 1
ATOM 2758 O O . PHE A 1 341 ? 57.817 87.533 17.674 1.00 19.06 340 PHE A O 1
ATOM 2766 N N . VAL A 1 342 ? 56.972 85.874 18.901 1.00 17.25 341 VAL A N 1
ATOM 2767 C CA . VAL A 1 342 ? 57.988 84.892 18.576 1.00 16.55 341 VAL A CA 1
ATOM 2768 C C . VAL A 1 342 ? 57.901 84.501 17.126 1.00 17.38 341 VAL A C 1
ATOM 2769 O O . VAL A 1 342 ? 58.913 84.479 16.435 1.00 17.28 341 VAL A O 1
ATOM 2773 N N . ILE A 1 343 ? 56.705 84.223 16.654 1.00 16.55 342 ILE A N 1
ATOM 2774 C CA . ILE A 1 343 ? 56.490 83.865 15.235 1.00 16.13 342 ILE A CA 1
ATOM 2775 C C . ILE A 1 343 ? 56.930 84.940 14.226 1.00 17.79 342 ILE A C 1
ATOM 2776 O O . ILE A 1 343 ? 57.599 84.641 13.233 1.00 15.56 342 ILE A O 1
ATOM 2781 N N . SER A 1 344 ? 56.641 86.206 14.536 1.00 17.64 343 SER A N 1
ATOM 2782 C CA . SER A 1 344 ? 57.060 87.309 13.709 1.00 18.61 343 SER A CA 1
ATOM 2783 C C . SER A 1 344 ? 58.575 87.524 13.726 1.00 18.30 343 SER A C 1
ATOM 2784 O O . SER A 1 344 ? 59.175 87.780 12.695 1.00 17.36 343 SER A O 1
ATOM 2787 N N . ALA A 1 345 ? 59.200 87.407 14.876 1.00 18.57 344 ALA A N 1
ATOM 2788 C CA . ALA A 1 345 ? 60.637 87.577 14.920 1.00 19.43 344 ALA A CA 1
ATOM 2789 C C . ALA A 1 345 ? 61.363 86.456 14.195 1.00 20.45 344 ALA A C 1
ATOM 2790 O O . ALA A 1 345 ? 62.364 86.720 13.492 1.00 20.30 344 ALA A O 1
ATOM 2792 N N . LEU A 1 346 ? 60.873 85.215 14.339 1.00 20.83 345 LEU A N 1
ATOM 2793 C CA . LEU A 1 346 ? 61.438 84.094 13.607 1.00 18.55 345 LEU A CA 1
ATOM 2794 C C . LEU A 1 346 ? 61.347 84.323 12.111 1.00 19.52 345 LEU A C 1
ATOM 2795 O O . LEU A 1 346 ? 62.303 84.018 11.377 1.00 17.62 345 LEU A O 1
ATOM 2800 N N . LEU A 1 347 ? 60.204 84.789 11.630 1.00 18.83 346 LEU A N 1
ATOM 2801 C CA . LEU A 1 347 ? 60.045 85.019 10.172 1.00 20.88 346 LEU A CA 1
ATOM 2802 C C . LEU A 1 347 ? 61.005 86.161 9.707 1.00 21.39 346 LEU A C 1
ATOM 2803 O O . LEU A 1 347 ? 61.862 85.987 8.807 1.00 20.14 346 LEU A O 1
ATOM 2808 N N . VAL A 1 348 ? 60.883 87.299 10.371 1.00 21.18 347 VAL A N 1
ATOM 2809 C CA . VAL A 1 348 ? 61.502 88.529 9.859 1.00 23.60 347 VAL A CA 1
ATOM 2810 C C . VAL A 1 348 ? 63.021 88.424 9.999 1.00 23.78 347 VAL A C 1
ATOM 2811 O O . VAL A 1 348 ? 63.768 88.773 9.111 1.00 25.75 347 VAL A O 1
ATOM 2815 N N . GLU A 1 349 ? 63.485 87.953 11.132 1.00 23.66 348 GLU A N 1
ATOM 2816 C CA . GLU A 1 349 ? 64.882 88.048 11.469 1.00 25.96 348 GLU A CA 1
ATOM 2817 C C . GLU A 1 349 ? 65.633 86.804 11.004 1.00 27.62 348 GLU A C 1
ATOM 2818 O O . GLU A 1 349 ? 66.821 86.878 10.703 1.00 23.59 348 GLU A O 1
ATOM 2824 N N . TYR A 1 350 ? 64.939 85.666 10.870 1.00 27.88 349 TYR A N 1
ATOM 2825 C CA . TYR A 1 350 ? 65.623 84.398 10.546 1.00 23.95 349 TYR A CA 1
ATOM 2826 C C . TYR A 1 350 ? 65.061 83.576 9.420 1.00 23.86 349 TYR A C 1
ATOM 2827 O O . TYR A 1 350 ? 65.641 82.546 9.043 1.00 21.60 349 TYR A O 1
ATOM 2836 N N . GLY A 1 351 ? 63.971 84.034 8.813 1.00 21.28 350 GLY A N 1
ATOM 2837 C CA . GLY A 1 351 ? 63.238 83.239 7.849 1.00 20.61 350 GLY A CA 1
ATOM 2838 C C . GLY A 1 351 ? 62.685 81.865 8.317 1.00 20.56 350 GLY A C 1
ATOM 2839 O O . GLY A 1 351 ? 62.511 80.945 7.514 1.00 20.56 350 GLY A O 1
ATOM 2840 N N . ILE A 1 352 ? 62.392 81.744 9.594 1.00 17.95 351 ILE A N 1
ATOM 2841 C CA . ILE A 1 352 ? 61.901 80.477 10.153 1.00 18.24 351 ILE A CA 1
ATOM 2842 C C . ILE A 1 352 ? 60.418 80.593 10.398 1.00 18.93 351 ILE A C 1
ATOM 2843 O O . ILE A 1 352 ? 60.029 81.490 11.166 1.00 15.89 351 ILE A O 1
ATOM 2848 N N . TYR A 1 353 ? 59.613 79.680 9.798 1.00 17.33 352 TYR A N 1
ATOM 2849 C CA . TYR A 1 353 ? 58.136 79.600 10.059 1.00 17.08 352 TYR A CA 1
ATOM 2850 C C . TYR A 1 353 ? 57.761 78.466 11.023 1.00 15.23 352 TYR A C 1
ATOM 2851 O O . TYR A 1 353 ? 58.137 77.314 10.784 1.00 13.69 352 TYR A O 1
ATOM 2860 N N . VAL A 1 354 ? 57.080 78.805 12.116 1.00 15.07 353 VAL A N 1
ATOM 2861 C CA . VAL A 1 354 ? 56.569 77.808 13.071 1.00 14.63 353 VAL A CA 1
ATOM 2862 C C . VAL A 1 354 ? 55.073 78.080 13.279 1.00 15.98 353 VAL A C 1
ATOM 2863 O O . VAL A 1 354 ? 54.560 79.107 12.820 1.00 17.21 353 VAL A O 1
ATOM 2867 N N . ARG A 1 355 ? 54.368 77.133 13.896 1.00 14.34 354 ARG A N 1
ATOM 2868 C CA . ARG A 1 355 ? 52.898 77.116 13.918 1.00 15.88 354 ARG A CA 1
ATOM 2869 C C . ARG A 1 355 ? 52.440 77.579 15.301 1.00 14.24 354 ARG A C 1
ATOM 2870 O O . ARG A 1 355 ? 52.839 77.024 16.358 1.00 14.84 354 ARG A O 1
ATOM 2878 N N . THR A 1 356 ? 51.632 78.621 15.326 1.00 13.82 355 THR A N 1
ATOM 2879 C CA . THR A 1 356 ? 50.972 78.985 16.588 1.00 13.81 355 THR A CA 1
ATOM 2880 C C . THR A 1 356 ? 50.021 77.898 17.124 1.00 13.49 355 THR A C 1
ATOM 2881 O O . THR A 1 356 ? 49.342 77.177 16.350 1.00 12.61 355 THR A O 1
ATOM 2885 N N . MET A 1 357 ? 49.909 77.842 18.459 1.00 12.48 356 MET A N 1
ATOM 2886 C CA . MET A 1 357 ? 48.825 77.035 19.091 1.00 12.00 356 MET A CA 1
ATOM 2887 C C . MET A 1 357 ? 47.621 77.833 19.564 1.00 13.67 356 MET A C 1
ATOM 2888 O O . MET A 1 357 ? 46.616 77.238 20.011 1.00 12.57 356 MET A O 1
ATOM 2893 N N . ALA A 1 358 ? 47.627 79.141 19.272 1.00 16.51 357 ALA A N 1
ATOM 2894 C CA . ALA A 1 358 ? 46.549 80.062 19.705 1.00 17.89 357 ALA A CA 1
ATOM 2895 C C . ALA A 1 358 ? 45.160 79.633 19.230 1.00 18.50 357 ALA A C 1
ATOM 2896 O O . ALA A 1 358 ? 44.181 79.853 19.907 1.00 19.73 357 ALA A O 1
ATOM 2898 N N . ASP A 1 359 ? 45.064 78.983 18.086 1.00 19.59 358 ASP A N 1
ATOM 2899 C CA . ASP A 1 359 ? 43.756 78.585 17.568 1.00 19.66 358 ASP A CA 1
ATOM 2900 C C . ASP A 1 359 ? 43.332 77.151 17.924 1.00 17.94 358 ASP A C 1
ATOM 2901 O O . ASP A 1 359 ? 42.419 76.612 17.312 1.00 19.85 358 ASP A O 1
ATOM 2906 N N . LYS A 1 360 ? 44.042 76.502 18.825 1.00 17.08 359 LYS A N 1
ATOM 2907 C CA . LYS A 1 360 ? 43.762 75.103 19.139 1.00 16.17 359 LYS A CA 1
ATOM 2908 C C . LYS A 1 360 ? 43.205 75.074 20.494 1.00 17.28 359 LYS A C 1
ATOM 2909 O O . LYS A 1 360 ? 43.915 75.401 21.432 1.00 18.53 359 LYS A O 1
ATOM 2915 N N . ILE A 1 361 ? 41.929 74.687 20.621 1.00 20.44 360 ILE A N 1
ATOM 2916 C CA . ILE A 1 361 ? 41.232 74.790 21.913 1.00 19.00 360 ILE A CA 1
ATOM 2917 C C . ILE A 1 361 ? 41.773 73.732 22.823 1.00 16.47 360 ILE A C 1
ATOM 2918 O O . ILE A 1 361 ? 42.044 72.626 22.405 1.00 16.53 360 ILE A O 1
ATOM 2923 N N . GLY A 1 362 ? 42.019 74.109 24.062 1.00 14.20 361 GLY A N 1
ATOM 2924 C CA . GLY A 1 362 ? 42.562 73.195 25.033 1.00 16.86 361 GLY A CA 1
ATOM 2925 C C . GLY A 1 362 ? 44.030 73.336 25.274 1.00 16.53 361 GLY A C 1
ATOM 2926 O O . GLY A 1 362 ? 44.576 72.768 26.267 1.00 17.33 361 GLY A O 1
ATOM 2927 N N . VAL A 1 363 ? 44.700 74.090 24.414 1.00 15.81 362 VAL A N 1
ATOM 2928 C CA . VAL A 1 363 ? 46.128 74.383 24.618 1.00 14.33 362 VAL A CA 1
ATOM 2929 C C . VAL A 1 363 ? 46.276 75.648 25.497 1.00 13.27 362 VAL A C 1
ATOM 2930 O O . VAL A 1 363 ? 45.994 76.738 25.068 1.00 12.95 362 VAL A O 1
ATOM 2934 N N . GLU A 1 364 ? 46.740 75.464 26.723 1.00 14.61 363 GLU A N 1
ATOM 2935 C CA . GLU A 1 364 ? 46.906 76.531 27.677 1.00 14.69 363 GLU A CA 1
ATOM 2936 C C . GLU A 1 364 ? 48.115 77.396 27.341 1.00 15.24 363 GLU A C 1
ATOM 2937 O O . GLU A 1 364 ? 49.151 76.911 26.774 1.00 13.16 363 GLU A O 1
ATOM 2943 N N . GLY A 1 365 ? 47.962 78.674 27.680 1.00 13.64 364 GLY A N 1
ATOM 2944 C CA . GLY A 1 365 ? 48.988 79.648 27.508 1.00 16.06 364 GLY A CA 1
ATOM 2945 C C . GLY A 1 365 ? 49.356 79.848 26.075 1.00 16.26 364 GLY A C 1
ATOM 2946 O O . GLY A 1 365 ? 48.560 79.599 25.188 1.00 16.45 364 GLY A O 1
ATOM 2947 N N . GLU A 1 366 ? 50.566 80.363 25.865 1.00 16.36 365 GLU A N 1
ATOM 2948 C CA . GLU A 1 366 ? 50.998 80.812 24.543 1.00 17.12 365 GLU A CA 1
ATOM 2949 C C . GLU A 1 366 ? 52.048 79.807 24.028 1.00 16.75 365 GLU A C 1
ATOM 2950 O O . GLU A 1 366 ? 53.148 79.787 24.540 1.00 17.41 365 GLU A O 1
ATOM 2956 N N . CYS A 1 367 ? 51.697 78.981 23.042 1.00 15.74 366 CYS A N 1
ATOM 2957 C CA . CYS A 1 367 ? 52.518 77.847 22.607 1.00 14.20 366 CYS A CA 1
ATOM 2958 C C . CYS A 1 367 ? 52.757 77.921 21.131 1.00 13.36 366 CYS A C 1
ATOM 2959 O O . CYS A 1 367 ? 51.961 78.535 20.353 1.00 13.17 366 CYS A O 1
ATOM 2962 N N . ILE A 1 368 ? 53.867 77.282 20.734 1.00 13.33 367 ILE A N 1
ATOM 2963 C CA . ILE A 1 368 ? 54.169 77.062 19.340 1.00 13.45 367 ILE A CA 1
ATOM 2964 C C . ILE A 1 368 ? 54.486 75.573 19.115 1.00 12.83 367 ILE A C 1
ATOM 2965 O O . ILE A 1 368 ? 55.066 74.915 19.984 1.00 12.61 367 ILE A O 1
ATOM 2970 N N . ARG A 1 369 ? 54.135 75.085 17.948 1.00 11.88 368 ARG A N 1
ATOM 2971 C CA . ARG A 1 369 ? 54.499 73.721 17.518 1.00 12.07 368 ARG A CA 1
ATOM 2972 C C . ARG A 1 369 ? 55.572 73.816 16.470 1.00 12.66 368 ARG A C 1
ATOM 2973 O O . ARG A 1 369 ? 55.373 74.474 15.438 1.00 13.06 368 ARG A O 1
ATOM 2981 N N . ILE A 1 370 ? 56.708 73.135 16.711 1.00 13.88 369 ILE A N 1
ATOM 2982 C CA . ILE A 1 370 ? 57.833 73.181 15.750 1.00 14.68 369 ILE A CA 1
ATOM 2983 C C . ILE A 1 370 ? 58.122 71.780 15.196 1.00 14.08 369 ILE A C 1
ATOM 2984 O O . ILE A 1 370 ? 58.380 70.879 15.938 1.00 13.74 369 ILE A O 1
ATOM 2989 N N . ALA A 1 371 ? 58.079 71.637 13.883 1.00 14.71 370 ALA A N 1
ATOM 2990 C CA . ALA A 1 371 ? 58.390 70.356 13.258 1.00 15.58 370 ALA A CA 1
ATOM 2991 C C . ALA A 1 371 ? 59.900 70.147 13.268 1.00 15.59 370 ALA A C 1
ATOM 2992 O O . ALA A 1 371 ? 60.657 71.105 13.027 1.00 17.73 370 ALA A O 1
ATOM 2994 N N . GLY A 1 372 ? 60.355 68.936 13.504 1.00 14.94 371 GLY A N 1
ATOM 2995 C CA . GLY A 1 372 ? 61.778 68.651 13.580 1.00 15.22 371 GLY A CA 1
ATOM 2996 C C . GLY A 1 372 ? 62.283 68.596 12.166 1.00 16.13 371 GLY A C 1
ATOM 2997 O O . GLY A 1 372 ? 61.599 68.026 11.294 1.00 14.33 371 GLY A O 1
ATOM 2998 N N . ARG A 1 373 ? 63.385 69.314 11.904 1.00 16.42 372 ARG A N 1
ATOM 2999 C CA . ARG A 1 373 ? 64.001 69.344 10.567 1.00 17.81 372 ARG A CA 1
ATOM 3000 C C . ARG A 1 373 ? 65.345 68.563 10.513 1.00 15.97 372 ARG A C 1
ATOM 3001 O O . ARG A 1 373 ? 65.556 67.611 11.283 1.00 15.61 372 ARG A O 1
ATOM 3009 N N . THR A 1 374 ? 66.246 68.963 9.627 1.00 16.26 373 THR A N 1
ATOM 3010 C CA . THR A 1 374 ? 67.546 68.366 9.574 1.00 16.61 373 THR A CA 1
ATOM 3011 C C . THR A 1 374 ? 68.341 68.934 10.759 1.00 17.03 373 THR A C 1
ATOM 3012 O O . THR A 1 374 ? 67.954 69.973 11.359 1.00 16.68 373 THR A O 1
ATOM 3016 N N . ARG A 1 375 ? 69.499 68.343 11.027 1.00 17.22 374 ARG A N 1
ATOM 3017 C CA . ARG A 1 375 ? 70.359 68.823 12.097 1.00 19.41 374 ARG A CA 1
ATOM 3018 C C . ARG A 1 375 ? 70.727 70.280 11.926 1.00 20.20 374 ARG A C 1
ATOM 3019 O O . ARG A 1 375 ? 70.703 71.008 12.903 1.00 17.28 374 ARG A O 1
ATOM 3027 N N . GLU A 1 376 ? 71.082 70.693 10.698 1.00 22.27 375 GLU A N 1
ATOM 3028 C CA . GLU A 1 376 ? 71.487 72.075 10.440 1.00 24.68 375 GLU A CA 1
ATOM 3029 C C . GLU A 1 376 ? 70.334 73.050 10.694 1.00 20.53 375 GLU A C 1
ATOM 3030 O O . GLU A 1 376 ? 70.495 74.082 11.329 1.00 17.97 375 GLU A O 1
ATOM 3036 N N . GLU A 1 377 ? 69.160 72.678 10.207 1.00 18.72 376 GLU A N 1
ATOM 3037 C CA . GLU A 1 377 ? 67.989 73.506 10.387 1.00 18.45 376 GLU A CA 1
ATOM 3038 C C . GLU A 1 377 ? 67.597 73.567 11.863 1.00 16.05 376 GLU A C 1
ATOM 3039 O O . GLU A 1 377 ? 67.242 74.654 12.359 1.00 18.74 376 GLU A O 1
ATOM 3045 N N . ASN A 1 378 ? 67.634 72.451 12.579 1.00 14.61 377 ASN A N 1
ATOM 3046 C CA . ASN A 1 378 ? 67.318 72.478 13.989 1.00 14.18 377 ASN A CA 1
ATOM 3047 C C . ASN A 1 378 ? 68.241 73.408 14.724 1.00 15.19 377 ASN A C 1
ATOM 3048 O O . ASN A 1 378 ? 67.789 74.130 15.590 1.00 15.17 377 ASN A O 1
ATOM 3053 N N . ASN A 1 379 ? 69.535 73.422 14.367 1.00 17.59 378 ASN A N 1
ATOM 3054 C CA . ASN A 1 379 ? 70.483 74.270 15.085 1.00 21.93 378 ASN A CA 1
ATOM 3055 C C . ASN A 1 379 ? 70.081 75.733 14.912 1.00 20.33 378 ASN A C 1
ATOM 3056 O O . ASN A 1 379 ? 70.097 76.485 15.883 1.00 20.73 378 ASN A O 1
ATOM 3061 N N . CYS A 1 380 ? 69.698 76.112 13.691 1.00 18.09 379 CYS A N 1
ATOM 3062 C CA . CYS A 1 380 ? 69.250 77.463 13.382 1.00 20.68 379 CYS A CA 1
ATOM 3063 C C . CYS A 1 380 ? 68.003 77.868 14.203 1.00 19.27 379 CYS A C 1
ATOM 3064 O O . CYS A 1 380 ? 67.887 78.967 14.735 1.00 19.50 379 CYS A O 1
ATOM 3067 N N . ILE A 1 381 ? 67.079 76.949 14.312 1.00 17.96 380 ILE A N 1
ATOM 3068 C CA . ILE A 1 381 ? 65.901 77.187 15.125 1.00 16.80 380 ILE A CA 1
ATOM 3069 C C . ILE A 1 381 ? 66.281 77.413 16.587 1.00 17.02 380 ILE A C 1
ATOM 3070 O O . ILE A 1 381 ? 65.780 78.331 17.225 1.00 16.06 380 ILE A O 1
ATOM 3075 N N . VAL A 1 382 ? 67.127 76.562 17.135 1.00 16.70 381 VAL A N 1
ATOM 3076 C CA . VAL A 1 382 ? 67.464 76.669 18.528 1.00 18.07 381 VAL A CA 1
ATOM 3077 C C . VAL A 1 382 ? 68.170 78.052 18.784 1.00 19.23 381 VAL A C 1
ATOM 3078 O O . VAL A 1 382 ? 67.908 78.758 19.784 1.00 15.31 381 VAL A O 1
ATOM 3082 N N . MET A 1 383 ? 69.094 78.363 17.888 1.00 20.96 382 MET A N 1
ATOM 3083 C CA . MET A 1 383 ? 69.846 79.623 17.944 1.00 23.61 382 MET A CA 1
ATOM 3084 C C . MET A 1 383 ? 68.912 80.813 17.900 1.00 21.85 382 MET A C 1
ATOM 3085 O O . MET A 1 383 ? 68.982 81.661 18.779 1.00 19.41 382 MET A O 1
ATOM 3090 N N . ALA A 1 384 ? 68.058 80.848 16.876 1.00 19.92 383 ALA A N 1
ATOM 3091 C CA . ALA A 1 384 ? 67.044 81.883 16.731 1.00 19.63 383 ALA A CA 1
ATOM 3092 C C . ALA A 1 384 ? 66.165 82.062 17.942 1.00 20.15 383 ALA A C 1
ATOM 3093 O O . ALA A 1 384 ? 66.042 83.205 18.451 1.00 21.36 383 ALA A O 1
ATOM 3095 N N . LEU A 1 385 ? 65.604 80.975 18.452 1.00 18.23 384 LEU A N 1
ATOM 3096 C CA . LEU A 1 385 ? 64.820 81.032 19.708 1.00 19.35 384 LEU A CA 1
ATOM 3097 C C . LEU A 1 385 ? 65.574 81.581 20.909 1.00 22.08 384 LEU A C 1
ATOM 3098 O O . LEU A 1 385 ? 64.990 82.331 21.740 1.00 21.16 384 LEU A O 1
ATOM 3103 N N . LYS A 1 386 ? 66.832 81.198 21.047 1.00 23.37 385 LYS A N 1
ATOM 3104 C CA . LYS A 1 386 ? 67.578 81.597 22.256 1.00 27.29 385 LYS A CA 1
ATOM 3105 C C . LYS A 1 386 ? 67.771 83.139 22.271 1.00 24.12 385 LYS A C 1
ATOM 3106 O O . LYS A 1 386 ? 67.611 83.793 23.276 1.00 23.68 385 LYS A O 1
ATOM 3112 N N . SER A 1 387 ? 68.088 83.662 21.112 1.00 22.65 386 SER A N 1
ATOM 3113 C CA . SER A 1 387 ? 68.289 85.053 20.890 1.00 23.68 386 SER A CA 1
ATOM 3114 C C . SER A 1 387 ? 66.999 85.874 21.050 1.00 27.39 386 SER A C 1
ATOM 3115 O O . SER A 1 387 ? 67.006 86.873 21.751 1.00 23.73 386 SER A O 1
ATOM 3118 N N . ILE A 1 388 ? 65.920 85.441 20.396 1.00 24.60 387 ILE A N 1
ATOM 3119 C CA . ILE A 1 388 ? 64.606 86.058 20.527 1.00 25.03 387 ILE A CA 1
ATOM 3120 C C . ILE A 1 388 ? 64.077 86.028 21.944 1.00 26.52 387 ILE A C 1
ATOM 3121 O O . ILE A 1 388 ? 63.427 86.983 22.360 1.00 27.28 387 ILE A O 1
ATOM 3126 N N . LEU A 1 389 ? 64.339 84.960 22.690 1.00 26.24 388 LEU A N 1
ATOM 3127 C CA . LEU A 1 389 ? 63.824 84.841 24.049 1.00 26.53 388 LEU A CA 1
ATOM 3128 C C . LEU A 1 389 ? 64.799 85.260 25.162 1.00 31.31 388 LEU A C 1
ATOM 3129 O O . LEU A 1 389 ? 64.523 85.017 26.355 1.00 29.91 388 LEU A O 1
ATOM 3134 N N . LYS A 1 390 ? 65.942 85.812 24.786 1.00 32.62 389 LYS A N 1
ATOM 3135 C CA . LYS A 1 390 ? 66.887 86.326 25.770 1.00 44.03 389 LYS A CA 1
ATOM 3136 C C . LYS A 1 390 ? 66.166 87.453 26.537 1.00 49.52 389 LYS A C 1
ATOM 3137 O O . LYS A 1 390 ? 65.530 88.293 25.898 1.00 54.68 389 LYS A O 1
ATOM 3143 N N . ASP A 1 391 ? 66.216 87.496 27.867 1.00 50.60 390 ASP A N 1
ATOM 3144 C CA . ASP A 1 391 ? 65.578 88.665 28.546 1.00 61.26 390 ASP A CA 1
ATOM 3145 C C . ASP A 1 391 ? 66.114 90.036 28.029 1.00 56.25 390 ASP A C 1
ATOM 3146 O O . ASP A 1 391 ? 65.323 90.794 27.491 1.00 60.74 390 ASP A O 1
ATOM 3151 N N . SER A 1 392 ? 67.414 90.342 28.176 1.00 57.95 391 SER A N 1
ATOM 3152 C CA . SER A 1 392 ? 68.197 91.111 27.138 1.00 54.24 391 SER A CA 1
ATOM 3153 C C . SER A 1 392 ? 68.569 92.600 27.329 1.00 52.81 391 SER A C 1
ATOM 3154 O O . SER A 1 392 ? 68.423 93.181 28.430 1.00 57.77 391 SER A O 1
ATOM 3157 N N . LYS A 1 393 ? 69.093 93.164 26.225 1.00 47.86 392 LYS A N 1
ATOM 3158 C CA . LYS A 1 393 ? 69.620 94.539 26.095 1.00 51.77 392 LYS A CA 1
ATOM 3159 C C . LYS A 1 393 ? 70.770 94.661 27.047 1.00 59.04 392 LYS A C 1
ATOM 3160 O O . LYS A 1 393 ? 70.550 94.788 28.249 1.00 73.54 392 LYS A O 1
ATOM 3166 N N . ASN B 1 10 ? 38.771 28.463 -27.035 1.00 36.05 9 ASN B N 1
ATOM 3167 C CA . ASN B 1 10 ? 39.281 29.166 -25.805 1.00 34.56 9 ASN B CA 1
ATOM 3168 C C . ASN B 1 10 ? 38.371 28.989 -24.615 1.00 32.48 9 ASN B C 1
ATOM 3169 O O . ASN B 1 10 ? 38.344 29.839 -23.717 1.00 32.23 9 ASN B O 1
ATOM 3174 N N . THR B 1 11 ? 37.613 27.899 -24.601 1.00 29.94 10 THR B N 1
ATOM 3175 C CA . THR B 1 11 ? 36.525 27.804 -23.673 1.00 27.58 10 THR B CA 1
ATOM 3176 C C . THR B 1 11 ? 37.015 28.006 -22.288 1.00 28.72 10 THR B C 1
ATOM 3177 O O . THR B 1 11 ? 36.421 28.768 -21.493 1.00 28.12 10 THR B O 1
ATOM 3181 N N . GLN B 1 12 ? 38.104 27.312 -21.972 1.00 29.86 11 GLN B N 1
ATOM 3182 C CA . GLN B 1 12 ? 38.502 27.271 -20.591 1.00 29.19 11 GLN B CA 1
ATOM 3183 C C . GLN B 1 12 ? 38.849 28.676 -20.116 1.00 26.58 11 GLN B C 1
ATOM 3184 O O . GLN B 1 12 ? 38.308 29.101 -19.098 1.00 26.94 11 GLN B O 1
ATOM 3190 N N . PHE B 1 13 ? 39.696 29.363 -20.894 1.00 25.42 12 PHE B N 1
ATOM 3191 C CA . PHE B 1 13 ? 40.110 30.749 -20.659 1.00 26.84 12 PHE B CA 1
ATOM 3192 C C . PHE B 1 13 ? 38.884 31.644 -20.442 1.00 26.65 12 PHE B C 1
ATOM 3193 O O . PHE B 1 13 ? 38.832 32.355 -19.460 1.00 23.56 12 PHE B O 1
ATOM 3201 N N . THR B 1 14 ? 37.924 31.599 -21.371 1.00 29.90 13 THR B N 1
ATOM 3202 C CA . THR B 1 14 ? 36.669 32.375 -21.282 1.00 27.37 13 THR B CA 1
ATOM 3203 C C . THR B 1 14 ? 35.858 32.155 -19.991 1.00 34.78 13 THR B C 1
ATOM 3204 O O . THR B 1 14 ? 35.213 33.091 -19.490 1.00 38.18 13 THR B O 1
ATOM 3208 N N . LYS B 1 15 ? 35.857 30.931 -19.457 1.00 35.97 14 LYS B N 1
ATOM 3209 C CA . LYS B 1 15 ? 35.174 30.610 -18.176 1.00 35.72 14 LYS B CA 1
ATOM 3210 C C . LYS B 1 15 ? 35.876 31.209 -16.975 1.00 37.58 14 LYS B C 1
ATOM 3211 O O . LYS B 1 15 ? 35.233 31.781 -16.057 1.00 32.29 14 LYS B O 1
ATOM 3217 N N . ALA B 1 16 ? 37.198 31.027 -16.975 1.00 32.51 15 ALA B N 1
ATOM 3218 C CA . ALA B 1 16 ? 38.068 31.528 -15.925 1.00 35.74 15 ALA B CA 1
ATOM 3219 C C . ALA B 1 16 ? 37.990 33.033 -15.841 1.00 39.43 15 ALA B C 1
ATOM 3220 O O . ALA B 1 16 ? 37.975 33.612 -14.748 1.00 45.68 15 ALA B O 1
ATOM 3222 N N . PHE B 1 17 ? 37.995 33.633 -17.033 1.00 42.40 16 PHE B N 1
ATOM 3223 C CA . PHE B 1 17 ? 37.914 35.078 -17.280 1.00 41.88 16 PHE B CA 1
ATOM 3224 C C . PHE B 1 17 ? 36.684 35.638 -16.546 1.00 43.06 16 PHE B C 1
ATOM 3225 O O . PHE B 1 17 ? 36.814 36.559 -15.755 1.00 49.86 16 PHE B O 1
ATOM 3233 N N . HIS B 1 18 ? 35.529 35.007 -16.728 1.00 48.59 17 HIS B N 1
ATOM 3234 C CA . HIS B 1 18 ? 34.303 35.304 -15.936 1.00 53.57 17 HIS B CA 1
ATOM 3235 C C . HIS B 1 18 ? 34.405 34.926 -14.440 1.00 52.06 17 HIS B C 1
ATOM 3236 O O . HIS B 1 18 ? 33.830 35.582 -13.585 1.00 50.22 17 HIS B O 1
ATOM 3243 N N . ALA B 1 19 ? 35.133 33.857 -14.141 1.00 59.85 18 ALA B N 1
ATOM 3244 C CA . ALA B 1 19 ? 35.556 33.566 -12.761 1.00 63.23 18 ALA B CA 1
ATOM 3245 C C . ALA B 1 19 ? 36.544 34.632 -12.271 1.00 61.26 18 ALA B C 1
ATOM 3246 O O . ALA B 1 19 ? 36.323 35.252 -11.236 1.00 58.73 18 ALA B O 1
ATOM 3248 N N . MET B 1 37 ? 44.212 35.824 -13.834 1.00 71.37 36 MET B N 1
ATOM 3249 C CA . MET B 1 37 ? 44.858 34.638 -13.310 1.00 64.97 36 MET B CA 1
ATOM 3250 C C . MET B 1 37 ? 45.578 33.829 -14.380 1.00 64.64 36 MET B C 1
ATOM 3251 O O . MET B 1 37 ? 45.637 32.597 -14.302 1.00 58.10 36 MET B O 1
ATOM 3256 N N . PHE B 1 38 ? 46.119 34.537 -15.372 1.00 65.15 37 PHE B N 1
ATOM 3257 C CA . PHE B 1 38 ? 46.958 33.968 -16.428 1.00 67.57 37 PHE B CA 1
ATOM 3258 C C . PHE B 1 38 ? 48.173 34.903 -16.513 1.00 66.95 37 PHE B C 1
ATOM 3259 O O . PHE B 1 38 ? 48.079 35.999 -17.086 1.00 59.57 37 PHE B O 1
ATOM 3267 N N . PRO B 1 39 ? 49.295 34.521 -15.868 1.00 66.59 38 PRO B N 1
ATOM 3268 C CA . PRO B 1 39 ? 50.534 35.291 -16.074 1.00 59.92 38 PRO B CA 1
ATOM 3269 C C . PRO B 1 39 ? 51.323 34.911 -17.347 1.00 55.92 38 PRO B C 1
ATOM 3270 O O . PRO B 1 39 ? 52.216 35.642 -17.768 1.00 50.28 38 PRO B O 1
ATOM 3274 N N . THR B 1 40 ? 51.006 33.791 -17.974 1.00 56.65 39 THR B N 1
ATOM 3275 C CA . THR B 1 40 ? 51.456 33.604 -19.362 1.00 55.61 39 THR B CA 1
ATOM 3276 C C . THR B 1 40 ? 50.966 34.778 -20.226 1.00 54.44 39 THR B C 1
ATOM 3277 O O . THR B 1 40 ? 51.607 35.127 -21.216 1.00 59.90 39 THR B O 1
ATOM 3281 N N . LEU B 1 41 ? 49.845 35.381 -19.835 1.00 52.84 40 LEU B N 1
ATOM 3282 C CA . LEU B 1 41 ? 49.177 36.406 -20.651 1.00 55.16 40 LEU B CA 1
ATOM 3283 C C . LEU B 1 41 ? 49.810 37.790 -20.573 1.00 49.32 40 LEU B C 1
ATOM 3284 O O . LEU B 1 41 ? 49.828 38.431 -19.525 1.00 47.31 40 LEU B O 1
ATOM 3289 N N . GLU B 1 42 ? 50.278 38.254 -21.720 1.00 49.31 41 GLU B N 1
ATOM 3290 C CA . GLU B 1 42 ? 50.775 39.606 -21.852 1.00 48.89 41 GLU B CA 1
ATOM 3291 C C . GLU B 1 42 ? 49.716 40.500 -22.506 1.00 41.42 41 GLU B C 1
ATOM 3292 O O . GLU B 1 42 ? 49.271 40.222 -23.592 1.00 42.46 41 GLU B O 1
ATOM 3298 N N . ILE B 1 43 ? 49.337 41.602 -21.887 1.00 40.57 42 ILE B N 1
ATOM 3299 C CA . ILE B 1 43 ? 48.543 42.612 -22.618 1.00 35.96 42 ILE B CA 1
ATOM 3300 C C . ILE B 1 43 ? 49.460 43.617 -23.342 1.00 31.21 42 ILE B C 1
ATOM 3301 O O . ILE B 1 43 ? 50.183 44.339 -22.705 1.00 31.66 42 ILE B O 1
ATOM 3306 N N . LYS B 1 44 ? 49.424 43.640 -24.668 1.00 26.63 43 LYS B N 1
ATOM 3307 C CA . LYS B 1 44 ? 50.237 44.544 -25.490 1.00 25.09 43 LYS B CA 1
ATOM 3308 C C . LYS B 1 44 ? 49.509 45.825 -25.897 1.00 25.03 43 LYS B C 1
ATOM 3309 O O . LYS B 1 44 ? 50.133 46.849 -26.057 1.00 22.69 43 LYS B O 1
ATOM 3315 N N . ILE B 1 45 ? 48.197 45.762 -26.145 1.00 21.80 44 ILE B N 1
ATOM 3316 C CA . ILE B 1 45 ? 47.408 46.975 -26.455 1.00 19.73 44 ILE B CA 1
ATOM 3317 C C . ILE B 1 45 ? 46.218 47.002 -25.529 1.00 18.94 44 ILE B C 1
ATOM 3318 O O . ILE B 1 45 ? 45.380 46.068 -25.558 1.00 15.26 44 ILE B O 1
ATOM 3323 N N . ASP B 1 46 ? 46.208 47.977 -24.631 1.00 19.14 45 ASP B N 1
ATOM 3324 C CA . ASP B 1 46 ? 45.038 48.219 -23.750 1.00 19.74 45 ASP B CA 1
ATOM 3325 C C . ASP B 1 46 ? 44.082 49.209 -24.423 1.00 16.33 45 ASP B C 1
ATOM 3326 O O . ASP B 1 46 ? 44.380 50.389 -24.447 1.00 16.77 45 ASP B O 1
ATOM 3331 N N . ALA B 1 47 ? 42.971 48.722 -25.024 1.00 14.91 46 ALA B N 1
ATOM 3332 C CA . ALA B 1 47 ? 42.012 49.608 -25.724 1.00 15.87 46 ALA B CA 1
ATOM 3333 C C . ALA B 1 47 ? 40.728 49.779 -24.911 1.00 17.56 46 ALA B C 1
ATOM 3334 O O . ALA B 1 47 ? 39.663 49.906 -25.505 1.00 19.23 46 ALA B O 1
ATOM 3336 N N . CYS B 1 48 ? 40.847 49.735 -23.578 1.00 17.20 47 CYS B N 1
ATOM 3337 C CA . CYS B 1 48 ? 39.762 49.983 -22.626 1.00 21.12 47 CYS B CA 1
ATOM 3338 C C . CYS B 1 48 ? 39.699 51.386 -22.189 1.00 22.80 47 CYS B C 1
ATOM 3339 O O . CYS B 1 48 ? 38.662 51.986 -22.241 1.00 28.36 47 CYS B O 1
ATOM 3342 N N . TYR B 1 49 ? 40.819 51.906 -21.763 1.00 23.16 48 TYR B N 1
ATOM 3343 C CA . TYR B 1 49 ? 40.910 53.249 -21.282 1.00 26.32 48 TYR B CA 1
ATOM 3344 C C . TYR B 1 49 ? 40.961 54.280 -22.391 1.00 23.38 48 TYR B C 1
ATOM 3345 O O . TYR B 1 49 ? 41.585 54.053 -23.418 1.00 18.33 48 TYR B O 1
ATOM 3354 N N . LEU B 1 50 ? 40.423 55.461 -22.105 1.00 21.76 49 LEU B N 1
ATOM 3355 C CA . LEU B 1 50 ? 40.298 56.564 -23.080 1.00 21.55 49 LEU B CA 1
ATOM 3356 C C . LEU B 1 50 ? 41.436 57.618 -23.058 1.00 23.50 49 LEU B C 1
ATOM 3357 O O . LEU B 1 50 ? 41.799 58.145 -22.005 1.00 22.83 49 LEU B O 1
ATOM 3362 N N . SER B 1 51 ? 41.987 57.944 -24.219 1.00 21.96 50 SER B N 1
ATOM 3363 C CA . SER B 1 51 ? 42.992 58.992 -24.255 1.00 23.42 50 SER B CA 1
ATOM 3364 C C . SER B 1 51 ? 43.124 59.671 -25.640 1.00 21.32 50 SER B C 1
ATOM 3365 O O . SER B 1 51 ? 42.300 59.480 -26.522 1.00 20.34 50 SER B O 1
ATOM 3368 N N . ASN B 1 52 ? 44.105 60.553 -25.768 1.00 20.13 51 ASN B N 1
ATOM 3369 C CA . ASN B 1 52 ? 44.552 61.032 -27.044 1.00 20.74 51 ASN B CA 1
ATOM 3370 C C . ASN B 1 52 ? 46.081 60.949 -26.979 1.00 21.99 51 ASN B C 1
ATOM 3371 O O . ASN B 1 52 ? 46.707 61.779 -26.281 1.00 21.80 51 ASN B O 1
ATOM 3376 N N . PRO B 1 53 ? 46.682 59.956 -27.686 1.00 21.75 52 PRO B N 1
ATOM 3377 C CA . PRO B 1 53 ? 48.145 59.846 -27.689 1.00 20.47 52 PRO B CA 1
ATOM 3378 C C . PRO B 1 53 ? 48.863 61.019 -28.292 1.00 19.11 52 PRO B C 1
ATOM 3379 O O . PRO B 1 53 ? 50.007 61.270 -27.875 1.00 17.48 52 PRO B O 1
ATOM 3383 N N . TYR B 1 54 ? 48.261 61.782 -29.228 1.00 18.69 53 TYR B N 1
ATOM 3384 C CA . TYR B 1 54 ? 48.992 62.958 -29.724 1.00 18.47 53 TYR B CA 1
ATOM 3385 C C . TYR B 1 54 ? 48.991 64.061 -28.686 1.00 18.50 53 TYR B C 1
ATOM 3386 O O . TYR B 1 54 ? 49.936 64.823 -28.593 1.00 18.85 53 TYR B O 1
ATOM 3395 N N . ALA B 1 55 ? 47.928 64.128 -27.872 1.00 15.93 54 ALA B N 1
ATOM 3396 C CA . ALA B 1 55 ? 47.850 65.088 -26.785 1.00 16.30 54 ALA B CA 1
ATOM 3397 C C . ALA B 1 55 ? 48.802 64.713 -25.672 1.00 16.64 54 ALA B C 1
ATOM 3398 O O . ALA B 1 55 ? 49.559 65.585 -25.242 1.00 17.44 54 ALA B O 1
ATOM 3400 N N . SER B 1 56 ? 48.842 63.429 -25.274 1.00 16.40 55 SER B N 1
ATOM 3401 C CA . SER B 1 56 ? 49.870 62.939 -24.318 1.00 17.80 55 SER B CA 1
ATOM 3402 C C . SER B 1 56 ? 51.279 63.328 -24.701 1.00 18.00 55 SER B C 1
ATOM 3403 O O . SER B 1 56 ? 51.972 63.865 -23.894 1.00 16.27 55 SER B O 1
ATOM 3406 N N . GLU B 1 57 ? 51.710 62.984 -25.918 1.00 18.57 56 GLU B N 1
ATOM 3407 C CA . GLU B 1 57 ? 53.055 63.322 -26.378 1.00 20.97 56 GLU B CA 1
ATOM 3408 C C . GLU B 1 57 ? 53.348 64.801 -26.268 1.00 19.04 56 GLU B C 1
ATOM 3409 O O . GLU B 1 57 ? 54.488 65.235 -25.928 1.00 13.87 56 GLU B O 1
ATOM 3415 N N . LEU B 1 58 ? 52.322 65.598 -26.590 1.00 15.94 57 LEU B N 1
ATOM 3416 C CA . LEU B 1 58 ? 52.489 67.032 -26.542 1.00 18.32 57 LEU B CA 1
ATOM 3417 C C . LEU B 1 58 ? 52.673 67.490 -25.109 1.00 15.76 57 LEU B C 1
ATOM 3418 O O . LEU B 1 58 ? 53.572 68.243 -24.850 1.00 13.84 57 LEU B O 1
ATOM 3423 N N . VAL B 1 59 ? 51.826 67.013 -24.210 1.00 13.99 58 VAL B N 1
ATOM 3424 C CA . VAL B 1 59 ? 51.878 67.425 -22.830 1.00 15.15 58 VAL B CA 1
ATOM 3425 C C . VAL B 1 59 ? 53.210 67.034 -22.260 1.00 15.31 58 VAL B C 1
ATOM 3426 O O . VAL B 1 59 ? 53.858 67.816 -21.565 1.00 17.00 58 VAL B O 1
ATOM 3430 N N . LEU B 1 60 ? 53.630 65.826 -22.561 1.00 16.25 59 LEU B N 1
ATOM 3431 C CA . LEU B 1 60 ? 54.903 65.313 -22.040 1.00 16.76 59 LEU B CA 1
ATOM 3432 C C . LEU B 1 60 ? 56.114 66.098 -22.563 1.00 16.41 59 LEU B C 1
ATOM 3433 O O . LEU B 1 60 ? 57.110 66.255 -21.823 1.00 17.00 59 LEU B O 1
ATOM 3438 N N . ASP B 1 61 ? 56.021 66.625 -23.774 1.00 15.82 60 ASP B N 1
ATOM 3439 C CA . ASP B 1 61 ? 57.075 67.501 -24.330 1.00 19.42 60 ASP B CA 1
ATOM 3440 C C . ASP B 1 61 ? 57.203 68.695 -23.450 1.00 21.03 60 ASP B C 1
ATOM 3441 O O . ASP B 1 61 ? 58.345 69.011 -23.024 1.00 20.93 60 ASP B O 1
ATOM 3446 N N . TYR B 1 62 ? 56.057 69.341 -23.118 1.00 18.58 61 TYR B N 1
ATOM 3447 C CA . TYR B 1 62 ? 56.052 70.507 -22.236 1.00 18.80 61 TYR B CA 1
ATOM 3448 C C . TYR B 1 62 ? 56.574 70.157 -20.883 1.00 19.66 61 TYR B C 1
ATOM 3449 O O . TYR B 1 62 ? 57.363 70.944 -20.294 1.00 17.17 61 TYR B O 1
ATOM 3458 N N . ILE B 1 63 ? 56.176 68.983 -20.372 1.00 21.13 62 ILE B N 1
ATOM 3459 C CA . ILE B 1 63 ? 56.607 68.596 -19.038 1.00 21.48 62 ILE B CA 1
ATOM 3460 C C . ILE B 1 63 ? 58.097 68.420 -18.946 1.00 24.35 62 ILE B C 1
ATOM 3461 O O . ILE B 1 63 ? 58.688 68.850 -17.981 1.00 26.45 62 ILE B O 1
ATOM 3466 N N . ASP B 1 64 ? 58.676 67.751 -19.927 1.00 24.92 63 ASP B N 1
ATOM 3467 C CA . ASP B 1 64 ? 60.113 67.561 -20.009 1.00 28.86 63 ASP B CA 1
ATOM 3468 C C . ASP B 1 64 ? 60.907 68.898 -20.123 1.00 32.08 63 ASP B C 1
ATOM 3469 O O . ASP B 1 64 ? 61.841 69.123 -19.364 1.00 30.23 63 ASP B O 1
ATOM 3474 N N . ARG B 1 65 ? 60.519 69.783 -21.046 1.00 30.88 64 ARG B N 1
ATOM 3475 C CA . ARG B 1 65 ? 61.122 71.115 -21.143 1.00 33.65 64 ARG B CA 1
ATOM 3476 C C . ARG B 1 65 ? 60.970 71.925 -19.856 1.00 35.21 64 ARG B C 1
ATOM 3477 O O . ARG B 1 65 ? 61.948 72.429 -19.301 1.00 37.33 64 ARG B O 1
ATOM 3485 N N . GLU B 1 66 ? 59.746 72.022 -19.349 1.00 33.52 65 GLU B N 1
ATOM 3486 C CA . GLU B 1 66 ? 59.464 72.984 -18.279 1.00 37.00 65 GLU B CA 1
ATOM 3487 C C . GLU B 1 66 ? 59.689 72.483 -16.849 1.00 38.51 65 GLU B C 1
ATOM 3488 O O . GLU B 1 66 ? 59.946 73.294 -15.971 1.00 41.98 65 GLU B O 1
ATOM 3494 N N . LEU B 1 67 ? 59.585 71.175 -16.620 1.00 36.25 66 LEU B N 1
ATOM 3495 C CA . LEU B 1 67 ? 59.739 70.563 -15.281 1.00 39.14 66 LEU B CA 1
ATOM 3496 C C . LEU B 1 67 ? 60.939 69.614 -15.073 1.00 44.93 66 LEU B C 1
ATOM 3497 O O . LEU B 1 67 ? 61.582 69.654 -14.016 1.00 51.66 66 LEU B O 1
ATOM 3502 N N . ILE B 1 68 ? 61.224 68.753 -16.047 1.00 44.75 67 ILE B N 1
ATOM 3503 C CA . ILE B 1 68 ? 62.308 67.740 -15.924 1.00 45.34 67 ILE B CA 1
ATOM 3504 C C . ILE B 1 68 ? 63.694 68.357 -16.233 1.00 44.21 67 ILE B C 1
ATOM 3505 O O . ILE B 1 68 ? 64.631 68.192 -15.456 1.00 43.86 67 ILE B O 1
ATOM 3510 N N . GLN B 1 69 ? 63.814 69.084 -17.337 1.00 44.58 68 GLN B N 1
ATOM 3511 C CA . GLN B 1 69 ? 65.082 69.719 -17.728 1.00 49.08 68 GLN B CA 1
ATOM 3512 C C . GLN B 1 69 ? 65.472 70.970 -16.905 1.00 51.71 68 GLN B C 1
ATOM 3513 O O . GLN B 1 69 ? 66.491 71.590 -17.202 1.00 46.87 68 GLN B O 1
ATOM 3519 N N . THR B 1 70 ? 64.646 71.350 -15.918 1.00 53.25 69 THR B N 1
ATOM 3520 C CA . THR B 1 70 ? 64.957 72.404 -14.942 1.00 51.16 69 THR B CA 1
ATOM 3521 C C . THR B 1 70 ? 64.829 71.884 -13.493 1.00 52.25 69 THR B C 1
ATOM 3522 O O . THR B 1 70 ? 64.877 72.656 -12.543 1.00 64.90 69 THR B O 1
ATOM 3526 N N . ASN B 1 71 ? 64.713 70.578 -13.316 1.00 52.11 70 ASN B N 1
ATOM 3527 C CA . ASN B 1 71 ? 64.527 69.951 -11.971 1.00 53.99 70 ASN B CA 1
ATOM 3528 C C . ASN B 1 71 ? 63.328 70.402 -11.084 1.00 50.38 70 ASN B C 1
ATOM 3529 O O . ASN B 1 71 ? 63.127 69.824 -10.012 1.00 50.64 70 ASN B O 1
ATOM 3534 N N . ALA B 1 72 ? 62.523 71.390 -11.494 1.00 50.94 71 ALA B N 1
ATOM 3535 C CA . ALA B 1 72 ? 61.245 71.660 -10.781 1.00 52.27 71 ALA B CA 1
ATOM 3536 C C . ALA B 1 72 ? 60.373 70.432 -10.904 1.00 54.27 71 ALA B C 1
ATOM 3537 O O . ALA B 1 72 ? 59.909 70.131 -11.998 1.00 61.28 71 ALA B O 1
ATOM 3539 N N . TYR B 1 73 ? 60.235 69.671 -9.821 1.00 48.86 72 TYR B N 1
ATOM 3540 C CA . TYR B 1 73 ? 59.260 68.625 -9.763 1.00 42.88 72 TYR B CA 1
ATOM 3541 C C . TYR B 1 73 ? 59.241 68.078 -8.357 1.00 47.65 72 TYR B C 1
ATOM 3542 O O . TYR B 1 73 ? 58.415 67.225 -8.029 1.00 47.53 72 TYR B O 1
ATOM 3551 N N . GLN B 1 84 ? 44.152 76.882 -2.778 1.00 44.03 83 GLN B N 1
ATOM 3552 C CA . GLN B 1 84 ? 43.229 76.014 -3.517 1.00 41.19 83 GLN B CA 1
ATOM 3553 C C . GLN B 1 84 ? 42.080 76.779 -4.185 1.00 38.87 83 GLN B C 1
ATOM 3554 O O . GLN B 1 84 ? 41.840 76.581 -5.366 1.00 37.88 83 GLN B O 1
ATOM 3560 N N . ARG B 1 85 ? 41.376 77.653 -3.464 1.00 38.28 84 ARG B N 1
ATOM 3561 C CA . ARG B 1 85 ? 40.406 78.582 -4.132 1.00 41.33 84 ARG B CA 1
ATOM 3562 C C . ARG B 1 85 ? 40.971 79.398 -5.314 1.00 40.59 84 ARG B C 1
ATOM 3563 O O . ARG B 1 85 ? 40.307 79.592 -6.331 1.00 39.16 84 ARG B O 1
ATOM 3571 N N . SER B 1 86 ? 42.204 79.866 -5.180 1.00 37.10 85 SER B N 1
ATOM 3572 C CA . SER B 1 86 ? 42.872 80.570 -6.260 1.00 41.13 85 SER B CA 1
ATOM 3573 C C . SER B 1 86 ? 42.944 79.780 -7.594 1.00 34.39 85 SER B C 1
ATOM 3574 O O . SER B 1 86 ? 43.178 80.384 -8.623 1.00 30.91 85 SER B O 1
ATOM 3577 N N . LEU B 1 87 ? 42.753 78.459 -7.580 1.00 29.01 86 LEU B N 1
ATOM 3578 C CA . LEU B 1 87 ? 42.702 77.710 -8.873 1.00 27.54 86 LEU B CA 1
ATOM 3579 C C . LEU B 1 87 ? 41.474 78.112 -9.749 1.00 23.93 86 LEU B C 1
ATOM 3580 O O . LEU B 1 87 ? 41.529 78.026 -10.967 1.00 22.72 86 LEU B O 1
ATOM 3585 N N . GLN B 1 88 ? 40.416 78.634 -9.125 1.00 20.97 87 GLN B N 1
ATOM 3586 C CA . GLN B 1 88 ? 39.294 79.170 -9.867 1.00 21.42 87 GLN B CA 1
ATOM 3587 C C . GLN B 1 88 ? 39.705 80.230 -10.887 1.00 20.36 87 GLN B C 1
ATOM 3588 O O . GLN B 1 88 ? 39.130 80.289 -11.957 1.00 22.16 87 GLN B O 1
ATOM 3594 N N . LYS B 1 89 ? 40.690 81.069 -10.581 1.00 22.94 88 LYS B N 1
ATOM 3595 C CA . LYS B 1 89 ? 41.119 82.166 -11.491 1.00 23.92 88 LYS B CA 1
ATOM 3596 C C . LYS B 1 89 ? 41.885 81.674 -12.724 1.00 23.46 88 LYS B C 1
ATOM 3597 O O . LYS B 1 89 ? 41.851 82.364 -13.754 1.00 21.47 88 LYS B O 1
ATOM 3603 N N . VAL B 1 90 ? 42.572 80.520 -12.583 1.00 23.87 89 VAL B N 1
ATOM 3604 C CA . VAL B 1 90 ? 43.431 79.911 -13.653 1.00 23.17 89 VAL B CA 1
ATOM 3605 C C . VAL B 1 90 ? 42.702 79.885 -14.979 1.00 17.96 89 VAL B C 1
ATOM 3606 O O . VAL B 1 90 ? 43.131 80.470 -15.946 1.00 17.48 89 VAL B O 1
ATOM 3610 N N . MET B 1 91 ? 41.577 79.231 -14.981 1.00 16.93 90 MET B N 1
ATOM 3611 C CA . MET B 1 91 ? 40.825 78.959 -16.193 1.00 17.97 90 MET B CA 1
ATOM 3612 C C . MET B 1 91 ? 39.848 80.042 -16.629 1.00 19.08 90 MET B C 1
ATOM 3613 O O . MET B 1 91 ? 39.400 80.059 -17.811 1.00 17.50 90 MET B O 1
ATOM 3618 N N . ALA B 1 92 ? 39.506 80.966 -15.711 1.00 19.26 91 ALA B N 1
ATOM 3619 C CA . ALA B 1 92 ? 38.423 81.930 -15.975 1.00 18.53 91 ALA B CA 1
ATOM 3620 C C . ALA B 1 92 ? 38.634 82.745 -17.246 1.00 19.95 91 ALA B C 1
ATOM 3621 O O . ALA B 1 92 ? 37.712 82.833 -18.065 1.00 19.45 91 ALA B O 1
ATOM 3623 N N . GLU B 1 93 ? 39.818 83.333 -17.435 1.00 22.71 92 GLU B N 1
ATOM 3624 C CA . GLU B 1 93 ? 40.083 84.079 -18.672 1.00 24.87 92 GLU B CA 1
ATOM 3625 C C . GLU B 1 93 ? 39.924 83.275 -19.976 1.00 24.39 92 GLU B C 1
ATOM 3626 O O . GLU B 1 93 ? 39.255 83.730 -20.900 1.00 23.64 92 GLU B O 1
ATOM 3632 N N . SER B 1 94 ? 40.491 82.080 -20.048 1.00 22.15 93 SER B N 1
ATOM 3633 C CA . SER B 1 94 ? 40.373 81.253 -21.269 1.00 24.45 93 SER B CA 1
ATOM 3634 C C . SER B 1 94 ? 38.922 80.812 -21.538 1.00 23.55 93 SER B C 1
ATOM 3635 O O . SER B 1 94 ? 38.430 80.886 -22.670 1.00 20.98 93 SER B O 1
ATOM 3638 N N . LEU B 1 95 ? 38.224 80.401 -20.475 1.00 22.50 94 LEU B N 1
ATOM 3639 C CA . LEU B 1 95 ? 36.809 80.029 -20.563 1.00 21.23 94 LEU B CA 1
ATOM 3640 C C . LEU B 1 95 ? 35.834 81.149 -20.812 1.00 25.29 94 LEU B C 1
ATOM 3641 O O . LEU B 1 95 ? 34.689 80.846 -21.145 1.00 27.37 94 LEU B O 1
ATOM 3646 N N . HIS B 1 96 ? 36.261 82.409 -20.582 1.00 22.52 95 HIS B N 1
ATOM 3647 C CA . HIS B 1 96 ? 35.410 83.601 -20.598 1.00 25.79 95 HIS B CA 1
ATOM 3648 C C . HIS B 1 96 ? 34.257 83.537 -19.579 1.00 24.66 95 HIS B C 1
ATOM 3649 O O . HIS B 1 96 ? 33.131 83.905 -19.905 1.00 21.61 95 HIS B O 1
ATOM 3656 N N . VAL B 1 97 ? 34.566 83.106 -18.363 1.00 17.68 96 VAL B N 1
ATOM 3657 C CA . VAL B 1 97 ? 33.638 83.122 -17.294 1.00 18.55 96 VAL B CA 1
ATOM 3658 C C . VAL B 1 97 ? 34.314 83.745 -16.124 1.00 17.71 96 VAL B C 1
ATOM 3659 O O . VAL B 1 97 ? 35.517 83.877 -16.102 1.00 17.64 96 VAL B O 1
ATOM 3663 N N . LYS B 1 98 ? 33.507 84.107 -15.159 1.00 16.00 97 LYS B N 1
ATOM 3664 C CA . LYS B 1 98 ? 33.968 84.484 -13.836 1.00 17.90 97 LYS B CA 1
ATOM 3665 C C . LYS B 1 98 ? 34.557 83.333 -13.072 1.00 15.32 97 LYS B C 1
ATOM 3666 O O . LYS B 1 98 ? 34.012 82.246 -13.047 1.00 15.32 97 LYS B O 1
ATOM 3672 N N . PRO B 1 99 ? 35.571 83.615 -12.281 1.00 14.96 98 PRO B N 1
ATOM 3673 C CA . PRO B 1 99 ? 36.141 82.583 -11.468 1.00 14.65 98 PRO B CA 1
ATOM 3674 C C . PRO B 1 99 ? 35.166 82.013 -10.469 1.00 15.00 98 PRO B C 1
ATOM 3675 O O . PRO B 1 99 ? 35.300 80.859 -10.112 1.00 15.11 98 PRO B O 1
ATOM 3679 N N . GLU B 1 100 ? 34.179 82.816 -10.049 1.00 14.43 99 GLU B N 1
ATOM 3680 C CA . GLU B 1 100 ? 33.105 82.361 -9.162 1.00 15.84 99 GLU B CA 1
ATOM 3681 C C . GLU B 1 100 ? 32.227 81.241 -9.704 1.00 15.92 99 GLU B C 1
ATOM 3682 O O . GLU B 1 100 ? 31.508 80.597 -8.905 1.00 15.62 99 GLU B O 1
ATOM 3688 N N . ASN B 1 101 ? 32.222 81.029 -11.015 1.00 14.25 100 ASN B N 1
ATOM 3689 C CA . ASN B 1 101 ? 31.417 79.990 -11.603 1.00 14.78 100 ASN B CA 1
ATOM 3690 C C . ASN B 1 101 ? 32.172 78.668 -11.849 1.00 14.79 100 ASN B C 1
ATOM 3691 O O . ASN B 1 101 ? 31.621 77.736 -12.442 1.00 15.76 100 ASN B O 1
ATOM 3696 N N . ILE B 1 102 ? 33.427 78.619 -11.451 1.00 13.46 101 ILE B N 1
ATOM 3697 C CA . ILE B 1 102 ? 34.293 77.485 -11.758 1.00 12.98 101 ILE B CA 1
ATOM 3698 C C . ILE B 1 102 ? 34.502 76.624 -10.501 1.00 14.01 101 ILE B C 1
ATOM 3699 O O . ILE B 1 102 ? 35.003 77.090 -9.432 1.00 13.20 101 ILE B O 1
ATOM 3704 N N . PHE B 1 103 ? 34.150 75.356 -10.658 1.00 13.82 102 PHE B N 1
ATOM 3705 C CA . PHE B 1 103 ? 34.464 74.286 -9.713 1.00 14.83 102 PHE B CA 1
ATOM 3706 C C . PHE B 1 103 ? 35.517 73.304 -10.296 1.00 15.83 102 PHE B C 1
ATOM 3707 O O . PHE B 1 103 ? 35.410 72.845 -11.399 1.00 15.46 102 PHE B O 1
ATOM 3715 N N . ILE B 1 104 ? 36.554 73.021 -9.525 1.00 17.69 103 ILE B N 1
ATOM 3716 C CA . ILE B 1 104 ? 37.690 72.189 -9.925 1.00 19.90 103 ILE B CA 1
ATOM 3717 C C . ILE B 1 104 ? 37.556 70.922 -9.100 1.00 19.88 103 ILE B C 1
ATOM 3718 O O . ILE B 1 104 ? 37.307 70.992 -7.896 1.00 25.03 103 ILE B O 1
ATOM 3723 N N . GLY B 1 105 ? 37.695 69.770 -9.723 1.00 16.89 104 GLY B N 1
ATOM 3724 C CA . GLY B 1 105 ? 37.734 68.509 -8.995 1.00 16.82 104 GLY B CA 1
ATOM 3725 C C . GLY B 1 105 ? 38.666 67.525 -9.670 1.00 16.13 104 GLY B C 1
ATOM 3726 O O . GLY B 1 105 ? 39.488 67.909 -10.542 1.00 13.82 104 GLY B O 1
ATOM 3727 N N . ASN B 1 106 ? 38.531 66.280 -9.252 1.00 18.45 105 ASN B N 1
ATOM 3728 C CA . ASN B 1 106 ? 39.340 65.170 -9.729 1.00 20.00 105 ASN B CA 1
ATOM 3729 C C . ASN B 1 106 ? 38.880 64.499 -11.021 1.00 18.70 105 ASN B C 1
ATOM 3730 O O . ASN B 1 106 ? 39.531 63.606 -11.529 1.00 21.24 105 ASN B O 1
ATOM 3735 N N . GLY B 1 107 ? 37.772 64.915 -11.578 1.00 17.36 106 GLY B N 1
ATOM 3736 C CA . GLY B 1 107 ? 37.283 64.296 -12.751 1.00 15.88 106 GLY B CA 1
ATOM 3737 C C . GLY B 1 107 ? 35.849 64.620 -12.981 1.00 15.13 106 GLY B C 1
ATOM 3738 O O . GLY B 1 107 ? 35.164 65.049 -12.098 1.00 15.55 106 GLY B O 1
ATOM 3739 N N . ALA B 1 108 ? 35.360 64.346 -14.183 1.00 16.32 107 ALA B N 1
ATOM 3740 C CA . ALA B 1 108 ? 33.976 64.636 -14.494 1.00 15.72 107 ALA B CA 1
ATOM 3741 C C . ALA B 1 108 ? 32.994 63.819 -13.612 1.00 16.70 107 ALA B C 1
ATOM 3742 O O . ALA B 1 108 ? 32.108 64.377 -12.976 1.00 14.40 107 ALA B O 1
ATOM 3744 N N . THR B 1 109 ? 33.180 62.498 -13.563 1.00 17.16 108 THR B N 1
ATOM 3745 C CA . THR B 1 109 ? 32.261 61.604 -12.843 1.00 19.39 108 THR B CA 1
ATOM 3746 C C . THR B 1 109 ? 32.191 61.929 -11.333 1.00 16.59 108 THR B C 1
ATOM 3747 O O . THR B 1 109 ? 31.078 61.875 -10.709 1.00 15.48 108 THR B O 1
ATOM 3751 N N . GLU B 1 110 ? 33.362 62.243 -10.764 1.00 16.69 109 GLU B N 1
ATOM 3752 C CA . GLU B 1 110 ? 33.506 62.602 -9.343 1.00 17.30 109 GLU B CA 1
ATOM 3753 C C . GLU B 1 110 ? 32.712 63.850 -9.060 1.00 16.62 109 GLU B C 1
ATOM 3754 O O . GLU B 1 110 ? 32.056 63.925 -8.021 1.00 16.02 109 GLU B O 1
ATOM 3760 N N . ILE B 1 111 ? 32.709 64.825 -9.990 1.00 13.82 110 ILE B N 1
ATOM 3761 C CA . ILE B 1 111 ? 31.931 66.051 -9.784 1.00 12.88 110 ILE B CA 1
ATOM 3762 C C . ILE B 1 111 ? 30.416 65.744 -9.865 1.00 12.86 110 ILE B C 1
ATOM 3763 O O . ILE B 1 111 ? 29.644 66.221 -9.068 1.00 14.47 110 ILE B O 1
ATOM 3768 N N . ILE B 1 112 ? 30.002 64.913 -10.804 1.00 13.14 111 ILE B N 1
ATOM 3769 C CA . ILE B 1 112 ? 28.608 64.533 -10.972 1.00 14.35 111 ILE B CA 1
ATOM 3770 C C . ILE B 1 112 ? 28.154 63.701 -9.779 1.00 14.48 111 ILE B C 1
ATOM 3771 O O . ILE B 1 112 ? 27.055 63.915 -9.240 1.00 13.61 111 ILE B O 1
ATOM 3776 N N . GLN B 1 113 ? 29.040 62.866 -9.284 1.00 15.22 112 GLN B N 1
ATOM 3777 C CA . GLN B 1 113 ? 28.711 62.160 -8.016 1.00 16.76 112 GLN B CA 1
ATOM 3778 C C . GLN B 1 113 ? 28.418 63.166 -6.910 1.00 16.24 112 GLN B C 1
ATOM 3779 O O . GLN B 1 113 ? 27.378 63.080 -6.242 1.00 19.02 112 GLN B O 1
ATOM 3785 N N . MET B 1 114 ? 29.304 64.134 -6.708 1.00 15.60 113 MET B N 1
ATOM 3786 C CA . MET B 1 114 ? 29.032 65.222 -5.768 1.00 15.38 113 MET B CA 1
ATOM 3787 C C . MET B 1 114 ? 27.658 65.899 -5.956 1.00 15.80 113 MET B C 1
ATOM 3788 O O . MET B 1 114 ? 26.854 66.068 -5.000 1.00 14.68 113 MET B O 1
ATOM 3793 N N . LEU B 1 115 ? 27.341 66.254 -7.198 1.00 15.38 114 LEU B N 1
ATOM 3794 C CA . LEU B 1 115 ? 26.059 66.879 -7.500 1.00 16.09 114 LEU B CA 1
ATOM 3795 C C . LEU B 1 115 ? 24.858 66.005 -7.194 1.00 15.63 114 LEU B C 1
ATOM 3796 O O . LEU B 1 115 ? 23.864 66.450 -6.578 1.00 17.89 114 LEU B O 1
ATOM 3801 N N . LEU B 1 116 ? 24.941 64.759 -7.623 1.00 16.80 115 LEU B N 1
ATOM 3802 C CA . LEU B 1 116 ? 23.805 63.858 -7.527 1.00 16.65 115 LEU B CA 1
ATOM 3803 C C . LEU B 1 116 ? 23.567 63.368 -6.108 1.00 19.34 115 LEU B C 1
ATOM 3804 O O . LEU B 1 116 ? 22.464 62.928 -5.822 1.00 17.75 115 LEU B O 1
ATOM 3809 N N . GLN B 1 117 ? 24.591 63.463 -5.252 1.00 20.69 116 GLN B N 1
ATOM 3810 C CA . GLN B 1 117 ? 24.468 63.071 -3.837 1.00 24.58 116 GLN B CA 1
ATOM 3811 C C . GLN B 1 117 ? 23.703 64.038 -3.009 1.00 25.00 116 GLN B C 1
ATOM 3812 O O . GLN B 1 117 ? 23.415 63.697 -1.882 1.00 21.64 116 GLN B O 1
ATOM 3818 N N . GLN B 1 118 ? 23.511 65.277 -3.492 1.00 25.28 117 GLN B N 1
ATOM 3819 C CA . GLN B 1 118 ? 22.905 66.330 -2.675 1.00 26.02 117 GLN B CA 1
ATOM 3820 C C . GLN B 1 118 ? 21.438 66.045 -2.364 1.00 27.18 117 GLN B C 1
ATOM 3821 O O . GLN B 1 118 ? 20.707 65.427 -3.160 1.00 25.52 117 GLN B O 1
ATOM 3827 N N . GLU B 1 119 ? 21.002 66.503 -1.202 1.00 29.69 118 GLU B N 1
ATOM 3828 C CA . GLU B 1 119 ? 19.672 66.176 -0.683 1.00 32.36 118 GLU B CA 1
ATOM 3829 C C . GLU B 1 119 ? 18.553 66.585 -1.611 1.00 28.32 118 GLU B C 1
ATOM 3830 O O . GLU B 1 119 ? 17.550 65.887 -1.715 1.00 27.74 118 GLU B O 1
ATOM 3836 N N . GLU B 1 120 ? 18.691 67.740 -2.239 1.00 26.58 119 GLU B N 1
ATOM 3837 C CA . GLU B 1 120 ? 17.686 68.231 -3.199 1.00 29.39 119 GLU B CA 1
ATOM 3838 C C . GLU B 1 120 ? 17.415 67.268 -4.353 1.00 25.02 119 GLU B C 1
ATOM 3839 O O . GLU B 1 120 ? 16.399 67.426 -5.049 1.00 25.49 119 GLU B O 1
ATOM 3845 N N . VAL B 1 121 ? 18.333 66.334 -4.608 1.00 20.78 120 VAL B N 1
ATOM 3846 C CA . VAL B 1 121 ? 18.211 65.431 -5.743 1.00 20.87 120 VAL B CA 1
ATOM 3847 C C . VAL B 1 121 ? 17.354 64.214 -5.377 1.00 23.35 120 VAL B C 1
ATOM 3848 O O . VAL B 1 121 ? 17.850 63.261 -4.757 1.00 22.79 120 VAL B O 1
ATOM 3852 N N . GLN B 1 122 ? 16.088 64.223 -5.820 1.00 26.07 121 GLN B N 1
ATOM 3853 C CA . GLN B 1 122 ? 15.115 63.188 -5.432 1.00 27.29 121 GLN B CA 1
ATOM 3854 C C . GLN B 1 122 ? 14.532 62.388 -6.577 1.00 28.08 121 GLN B C 1
ATOM 3855 O O . GLN B 1 122 ? 14.064 61.249 -6.358 1.00 29.13 121 GLN B O 1
ATOM 3861 N N . LYS B 1 123 ? 14.565 62.969 -7.784 1.00 23.60 122 LYS B N 1
ATOM 3862 C CA . LYS B 1 123 ? 14.197 62.293 -9.014 1.00 21.51 122 LYS B CA 1
ATOM 3863 C C . LYS B 1 123 ? 15.118 62.795 -10.178 1.00 20.13 122 LYS B C 1
ATOM 3864 O O . LYS B 1 123 ? 15.169 63.982 -10.448 1.00 19.53 122 LYS B O 1
ATOM 3870 N N . VAL B 1 124 ? 15.792 61.856 -10.845 1.00 20.39 123 VAL B N 1
ATOM 3871 C CA . VAL B 1 124 ? 16.797 62.168 -11.865 1.00 18.99 123 VAL B CA 1
ATOM 3872 C C . VAL B 1 124 ? 16.335 61.448 -13.101 1.00 18.61 123 VAL B C 1
ATOM 3873 O O . VAL B 1 124 ? 15.877 60.295 -13.026 1.00 21.60 123 VAL B O 1
ATOM 3877 N N . ALA B 1 125 ? 16.480 62.100 -14.243 1.00 16.63 124 ALA B N 1
ATOM 3878 C CA . ALA B 1 125 ? 16.263 61.461 -15.567 1.00 16.89 124 ALA B CA 1
ATOM 3879 C C . ALA B 1 125 ? 17.579 61.311 -16.336 1.00 16.00 124 ALA B C 1
ATOM 3880 O O . ALA B 1 125 ? 18.312 62.319 -16.530 1.00 17.46 124 ALA B O 1
ATOM 3882 N N . LEU B 1 126 ? 17.862 60.092 -16.791 1.00 15.79 125 LEU B N 1
ATOM 3883 C CA . LEU B 1 126 ? 19.034 59.738 -17.565 1.00 17.20 125 LEU B CA 1
ATOM 3884 C C . LEU B 1 126 ? 18.663 59.046 -18.858 1.00 18.59 125 LEU B C 1
ATOM 3885 O O . LEU B 1 126 ? 17.518 58.554 -18.997 1.00 19.80 125 LEU B O 1
ATOM 3890 N N . MET B 1 127 ? 19.580 59.065 -19.823 1.00 15.95 126 MET B N 1
ATOM 3891 C CA . MET B 1 127 ? 19.474 58.193 -20.962 1.00 17.82 126 MET B CA 1
ATOM 3892 C C . MET B 1 127 ? 20.039 56.784 -20.630 1.00 19.45 126 MET B C 1
ATOM 3893 O O . MET B 1 127 ? 20.880 56.630 -19.739 1.00 21.32 126 MET B O 1
ATOM 3898 N N . ILE B 1 128 ? 19.623 55.801 -21.421 1.00 18.78 127 ILE B N 1
ATOM 3899 C CA . ILE B 1 128 ? 20.286 54.491 -21.519 1.00 21.16 127 ILE B CA 1
ATOM 3900 C C . ILE B 1 128 ? 20.623 54.244 -22.972 1.00 18.51 127 ILE B C 1
ATOM 3901 O O . ILE B 1 128 ? 19.785 54.610 -23.826 1.00 18.27 127 ILE B O 1
ATOM 3906 N N . PRO B 1 129 ? 21.829 53.686 -23.316 1.00 16.62 128 PRO B N 1
ATOM 3907 C CA . PRO B 1 129 ? 22.906 53.318 -22.451 1.00 15.84 128 PRO B CA 1
ATOM 3908 C C . PRO B 1 129 ? 23.783 54.486 -22.077 1.00 16.80 128 PRO B C 1
ATOM 3909 O O . PRO B 1 129 ? 24.066 55.373 -22.899 1.00 14.75 128 PRO B O 1
ATOM 3913 N N . THR B 1 130 ? 24.240 54.454 -20.842 1.00 15.83 129 THR B N 1
ATOM 3914 C CA . THR B 1 130 ? 25.273 55.302 -20.406 1.00 15.98 129 THR B CA 1
ATOM 3915 C C . THR B 1 130 ? 26.351 54.359 -19.853 1.00 17.75 129 THR B C 1
ATOM 3916 O O . THR B 1 130 ? 26.048 53.210 -19.545 1.00 21.43 129 THR B O 1
ATOM 3920 N N . PHE B 1 131 ? 27.605 54.804 -19.794 1.00 17.66 130 PHE B N 1
ATOM 3921 C CA . PHE B 1 131 ? 28.697 54.011 -19.276 1.00 18.05 130 PHE B CA 1
ATOM 3922 C C . PHE B 1 131 ? 28.765 54.076 -17.742 1.00 19.06 130 PHE B C 1
ATOM 3923 O O . PHE B 1 131 ? 28.706 53.033 -17.083 1.00 19.23 130 PHE B O 1
ATOM 3931 N N . SER B 1 132 ? 28.750 55.264 -17.161 1.00 19.97 131 SER B N 1
ATOM 3932 C CA . SER B 1 132 ? 28.825 55.368 -15.690 1.00 21.13 131 SER B CA 1
ATOM 3933 C C . SER B 1 132 ? 27.522 55.040 -14.981 1.00 23.38 131 SER B C 1
ATOM 3934 O O . SER B 1 132 ? 26.396 55.153 -15.556 1.00 24.21 131 SER B O 1
ATOM 3937 N N . SER B 1 133 ? 27.661 54.699 -13.709 1.00 24.32 132 SER B N 1
ATOM 3938 C CA . SER B 1 133 ? 26.540 54.201 -12.894 1.00 28.00 132 SER B CA 1
ATOM 3939 C C . SER B 1 133 ? 26.038 55.267 -11.961 1.00 28.36 132 SER B C 1
ATOM 3940 O O . SER B 1 133 ? 26.372 55.277 -10.754 1.00 31.12 132 SER B O 1
ATOM 3943 N N . TYR B 1 134 ? 25.223 56.163 -12.526 1.00 24.82 133 TYR B N 1
ATOM 3944 C CA . TYR B 1 134 ? 24.822 57.350 -11.807 1.00 23.36 133 TYR B CA 1
ATOM 3945 C C . TYR B 1 134 ? 23.844 56.901 -10.740 1.00 24.24 133 TYR B C 1
ATOM 3946 O O . TYR B 1 134 ? 23.722 57.561 -9.737 1.00 22.95 133 TYR B O 1
ATOM 3955 N N . TYR B 1 135 ?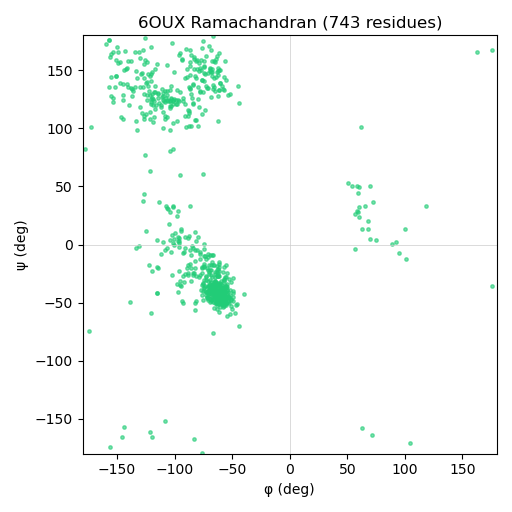 23.135 55.786 -10.965 1.00 25.76 134 TYR B N 1
ATOM 3956 C CA . TYR B 1 135 ? 22.175 55.316 -9.969 1.00 29.25 134 TYR B CA 1
ATOM 3957 C C . TYR B 1 135 ? 22.876 55.122 -8.608 1.00 28.51 134 TYR B C 1
ATOM 3958 O O . TYR B 1 135 ? 22.305 55.442 -7.594 1.00 27.98 134 TYR B O 1
ATOM 3967 N N . GLU B 1 136 ? 24.119 54.655 -8.605 1.00 33.00 135 GLU B N 1
ATOM 3968 C CA . GLU B 1 136 ? 24.897 54.503 -7.358 1.00 35.33 135 GLU B CA 1
ATOM 3969 C C . GLU B 1 136 ? 25.158 55.812 -6.622 1.00 32.78 135 GLU B C 1
ATOM 3970 O O . GLU B 1 136 ? 25.503 55.754 -5.471 1.00 33.03 135 GLU B O 1
ATOM 3976 N N . PHE B 1 137 ? 25.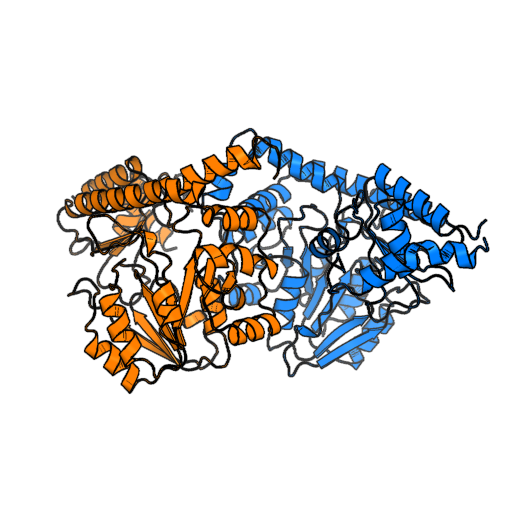076 56.976 -7.289 1.00 28.41 136 PHE B N 1
ATOM 3977 C CA . PHE B 1 137 ? 25.521 58.248 -6.683 1.00 25.82 136 PHE B CA 1
ATOM 3978 C C . PHE B 1 137 ? 24.390 58.937 -5.920 1.00 26.75 136 PHE B C 1
ATOM 3979 O O . PHE B 1 137 ? 24.638 59.800 -5.064 1.00 24.90 136 PHE B O 1
ATOM 3987 N N . VAL B 1 138 ? 23.145 58.583 -6.225 1.00 24.29 137 VAL B N 1
ATOM 3988 C CA . VAL B 1 138 ? 22.037 59.325 -5.640 1.00 24.32 137 VAL B CA 1
ATOM 3989 C C . VAL B 1 138 ? 21.711 58.742 -4.292 1.00 26.04 137 VAL B C 1
ATOM 3990 O O . VAL B 1 138 ? 22.126 57.626 -4.002 1.00 28.30 137 VAL B O 1
ATOM 3994 N N . GLY B 1 139 ? 20.981 59.495 -3.483 1.00 26.46 138 GLY B N 1
ATOM 3995 C CA . GLY B 1 139 ? 20.687 59.079 -2.112 1.00 34.23 138 GLY B CA 1
ATOM 3996 C C . GLY B 1 139 ? 19.627 57.982 -2.029 1.00 35.63 138 GLY B C 1
ATOM 3997 O O . GLY B 1 139 ? 19.040 57.600 -3.015 1.00 34.68 138 GLY B O 1
ATOM 3998 N N . LYS B 1 140 ? 19.387 57.481 -0.822 1.00 43.82 139 LYS B N 1
ATOM 3999 C CA . LYS B 1 140 ? 18.330 56.518 -0.573 1.00 44.47 139 LYS B CA 1
ATOM 4000 C C . LYS B 1 140 ? 16.961 57.106 -0.914 1.00 41.11 139 LYS B C 1
ATOM 4001 O O . LYS B 1 140 ? 16.623 58.232 -0.517 1.00 39.78 139 LYS B O 1
ATOM 4007 N N . GLY B 1 141 ? 16.165 56.335 -1.647 1.00 39.95 140 GLY B N 1
ATOM 4008 C CA . GLY B 1 141 ? 14.846 56.784 -2.071 1.00 38.72 140 GLY B CA 1
ATOM 4009 C C . GLY B 1 141 ? 14.873 57.931 -3.083 1.00 38.68 140 GLY B C 1
ATOM 4010 O O . GLY B 1 141 ? 13.894 58.682 -3.200 1.00 41.49 140 GLY B O 1
ATOM 4011 N N . CYS B 1 142 ? 15.999 58.120 -3.780 1.00 35.66 141 CYS B N 1
ATOM 4012 C CA . CYS B 1 142 ? 15.978 58.944 -4.999 1.00 32.29 141 CYS B CA 1
ATOM 4013 C C . CYS B 1 142 ? 15.557 57.986 -6.135 1.00 32.48 141 CYS B C 1
ATOM 4014 O O . CYS B 1 142 ? 16.088 56.852 -6.288 1.00 32.64 141 CYS B O 1
ATOM 4017 N N . GLU B 1 143 ? 14.573 58.413 -6.900 1.00 29.34 142 GLU B N 1
ATOM 4018 C CA . GLU B 1 143 ? 14.137 57.638 -8.058 1.00 29.78 142 GLU B CA 1
ATOM 4019 C C . GLU B 1 143 ? 14.939 58.114 -9.285 1.00 26.44 142 GLU B C 1
ATOM 4020 O O . GLU B 1 143 ? 15.274 59.311 -9.383 1.00 26.44 142 GLU B O 1
ATOM 4026 N N . VAL B 1 144 ? 15.285 57.181 -10.172 1.00 22.48 143 VAL B N 1
ATOM 4027 C CA . VAL B 1 144 ? 15.969 57.499 -11.434 1.00 21.90 143 VAL B CA 1
ATOM 4028 C C . VAL B 1 144 ? 15.080 56.903 -12.555 1.00 22.96 143 VAL B C 1
ATOM 4029 O O . VAL B 1 144 ? 14.687 55.727 -12.468 1.00 23.14 143 VAL B O 1
ATOM 4033 N N . VAL B 1 145 ? 14.738 57.704 -13.557 1.00 19.76 144 VAL B N 1
ATOM 4034 C CA . VAL B 1 145 ? 13.973 57.229 -14.689 1.00 19.73 144 VAL B CA 1
ATOM 4035 C C . VAL B 1 145 ? 14.850 57.377 -15.914 1.00 19.77 144 VAL B C 1
ATOM 4036 O O . VAL B 1 145 ? 15.757 58.236 -15.944 1.00 19.40 144 VAL B O 1
ATOM 4040 N N . TYR B 1 146 ? 14.630 56.517 -16.888 1.00 18.91 145 TYR B N 1
ATOM 4041 C CA . TYR B 1 146 ? 15.502 56.398 -18.004 1.00 19.02 145 TYR B CA 1
ATOM 4042 C C . TYR B 1 146 ? 14.739 56.439 -19.338 1.00 20.06 145 TYR B C 1
ATOM 4043 O O . TYR B 1 146 ? 13.651 55.814 -19.486 1.00 17.92 145 TYR B O 1
ATOM 4052 N N . PHE B 1 147 ? 15.285 57.216 -2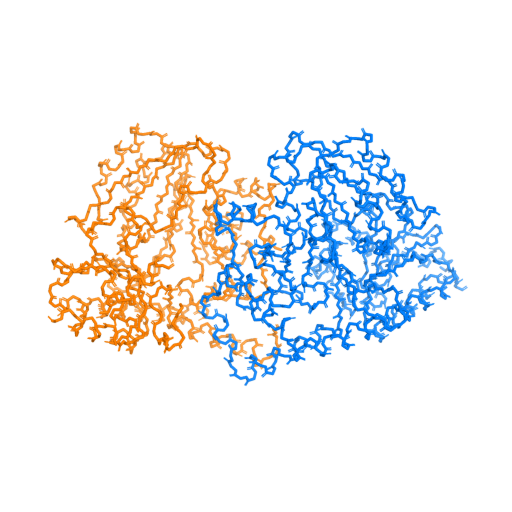0.277 1.00 20.75 146 PHE B N 1
ATOM 4053 C CA . PHE B 1 147 ? 14.784 57.322 -21.620 1.00 19.48 146 PHE B CA 1
ATOM 4054 C C . PHE B 1 147 ? 15.765 56.562 -22.516 1.00 20.57 146 PHE B C 1
ATOM 4055 O O . PHE B 1 147 ? 16.975 56.813 -22.450 1.00 19.68 146 PHE B O 1
ATOM 4063 N N . PRO B 1 148 ? 15.272 55.632 -23.363 1.00 19.36 147 PRO B N 1
ATOM 4064 C CA . PRO B 1 148 ? 16.219 54.846 -24.159 1.00 19.60 147 PRO B CA 1
ATOM 4065 C C . PRO B 1 148 ? 16.589 55.511 -25.432 1.00 20.86 147 PRO B C 1
ATOM 4066 O O . PRO B 1 148 ? 15.751 56.070 -26.092 1.00 19.83 147 PRO B O 1
ATOM 4070 N N . LEU B 1 149 ? 17.869 55.505 -25.723 1.00 20.11 148 LEU B N 1
ATOM 4071 C CA . LEU B 1 149 ? 18.361 55.897 -26.992 1.00 20.88 148 LEU B CA 1
ATOM 4072 C C . LEU B 1 149 ? 18.034 54.740 -27.956 1.00 23.75 148 LEU B C 1
ATOM 4073 O O . LEU B 1 149 ? 17.901 53.571 -27.521 1.00 25.32 148 LEU B O 1
ATOM 4078 N N . ASN B 1 150 ? 17.888 55.084 -29.238 1.00 21.49 149 ASN B N 1
ATOM 4079 C CA . ASN B 1 150 ? 17.361 54.169 -30.231 1.00 21.91 149 ASN B CA 1
ATOM 4080 C C . ASN B 1 150 ? 18.473 53.552 -31.086 1.00 18.14 149 ASN B C 1
ATOM 4081 O O . ASN B 1 150 ? 19.037 54.199 -31.991 1.00 21.53 149 ASN B O 1
ATOM 4086 N N . GLU B 1 151 ? 18.765 52.304 -30.804 1.00 17.78 150 GLU B N 1
ATOM 4087 C CA . GLU B 1 151 ? 19.811 51.552 -31.535 1.00 17.98 150 GLU B CA 1
ATOM 4088 C C . GLU B 1 151 ? 19.535 51.547 -33.026 1.00 18.32 150 GLU B C 1
ATOM 4089 O O . GLU B 1 151 ? 20.457 51.671 -33.868 1.00 17.97 150 GLU B O 1
ATOM 4095 N N . ARG B 1 152 ? 18.265 51.373 -33.358 1.00 21.53 151 ARG B N 1
ATOM 4096 C CA . ARG B 1 152 ? 17.815 51.404 -34.755 1.00 25.10 151 ARG B CA 1
ATOM 4097 C C . ARG B 1 152 ? 18.065 52.758 -35.457 1.00 23.69 151 ARG B C 1
ATOM 4098 O O . ARG B 1 152 ? 18.219 52.805 -36.667 1.00 27.20 151 ARG B O 1
ATOM 4106 N N . ASP B 1 153 ? 18.199 53.839 -34.701 1.00 24.83 152 ASP B N 1
ATOM 4107 C CA . ASP B 1 153 ? 18.592 55.123 -35.285 1.00 23.32 152 ASP B CA 1
ATOM 4108 C C . ASP B 1 153 ? 19.984 55.546 -34.788 1.00 21.93 152 ASP B C 1
ATOM 4109 O O . ASP B 1 153 ? 20.225 56.731 -34.560 1.00 17.21 152 ASP B O 1
ATOM 4114 N N . ASP B 1 154 ? 20.878 54.568 -34.622 1.00 18.72 153 ASP B N 1
ATOM 4115 C CA . ASP B 1 154 ? 22.271 54.828 -34.360 1.00 17.69 153 ASP B CA 1
ATOM 4116 C C . ASP B 1 154 ? 22.454 55.509 -33.018 1.00 15.73 153 ASP B C 1
ATOM 4117 O O . ASP B 1 154 ? 23.345 56.339 -32.871 1.00 15.85 153 ASP B O 1
ATOM 4122 N N . TYR B 1 155 ? 21.566 55.144 -32.084 1.00 17.07 154 TYR B N 1
ATOM 4123 C CA . TYR B 1 155 ? 21.422 55.702 -30.701 1.00 17.32 154 TYR B CA 1
ATOM 4124 C C . TYR B 1 155 ? 21.191 57.219 -30.620 1.00 19.02 154 TYR B C 1
ATOM 4125 O O . TYR B 1 155 ? 21.484 57.846 -29.603 1.00 17.76 154 TYR B O 1
ATOM 4134 N N . SER B 1 156 ? 20.614 57.772 -31.680 1.00 21.10 155 SER B N 1
ATOM 4135 C CA . SER B 1 156 ? 19.982 59.086 -31.616 1.00 22.18 155 SER B CA 1
ATOM 4136 C C . SER B 1 156 ? 18.639 58.861 -30.904 1.00 21.57 155 SER B C 1
ATOM 4137 O O . SER B 1 156 ? 18.319 57.754 -30.500 1.00 21.62 155 SER B O 1
ATOM 4140 N N . PHE B 1 157 ? 17.879 59.916 -30.737 1.00 20.56 156 PHE B N 1
ATOM 4141 C CA . PHE B 1 157 ? 16.546 59.856 -30.123 1.00 20.32 156 PHE B CA 1
ATOM 4142 C C . PHE B 1 157 ? 15.665 60.985 -30.702 1.00 20.26 156 PHE B C 1
ATOM 4143 O O . PHE B 1 157 ? 16.174 61.974 -31.237 1.00 19.24 156 PHE B O 1
ATOM 4151 N N . ASP B 1 158 ? 14.367 60.803 -30.598 1.00 19.08 157 ASP B N 1
ATOM 4152 C CA . ASP B 1 158 ? 13.362 61.814 -30.949 1.00 20.08 157 ASP B CA 1
ATOM 4153 C C . ASP B 1 158 ? 13.310 62.849 -29.863 1.00 19.57 157 ASP B C 1
ATOM 4154 O O . ASP B 1 158 ? 12.858 62.566 -28.727 1.00 17.64 157 ASP B O 1
ATOM 4159 N N . ALA B 1 159 ? 13.751 64.051 -30.225 1.00 19.21 158 ALA B N 1
ATOM 4160 C CA . ALA B 1 159 ? 13.847 65.167 -29.297 1.00 20.98 158 ALA B CA 1
ATOM 4161 C C . ALA B 1 159 ? 12.507 65.564 -28.661 1.00 23.93 158 ALA B C 1
ATOM 4162 O O . ALA B 1 159 ? 12.442 65.923 -27.467 1.00 22.50 158 ALA B O 1
ATOM 4164 N N . ASP B 1 160 ? 11.449 65.520 -29.463 1.00 23.06 159 ASP B N 1
ATOM 4165 C CA . ASP B 1 160 ? 10.125 65.871 -28.986 1.00 24.29 159 ASP B CA 1
ATOM 4166 C C . ASP B 1 160 ? 9.658 64.824 -27.966 1.00 20.98 159 ASP B C 1
ATOM 4167 O O . ASP B 1 160 ? 9.204 65.177 -26.891 1.00 19.45 159 ASP B O 1
ATOM 4172 N N . LYS B 1 161 ? 9.823 63.552 -28.290 1.00 19.76 160 LYS B N 1
ATOM 4173 C CA . LYS B 1 161 ? 9.482 62.447 -27.370 1.00 21.77 160 LYS B CA 1
ATOM 4174 C C . LYS B 1 161 ? 10.295 62.506 -26.066 1.00 19.97 160 LYS B C 1
ATOM 4175 O O . LYS B 1 161 ? 9.762 62.282 -24.985 1.00 17.89 160 LYS B O 1
ATOM 4181 N N . TYR B 1 162 ? 11.584 62.793 -26.165 1.00 18.50 161 TYR B N 1
ATOM 4182 C CA . TYR B 1 162 ? 12.389 62.898 -24.925 1.00 18.99 161 TYR B CA 1
ATOM 4183 C C . TYR B 1 162 ? 11.871 64.025 -24.053 1.00 18.34 161 TYR B C 1
ATOM 4184 O O . TYR B 1 162 ? 11.641 63.812 -22.858 1.00 17.04 161 TYR B O 1
ATOM 4193 N N . CYS B 1 163 ? 11.657 65.206 -24.653 1.00 17.16 162 CYS B N 1
ATOM 4194 C CA . CYS B 1 163 ? 11.138 66.357 -23.875 1.00 18.66 162 CYS B CA 1
ATOM 4195 C C . CYS B 1 163 ? 9.757 66.056 -23.273 1.00 19.93 162 CYS B C 1
ATOM 4196 O O . CYS B 1 163 ? 9.466 66.484 -22.171 1.00 18.56 162 CYS B O 1
ATOM 4199 N N . GLN B 1 164 ? 8.902 65.320 -23.996 1.00 20.72 163 GLN B N 1
ATOM 4200 C CA . GLN B 1 164 ? 7.615 64.927 -23.448 1.00 21.07 163 GLN B CA 1
ATOM 4201 C C . GLN B 1 164 ? 7.824 64.031 -22.222 1.00 21.96 163 GLN B C 1
ATOM 4202 O O . GLN B 1 164 ? 7.135 64.166 -21.204 1.00 22.00 163 GLN B O 1
ATOM 4208 N N . PHE B 1 165 ? 8.788 63.137 -22.307 1.00 20.96 164 PHE B N 1
ATOM 4209 C CA . PHE B 1 165 ? 9.157 62.284 -21.162 1.00 21.30 164 PHE B CA 1
ATOM 4210 C C . PHE B 1 165 ? 9.550 63.077 -19.908 1.00 21.80 164 PHE B C 1
ATOM 4211 O O . PHE B 1 165 ? 9.073 62.756 -18.784 1.00 20.65 164 PHE B O 1
ATOM 4219 N N . ILE B 1 166 ? 10.387 64.109 -20.095 1.00 20.18 165 ILE B N 1
ATOM 4220 C CA . ILE B 1 166 ? 10.799 64.954 -18.990 1.00 20.20 165 ILE B CA 1
ATOM 4221 C C . ILE B 1 166 ? 9.603 65.768 -18.463 1.00 22.49 165 ILE B C 1
ATOM 4222 O O . ILE B 1 166 ? 9.467 65.916 -17.252 1.00 21.38 165 ILE B O 1
ATOM 4227 N N . GLU B 1 167 ? 8.789 66.317 -19.365 1.00 21.20 166 GLU B N 1
ATOM 4228 C CA . GLU B 1 167 ? 7.576 67.026 -18.973 1.00 24.76 166 GLU B CA 1
ATOM 4229 C C . GLU B 1 167 ? 6.650 66.126 -18.126 1.00 25.19 166 GLU B C 1
ATOM 4230 O O . GLU B 1 167 ? 6.220 66.532 -17.040 1.00 26.21 166 GLU B O 1
ATOM 4236 N N . ASN B 1 168 ? 6.430 64.886 -18.554 1.00 25.63 167 ASN B N 1
ATOM 4237 C CA . ASN B 1 168 ? 5.583 63.979 -17.808 1.00 28.19 167 ASN B CA 1
ATOM 4238 C C . ASN B 1 168 ? 6.264 63.443 -16.546 1.00 29.16 167 ASN B C 1
ATOM 4239 O O . ASN B 1 168 ? 5.590 63.227 -15.588 1.00 23.74 167 ASN B O 1
ATOM 4244 N N . GLU B 1 169 ? 7.569 63.168 -16.563 1.00 27.68 168 GLU B N 1
ATOM 4245 C CA . GLU B 1 169 ? 8.210 62.647 -15.372 1.00 28.01 168 GLU B CA 1
ATOM 4246 C C . GLU B 1 169 ? 8.522 63.701 -14.308 1.00 24.47 168 GLU B C 1
ATOM 4247 O O . GLU B 1 169 ? 8.577 63.350 -13.153 1.00 22.90 168 GLU B O 1
ATOM 4253 N N . GLN B 1 170 ? 8.737 64.967 -14.691 1.00 23.88 169 GLN B N 1
ATOM 4254 C CA . GLN B 1 170 ? 9.061 66.060 -13.747 1.00 24.58 169 GLN B CA 1
ATOM 4255 C C . GLN B 1 170 ? 10.293 65.765 -12.826 1.00 25.85 169 GLN B C 1
ATOM 4256 O O . GLN B 1 170 ? 10.243 65.949 -11.584 1.00 24.80 169 GLN B O 1
ATOM 4262 N N . PRO B 1 171 ? 11.421 65.342 -13.434 1.00 22.15 170 PRO B N 1
ATOM 4263 C CA . PRO B 1 171 ? 12.597 65.111 -12.599 1.00 22.38 170 PRO B CA 1
ATOM 4264 C C . PRO B 1 171 ? 13.090 66.438 -12.044 1.00 20.61 170 PRO B C 1
ATOM 4265 O O . PRO B 1 171 ? 12.845 67.464 -12.641 1.00 22.03 170 PRO B O 1
ATOM 4269 N N . ASP B 1 172 ? 13.829 66.446 -10.945 1.00 20.39 171 ASP B N 1
ATOM 4270 C CA . ASP B 1 172 ? 14.418 67.717 -10.550 1.00 18.70 171 ASP B CA 1
ATOM 4271 C C . ASP B 1 172 ? 15.785 67.932 -11.217 1.00 17.77 171 ASP B C 1
ATOM 4272 O O . ASP B 1 172 ? 16.256 69.043 -11.270 1.00 16.74 171 ASP B O 1
ATOM 4277 N N . THR B 1 173 ? 16.392 66.855 -11.730 1.00 16.45 172 THR B N 1
ATOM 4278 C CA . THR B 1 173 ? 17.730 66.866 -12.298 1.00 16.43 172 THR B CA 1
ATOM 4279 C C . THR B 1 173 ? 17.790 65.974 -13.540 1.00 16.51 172 THR B C 1
ATOM 4280 O O . THR B 1 173 ? 17.254 64.859 -13.535 1.00 16.14 172 THR B O 1
ATOM 4284 N N . VAL B 1 174 ? 18.428 66.488 -14.588 1.00 15.84 173 VAL B N 1
ATOM 4285 C CA . VAL B 1 174 ? 18.608 65.735 -15.819 1.00 15.39 173 VAL B CA 1
ATOM 4286 C C . VAL B 1 174 ? 20.098 65.667 -15.993 1.00 14.11 173 VAL B C 1
ATOM 4287 O O . VAL B 1 174 ? 20.789 66.679 -15.720 1.00 14.86 173 VAL B O 1
ATOM 4291 N N . VAL B 1 175 ? 20.592 64.528 -16.447 1.00 12.28 174 VAL B N 1
ATOM 4292 C CA . VAL B 1 175 ? 21.979 64.372 -16.858 1.00 12.68 174 VAL B CA 1
ATOM 4293 C C . VAL B 1 175 ? 22.110 63.991 -18.340 1.00 13.46 174 VAL B C 1
ATOM 4294 O O . VAL B 1 175 ? 21.471 63.042 -18.804 1.00 13.83 174 VAL B O 1
ATOM 4298 N N . LEU B 1 176 ? 22.883 64.771 -19.094 1.00 12.47 175 LEU B N 1
ATOM 4299 C CA . LEU B 1 176 ? 23.123 64.484 -20.502 1.00 14.02 175 LEU B CA 1
ATOM 4300 C C . LEU B 1 176 ? 24.628 64.343 -20.695 1.00 13.09 175 LEU B C 1
ATOM 4301 O O . LEU B 1 176 ? 25.370 65.160 -20.195 1.00 13.37 175 LEU B O 1
ATOM 4306 N N . ILE B 1 177 ? 25.093 63.298 -21.371 1.00 12.39 176 ILE B N 1
ATOM 4307 C CA . ILE B 1 177 ? 26.537 63.128 -21.638 1.00 12.48 176 ILE B CA 1
ATOM 4308 C C . ILE B 1 177 ? 26.622 63.419 -23.116 1.00 12.18 176 ILE B C 1
ATOM 4309 O O . ILE B 1 177 ? 25.916 62.780 -23.897 1.00 13.50 176 ILE B O 1
ATOM 4314 N N . ASN B 1 178 ? 27.426 64.401 -23.535 1.00 13.12 177 ASN B N 1
ATOM 4315 C CA . ASN B 1 178 ? 27.392 64.813 -24.981 1.00 12.55 177 ASN B CA 1
ATOM 4316 C C . ASN B 1 178 ? 28.804 65.251 -25.399 1.00 10.41 177 ASN B C 1
ATOM 4317 O O . ASN B 1 178 ? 29.272 66.216 -24.865 1.00 10.11 177 ASN B O 1
ATOM 4322 N N . PRO B 1 179 ? 29.507 64.487 -26.241 1.00 9.95 178 PRO B N 1
ATOM 4323 C CA . PRO B 1 179 ? 29.100 63.175 -26.831 1.00 10.74 178 PRO B CA 1
ATOM 4324 C C . PRO B 1 179 ? 28.834 62.102 -25.801 1.00 10.99 178 PRO B C 1
ATOM 4325 O O . PRO B 1 179 ? 29.452 62.060 -24.729 1.00 8.63 178 PRO B O 1
ATOM 4329 N N . ASN B 1 180 ? 27.934 61.194 -26.153 1.00 12.39 179 ASN B N 1
ATOM 4330 C CA . ASN B 1 180 ? 27.535 60.127 -25.181 1.00 12.98 179 ASN B CA 1
ATOM 4331 C C . ASN B 1 180 ? 28.557 59.022 -25.067 1.00 13.03 179 ASN B C 1
ATOM 4332 O O . ASN B 1 180 ? 29.264 58.768 -26.019 1.00 13.24 179 ASN B O 1
ATOM 4337 N N . ASN B 1 181 ? 28.634 58.356 -23.914 1.00 12.87 180 ASN B N 1
ATOM 4338 C CA . ASN B 1 181 ? 29.540 57.203 -23.700 1.00 14.06 180 ASN B CA 1
ATOM 4339 C C . ASN B 1 181 ? 28.571 56.132 -23.355 1.00 13.28 180 ASN B C 1
ATOM 4340 O O . ASN B 1 181 ? 27.818 56.322 -22.420 1.00 13.07 180 ASN B O 1
ATOM 4345 N N . PRO B 1 182 ? 28.570 54.980 -24.055 1.00 11.76 181 PRO B N 1
ATOM 4346 C CA . PRO B 1 182 ? 29.641 54.393 -24.781 1.00 11.60 181 PRO B CA 1
ATOM 4347 C C . PRO B 1 182 ? 29.593 54.437 -26.336 1.00 11.79 181 PRO B C 1
ATOM 4348 O O . PRO B 1 182 ? 30.537 53.956 -27.009 1.00 11.39 181 PRO B O 1
ATOM 4352 N N . ASN B 1 183 ? 28.531 54.960 -26.899 1.00 13.38 182 ASN B N 1
ATOM 4353 C CA . ASN B 1 183 ? 28.335 54.891 -28.375 1.00 14.33 182 ASN B CA 1
ATOM 4354 C C . ASN B 1 183 ? 28.979 56.061 -29.122 1.00 14.15 182 ASN B C 1
ATOM 4355 O O . ASN B 1 183 ? 29.329 55.968 -30.353 1.00 14.74 182 ASN B O 1
ATOM 4360 N N . GLY B 1 184 ? 29.140 57.158 -28.410 1.00 12.84 183 GLY B N 1
ATOM 4361 C CA . GLY B 1 184 ? 29.906 58.303 -28.916 1.00 13.34 183 GLY B CA 1
ATOM 4362 C C . GLY B 1 184 ? 29.178 59.336 -29.703 1.00 13.90 183 GLY B C 1
ATOM 4363 O O . GLY B 1 184 ? 29.789 60.332 -30.116 1.00 16.29 183 GLY B O 1
ATOM 4364 N N . ALA B 1 185 ? 27.896 59.182 -29.906 1.00 15.52 184 ALA B N 1
ATOM 4365 C CA . ALA B 1 185 ? 27.180 60.112 -30.760 1.00 16.11 184 ALA B CA 1
ATOM 4366 C C . ALA B 1 185 ? 27.093 61.537 -30.097 1.00 16.83 184 ALA B C 1
ATOM 4367 O O . ALA B 1 185 ? 26.959 61.654 -28.880 1.00 15.97 184 ALA B O 1
ATOM 4369 N N . TYR B 1 186 ? 27.081 62.583 -30.929 1.00 15.22 185 TYR B N 1
ATOM 4370 C CA . TYR B 1 186 ? 27.078 64.010 -30.492 1.00 14.83 185 TYR B CA 1
ATOM 4371 C C . TYR B 1 186 ? 25.836 64.780 -30.987 1.00 16.24 185 TYR B C 1
ATOM 4372 O O . TYR B 1 186 ? 25.549 64.710 -32.148 1.00 15.24 185 TYR B O 1
ATOM 4381 N N . LEU B 1 187 ? 25.086 65.431 -30.086 1.00 16.47 186 LEU B N 1
ATOM 4382 C CA . LEU B 1 187 ? 24.029 66.388 -30.418 1.00 17.64 186 LEU B CA 1
ATOM 4383 C C . LEU B 1 187 ? 24.600 67.815 -30.645 1.00 16.14 186 LEU B C 1
ATOM 4384 O O . LEU B 1 187 ? 25.258 68.373 -29.765 1.00 12.71 186 LEU B O 1
ATOM 4389 N N . SER B 1 188 ? 24.282 68.391 -31.810 1.00 14.63 187 SER B N 1
ATOM 4390 C CA . SER B 1 188 ? 24.831 69.669 -32.300 1.00 14.66 187 SER B CA 1
ATOM 4391 C C . SER B 1 188 ? 24.382 70.748 -31.362 1.00 14.27 187 SER B C 1
ATOM 4392 O O . SER B 1 188 ? 23.389 70.584 -30.620 1.00 12.22 187 SER B O 1
ATOM 4395 N N . LEU B 1 189 ? 25.076 71.885 -31.370 1.00 17.04 188 LEU B N 1
ATOM 4396 C CA . LEU B 1 189 ? 24.649 72.992 -30.478 1.00 18.00 188 LEU B CA 1
ATOM 4397 C C . LEU B 1 189 ? 23.247 73.482 -30.792 1.00 18.75 188 LEU B C 1
ATOM 4398 O O . LEU B 1 189 ? 22.433 73.762 -29.867 1.00 15.81 188 LEU B O 1
ATOM 4403 N N . GLU B 1 190 ? 22.948 73.610 -32.088 1.00 19.75 189 GLU B N 1
ATOM 4404 C CA . GLU B 1 190 ? 21.608 74.012 -32.494 1.00 20.85 189 GLU B CA 1
ATOM 4405 C C . GLU B 1 190 ? 20.537 73.131 -31.869 1.00 20.72 189 GLU B C 1
ATOM 4406 O O . GLU B 1 190 ? 19.543 73.602 -31.339 1.00 20.78 189 GLU B O 1
ATOM 4412 N N . LYS B 1 191 ? 20.762 71.835 -31.890 1.00 20.43 190 LYS B N 1
ATOM 4413 C CA . LYS B 1 191 ? 19.786 70.896 -31.358 1.00 20.53 190 LYS B CA 1
ATOM 4414 C C . LYS B 1 191 ? 19.711 70.986 -29.838 1.00 17.38 190 LYS B C 1
ATOM 4415 O O . LYS B 1 191 ? 18.663 70.764 -29.247 1.00 18.69 190 LYS B O 1
ATOM 4421 N N . MET B 1 192 ? 20.827 71.244 -29.198 1.00 16.81 191 MET B N 1
ATOM 4422 C CA . MET B 1 192 ? 20.850 71.292 -27.727 1.00 15.83 191 MET B CA 1
ATOM 4423 C C . MET B 1 192 ? 20.094 72.543 -27.276 1.00 17.50 191 MET B C 1
ATOM 4424 O O . MET B 1 192 ? 19.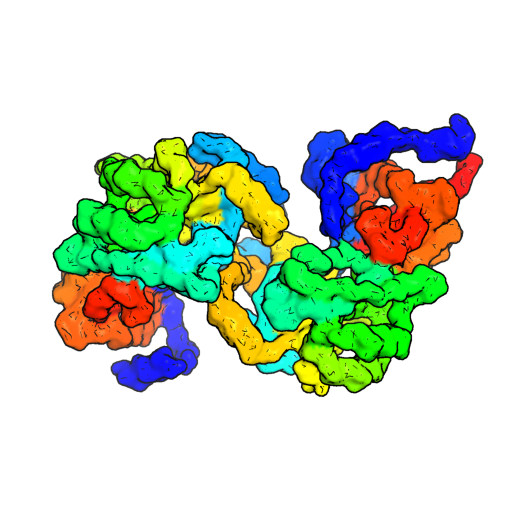353 72.499 -26.286 1.00 15.15 191 MET B O 1
ATOM 4429 N N . HIS B 1 193 ? 20.278 73.649 -28.022 1.00 18.62 192 HIS B N 1
ATOM 4430 C CA . HIS B 1 193 ? 19.520 74.894 -27.745 1.00 20.29 192 HIS B CA 1
ATOM 4431 C C . HIS B 1 193 ? 18.021 74.632 -27.683 1.00 20.98 192 HIS B C 1
ATOM 4432 O O . HIS B 1 193 ? 17.342 75.133 -26.780 1.00 19.74 192 HIS B O 1
ATOM 4439 N N . ILE B 1 194 ? 17.526 73.837 -28.634 1.00 21.68 193 ILE B N 1
ATOM 4440 C CA . ILE B 1 194 ? 16.081 73.541 -28.734 1.00 22.53 193 ILE B CA 1
ATOM 4441 C C . ILE B 1 194 ? 15.650 72.793 -27.488 1.00 20.96 193 ILE B C 1
ATOM 4442 O O . ILE B 1 194 ? 14.643 73.116 -26.873 1.00 22.47 193 ILE B O 1
ATOM 4447 N N . LEU B 1 195 ? 16.384 71.750 -27.144 1.00 19.19 194 LEU B N 1
ATOM 4448 C CA . LEU B 1 195 ? 16.111 70.958 -25.950 1.00 19.66 194 LEU B CA 1
ATOM 4449 C C . LEU B 1 195 ? 16.084 71.839 -24.720 1.00 18.80 194 LEU B C 1
ATOM 4450 O O . LEU B 1 195 ? 15.176 71.776 -23.928 1.00 19.42 194 LEU B O 1
ATOM 4455 N N . LEU B 1 196 ? 17.105 72.642 -24.555 1.00 17.89 195 LEU B N 1
ATOM 4456 C CA . LEU B 1 196 ? 17.302 73.330 -23.282 1.00 17.90 195 LEU B CA 1
ATOM 4457 C C . LEU B 1 196 ? 16.264 74.409 -23.093 1.00 20.15 195 LEU B C 1
ATOM 4458 O O . LEU B 1 196 ? 15.786 74.639 -21.960 1.00 17.43 195 LEU B O 1
ATOM 4463 N N . LYS B 1 197 ? 15.898 75.070 -24.198 1.00 21.06 196 LYS B N 1
ATOM 4464 C CA . LYS B 1 197 ? 14.767 76.022 -24.156 1.00 22.04 196 LYS B CA 1
ATOM 4465 C C . LYS B 1 197 ? 13.518 75.392 -23.666 1.00 19.53 196 LYS B C 1
ATOM 4466 O O . LYS B 1 197 ? 12.866 75.903 -22.752 1.00 19.42 196 LYS B O 1
ATOM 4472 N N . ARG B 1 198 ? 13.172 74.243 -24.229 1.00 19.41 197 ARG B N 1
ATOM 4473 C CA . ARG B 1 198 ? 11.948 73.583 -23.803 1.00 20.42 197 ARG B CA 1
ATOM 4474 C C . ARG B 1 198 ? 11.991 73.048 -22.331 1.00 20.78 197 ARG B C 1
ATOM 4475 O O . ARG B 1 198 ? 10.968 72.948 -21.641 1.00 19.39 197 ARG B O 1
ATOM 4483 N N . LEU B 1 199 ? 13.168 72.722 -21.828 1.00 20.38 198 LEU B N 1
ATOM 4484 C CA . LEU B 1 199 ? 13.289 72.140 -20.495 1.00 18.51 198 LEU B CA 1
ATOM 4485 C C . LEU B 1 199 ? 13.777 73.121 -19.468 1.00 19.53 198 LEU B C 1
ATOM 4486 O O . LEU B 1 199 ? 14.380 72.724 -18.483 1.00 19.15 198 LEU B O 1
ATOM 4491 N N . ALA B 1 200 ? 13.492 74.400 -19.683 1.00 19.17 199 ALA B N 1
ATOM 4492 C CA . ALA B 1 200 ? 13.805 75.446 -18.751 1.00 20.37 199 ALA B CA 1
ATOM 4493 C C . ALA B 1 200 ? 13.128 75.306 -17.396 1.00 22.25 199 ALA B C 1
ATOM 4494 O O . ALA B 1 200 ? 13.580 75.885 -16.439 1.00 24.26 199 ALA B O 1
ATOM 4496 N N . PHE B 1 201 ? 12.091 74.483 -17.291 1.00 23.00 200 PHE B N 1
ATOM 4497 C CA . PHE B 1 201 ? 11.452 74.219 -15.991 1.00 21.87 200 PHE B CA 1
ATOM 4498 C C . PHE B 1 201 ? 12.239 73.309 -15.042 1.00 22.87 200 PHE B C 1
ATOM 4499 O O . PHE B 1 201 ? 11.926 73.282 -13.849 1.00 20.12 200 PHE B O 1
ATOM 4507 N N . VAL B 1 202 ? 13.201 72.537 -15.553 1.00 18.09 201 VAL B N 1
ATOM 4508 C CA . VAL B 1 202 ? 13.925 71.595 -14.703 1.00 19.96 201 VAL B CA 1
ATOM 4509 C C . VAL B 1 202 ? 14.925 72.378 -13.819 1.00 18.85 201 VAL B C 1
ATOM 4510 O O . VAL B 1 202 ? 15.669 73.143 -14.344 1.00 19.62 201 VAL B O 1
ATOM 4514 N N . PRO B 1 203 ? 14.977 72.148 -12.493 1.00 19.21 202 PRO B N 1
ATOM 4515 C CA . PRO B 1 203 ? 15.985 72.898 -11.660 1.00 19.63 202 PRO B CA 1
ATOM 4516 C C . PRO B 1 203 ? 17.486 72.694 -12.069 1.00 18.86 202 PRO B C 1
ATOM 4517 O O . PRO B 1 203 ? 18.282 73.639 -12.059 1.00 18.65 202 PRO B O 1
ATOM 4521 N N . ARG B 1 204 ? 17.857 71.481 -12.481 1.00 20.20 203 ARG B N 1
ATOM 4522 C CA . ARG B 1 204 ? 19.224 71.191 -12.873 1.00 17.88 203 ARG B CA 1
ATOM 4523 C C . ARG B 1 204 ? 19.345 70.360 -14.113 1.00 15.62 203 ARG B C 1
ATOM 4524 O O . ARG B 1 204 ? 18.776 69.275 -14.187 1.00 15.86 203 ARG B O 1
ATOM 4532 N N . ILE B 1 205 ? 20.151 70.864 -15.050 1.00 14.14 204 ILE B N 1
ATOM 4533 C CA . ILE B 1 205 ? 20.476 70.122 -16.233 1.00 14.87 204 ILE B CA 1
ATOM 4534 C C . ILE B 1 205 ? 21.959 70.091 -16.324 1.00 13.16 204 ILE B C 1
ATOM 4535 O O . ILE B 1 205 ? 22.590 71.138 -16.572 1.00 13.55 204 ILE B O 1
ATOM 4540 N N . ILE B 1 206 ? 22.503 68.927 -16.055 1.00 12.31 205 ILE B N 1
ATOM 4541 C CA . ILE B 1 206 ? 23.949 68.672 -16.043 1.00 11.89 205 ILE B CA 1
ATOM 4542 C C . ILE B 1 206 ? 24.404 68.058 -17.364 1.00 11.47 205 ILE B C 1
ATOM 4543 O O . ILE B 1 206 ? 23.915 66.982 -17.729 1.00 11.32 205 ILE B O 1
ATOM 4548 N N . ILE B 1 207 ? 25.332 68.719 -18.083 1.00 10.69 206 ILE B N 1
ATOM 4549 C CA . ILE B 1 207 ? 25.859 68.220 -19.336 1.00 12.27 206 ILE B CA 1
ATOM 4550 C C . ILE B 1 207 ? 27.322 67.963 -19.178 1.00 12.03 206 ILE B C 1
ATOM 4551 O O . ILE B 1 207 ? 28.053 68.893 -18.958 1.00 10.60 206 ILE B O 1
ATOM 4556 N N . ASP B 1 208 ? 27.716 66.697 -19.312 1.00 12.51 207 ASP B N 1
ATOM 4557 C CA . ASP B 1 208 ? 29.098 66.268 -19.301 1.00 11.41 207 ASP B CA 1
ATOM 4558 C C . ASP B 1 208 ? 29.636 66.274 -20.764 1.00 12.00 207 ASP B C 1
ATOM 4559 O O . ASP B 1 208 ? 29.170 65.451 -21.609 1.00 10.00 207 ASP B O 1
ATOM 4564 N N . GLU B 1 209 ? 30.546 67.209 -21.027 1.00 11.28 208 GLU B N 1
ATOM 4565 C CA . GLU B 1 209 ? 31.106 67.371 -22.370 1.00 11.93 208 GLU B CA 1
ATOM 4566 C C . GLU B 1 209 ? 32.505 66.851 -22.461 1.00 10.16 208 GLU B C 1
ATOM 4567 O O . GLU B 1 209 ? 33.348 67.417 -23.198 1.00 10.81 208 GLU B O 1
ATOM 4573 N N . SER B 1 210 ? 32.803 65.828 -21.659 1.00 9.58 209 SER B N 1
ATOM 4574 C CA . SER B 1 210 ? 34.149 65.279 -21.574 1.00 10.86 209 SER B CA 1
ATOM 4575 C C . SER B 1 210 ? 34.784 64.922 -22.899 1.00 11.58 209 SER B C 1
ATOM 4576 O O . SER B 1 210 ? 36.027 65.003 -23.052 1.00 12.87 209 SER B O 1
ATOM 4579 N N . PHE B 1 211 ? 33.963 64.502 -23.864 1.00 12.07 210 PHE B N 1
ATOM 4580 C CA . PHE B 1 211 ? 34.470 64.026 -25.136 1.00 11.45 210 PHE B CA 1
ATOM 4581 C C . PHE B 1 211 ? 34.349 65.045 -26.306 1.00 11.14 210 PHE B C 1
ATOM 4582 O O . PHE B 1 211 ? 34.586 64.684 -27.443 1.00 9.41 210 PHE B O 1
ATOM 4590 N N . ILE B 1 212 ? 33.961 66.269 -25.997 1.00 10.78 211 ILE B N 1
ATOM 4591 C CA . ILE B 1 212 ? 33.504 67.237 -27.027 1.00 11.71 211 ILE B CA 1
ATOM 4592 C C . ILE B 1 212 ? 34.667 67.671 -27.941 1.00 11.83 211 ILE B C 1
ATOM 4593 O O . ILE B 1 212 ? 34.430 68.069 -29.028 1.00 12.20 211 ILE B O 1
ATOM 4598 N N . HIS B 1 213 ? 35.911 67.543 -27.485 1.00 11.52 212 HIS B N 1
ATOM 4599 C CA . HIS B 1 213 ? 37.059 67.882 -28.287 1.00 13.03 212 HIS B CA 1
ATOM 4600 C C . HIS B 1 213 ? 37.213 67.027 -29.530 1.00 11.98 212 HIS B C 1
ATOM 4601 O O . HIS B 1 213 ? 37.912 67.414 -30.431 1.00 11.73 212 HIS B O 1
ATOM 4608 N N . PHE B 1 214 ? 36.547 65.864 -29.570 1.00 11.84 213 PHE B N 1
ATOM 4609 C CA . PHE B 1 214 ? 36.620 64.943 -30.688 1.00 13.09 213 PHE B CA 1
ATOM 4610 C C . PHE B 1 214 ? 35.435 65.148 -31.651 1.00 13.28 213 PHE B C 1
ATOM 4611 O O . PHE B 1 214 ? 35.331 64.451 -32.670 1.00 13.86 213 PHE B O 1
ATOM 4619 N N . ALA B 1 215 ? 34.539 66.060 -31.310 1.00 12.22 214 ALA B N 1
ATOM 4620 C CA . ALA B 1 215 ? 33.385 66.329 -32.150 1.00 12.33 214 ALA B CA 1
ATOM 4621 C C . ALA B 1 215 ? 33.649 67.502 -33.074 1.00 12.64 214 ALA B C 1
ATOM 4622 O O . ALA B 1 215 ? 34.562 68.285 -32.841 1.00 10.67 214 ALA B O 1
ATOM 4624 N N . TYR B 1 216 ? 32.803 67.629 -34.083 1.00 13.45 215 TYR B N 1
ATOM 4625 C CA . TYR B 1 216 ? 32.976 68.749 -35.069 1.00 16.71 215 TYR B CA 1
ATOM 4626 C C . TYR B 1 216 ? 31.616 69.036 -35.692 1.00 16.51 215 TYR B C 1
ATOM 4627 O O . TYR B 1 216 ? 30.781 68.120 -35.859 1.00 16.63 215 TYR B O 1
ATOM 4636 N N . GLU B 1 217 ? 31.363 70.310 -35.956 1.00 17.48 216 GLU B N 1
ATOM 4637 C CA . GLU B 1 217 ? 30.165 70.762 -36.693 1.00 18.11 216 GLU B CA 1
ATOM 4638 C C . GLU B 1 217 ? 30.520 71.420 -38.063 1.00 21.59 216 GLU B C 1
ATOM 4639 O O . GLU B 1 217 ? 29.623 71.913 -38.720 1.00 19.38 216 GLU B O 1
ATOM 4645 N N . ASP B 1 218 ? 31.801 71.425 -38.453 1.00 22.15 217 ASP B N 1
ATOM 4646 C CA . ASP B 1 218 ? 32.249 71.985 -39.747 1.00 25.24 217 ASP B CA 1
ATOM 4647 C C . ASP B 1 218 ? 33.475 71.227 -40.221 1.00 26.02 217 ASP B C 1
ATOM 4648 O O . ASP B 1 218 ? 34.240 70.632 -39.430 1.00 23.06 217 ASP B O 1
ATOM 4653 N N . GLU B 1 219 ? 33.682 71.269 -41.532 1.00 29.96 218 GLU B N 1
ATOM 4654 C CA . GLU B 1 219 ? 34.823 70.642 -42.176 1.00 27.06 218 GLU B CA 1
ATOM 4655 C C . GLU B 1 219 ? 36.129 71.159 -41.617 1.00 25.72 218 GLU B C 1
ATOM 4656 O O . GLU B 1 219 ? 37.091 70.404 -41.547 1.00 25.50 218 GLU B O 1
ATOM 4662 N N . ALA B 1 220 ? 36.171 72.410 -41.158 1.00 23.65 219 ALA B N 1
ATOM 4663 C CA . ALA B 1 220 ? 37.402 72.970 -40.616 1.00 23.35 219 ALA B CA 1
ATOM 4664 C C . ALA B 1 220 ? 37.788 72.419 -39.218 1.00 22.39 219 ALA B C 1
ATOM 4665 O O . ALA B 1 220 ? 38.868 72.711 -38.707 1.00 17.45 219 ALA B O 1
ATOM 4667 N N . LEU B 1 221 ? 36.873 71.677 -38.584 1.00 22.57 220 LEU B N 1
ATOM 4668 C CA . LEU B 1 221 ? 37.118 71.138 -37.231 1.00 19.77 220 LEU B CA 1
ATOM 4669 C C . LEU B 1 221 ? 37.360 72.206 -36.220 1.00 18.72 220 LEU B C 1
ATOM 4670 O O . LEU B 1 221 ? 38.333 72.179 -35.477 1.00 19.63 220 LEU B O 1
ATOM 4675 N N . THR B 1 222 ? 36.496 73.188 -36.194 1.00 19.76 221 THR B N 1
ATOM 4676 C CA . THR B 1 222 ? 36.573 74.224 -35.168 1.00 20.55 221 THR B CA 1
ATOM 4677 C C . THR B 1 222 ? 36.263 73.574 -33.846 1.00 18.98 221 THR B C 1
ATOM 4678 O O . THR B 1 222 ? 35.354 72.799 -33.778 1.00 17.46 221 THR B O 1
ATOM 4682 N N . CYS B 1 223 ? 37.014 73.918 -32.813 1.00 19.42 222 CYS B N 1
ATOM 4683 C CA . CYS B 1 223 ? 36.833 73.294 -31.506 1.00 18.08 222 CYS B CA 1
ATOM 4684 C C . CYS B 1 223 ? 35.516 73.717 -30.929 1.00 16.07 222 CYS B C 1
ATOM 4685 O O . CYS B 1 223 ? 35.231 74.892 -30.882 1.00 17.08 222 CYS B O 1
ATOM 4688 N N . LEU B 1 224 ? 34.687 72.767 -30.525 1.00 15.94 223 LEU B N 1
ATOM 4689 C CA . LEU B 1 224 ? 33.400 73.043 -29.899 1.00 15.07 223 LEU B CA 1
ATOM 4690 C C . LEU B 1 224 ? 33.525 73.236 -28.386 1.00 15.13 223 LEU B C 1
ATOM 4691 O O . LEU B 1 224 ? 34.365 72.589 -27.733 1.00 14.95 223 LEU B O 1
ATOM 4696 N N . SER B 1 225 ? 32.589 74.001 -27.840 1.00 15.70 224 SER B N 1
ATOM 4697 C CA . SER B 1 225 ? 32.495 74.180 -26.362 1.00 16.54 224 SER B CA 1
ATOM 4698 C C . SER B 1 225 ? 31.064 74.354 -25.915 1.00 15.11 224 SER B C 1
ATOM 4699 O O . SER B 1 225 ? 30.273 75.081 -26.535 1.00 16.47 224 SER B O 1
ATOM 4702 N N . SER B 1 226 ? 30.696 73.744 -24.808 1.00 14.04 225 SER B N 1
ATOM 4703 C CA . SER B 1 226 ? 29.312 73.942 -24.298 1.00 14.63 225 SER B CA 1
ATOM 4704 C C . SER B 1 226 ? 29.178 75.190 -23.342 1.00 14.00 225 SER B C 1
ATOM 4705 O O . SER B 1 226 ? 28.110 75.497 -22.738 1.00 13.45 225 SER B O 1
ATOM 4708 N N . THR B 1 227 ? 30.249 75.950 -23.200 1.00 14.31 226 THR B N 1
ATOM 4709 C CA . THR B 1 227 ? 30.219 77.084 -22.257 1.00 15.33 226 THR B CA 1
ATOM 4710 C C . THR B 1 227 ? 29.016 78.010 -22.576 1.00 16.09 226 THR B C 1
ATOM 4711 O O . THR B 1 227 ? 28.427 78.572 -21.670 1.00 17.42 226 THR B O 1
ATOM 4715 N N . VAL B 1 228 ? 28.658 78.145 -23.863 1.00 15.04 227 VAL B N 1
ATOM 4716 C CA . VAL B 1 228 ? 27.555 78.993 -24.297 1.00 15.70 227 VAL B CA 1
ATOM 4717 C C . VAL B 1 228 ? 26.224 78.581 -23.691 1.00 16.49 227 VAL B C 1
ATOM 4718 O O . VAL B 1 228 ? 25.318 79.426 -23.399 1.00 16.87 227 VAL B O 1
ATOM 4722 N N . LEU B 1 229 ? 26.090 77.283 -23.442 1.00 15.00 228 LEU B N 1
ATOM 4723 C CA . LEU B 1 229 ? 24.888 76.759 -22.844 1.00 13.68 228 LEU B CA 1
ATOM 4724 C C . LEU B 1 229 ? 24.851 77.066 -21.337 1.00 14.20 228 LEU B C 1
ATOM 4725 O O . LEU B 1 229 ? 23.789 77.388 -20.798 1.00 15.35 228 LEU B O 1
ATOM 4730 N N . PHE B 1 230 ? 25.993 77.054 -20.669 1.00 15.25 229 PHE B N 1
ATOM 4731 C CA . PHE B 1 230 ? 26.037 77.480 -19.297 1.00 15.05 229 PHE B CA 1
ATOM 4732 C C . PHE B 1 230 ? 25.549 78.935 -19.234 1.00 17.41 229 PHE B C 1
ATOM 4733 O O . PHE B 1 230 ? 24.695 79.275 -18.429 1.00 19.13 229 PHE B O 1
ATOM 4741 N N . ASP B 1 231 ? 26.103 79.771 -20.105 1.00 18.37 230 ASP B N 1
ATOM 4742 C CA . ASP B 1 231 ? 25.766 81.193 -20.120 1.00 21.77 230 ASP B CA 1
ATOM 4743 C C . ASP B 1 231 ? 24.276 81.516 -20.373 1.00 20.81 230 ASP B C 1
ATOM 4744 O O . ASP B 1 231 ? 23.673 82.379 -19.702 1.00 21.38 230 ASP B O 1
ATOM 4749 N N . MET B 1 232 ? 23.692 80.846 -21.350 1.00 20.75 231 MET B N 1
ATOM 4750 C CA . MET B 1 232 ? 22.378 81.201 -21.843 1.00 20.31 231 MET B CA 1
ATOM 4751 C C . MET B 1 232 ? 21.259 80.553 -21.021 1.00 22.08 231 MET B C 1
ATOM 4752 O O . MET B 1 232 ? 20.124 81.038 -21.075 1.00 21.58 231 MET B O 1
ATOM 4757 N N . TYR B 1 233 ? 21.528 79.475 -20.266 1.00 18.77 232 TYR B N 1
ATOM 4758 C CA . TYR B 1 233 ? 20.455 78.755 -19.595 1.00 17.64 232 TYR B CA 1
ATOM 4759 C C . TYR B 1 233 ? 20.696 78.639 -18.088 1.00 17.45 232 TYR B C 1
ATOM 4760 O O . TYR B 1 233 ? 21.562 77.925 -17.698 1.00 16.07 232 TYR B O 1
ATOM 4769 N N . PRO B 1 234 ? 19.874 79.320 -17.255 1.00 19.21 233 PRO B N 1
ATOM 4770 C CA . PRO B 1 234 ? 20.197 79.382 -15.842 1.00 20.09 233 PRO B CA 1
ATOM 4771 C C . PRO B 1 234 ? 20.234 78.017 -15.179 1.00 18.15 233 PRO B C 1
ATOM 4772 O O . PRO B 1 234 ? 20.881 77.907 -14.247 1.00 16.50 233 PRO B O 1
ATOM 4776 N N . ASN B 1 235 ? 19.511 77.019 -15.656 1.00 17.09 234 ASN B N 1
ATOM 4777 C CA . ASN B 1 235 ? 19.512 75.696 -15.025 1.00 17.49 234 ASN B CA 1
ATOM 4778 C C . ASN B 1 235 ? 20.689 74.794 -15.415 1.00 15.39 234 ASN B C 1
ATOM 4779 O O . ASN B 1 235 ? 20.849 73.729 -14.828 1.00 15.37 234 ASN B O 1
ATOM 4784 N N . VAL B 1 236 ? 21.534 75.241 -16.345 1.00 13.98 235 VAL B N 1
ATOM 4785 C CA . VAL B 1 236 ? 22.565 74.388 -16.907 1.00 13.86 235 VAL B CA 1
ATOM 4786 C C . VAL B 1 236 ? 23.833 74.413 -16.042 1.00 13.94 235 VAL B C 1
ATOM 4787 O O . VAL B 1 236 ? 24.296 75.460 -15.654 1.00 13.62 235 VAL B O 1
ATOM 4791 N N . ILE B 1 237 ? 24.368 73.215 -15.795 1.00 13.72 236 ILE B N 1
ATOM 4792 C CA . ILE B 1 237 ? 25.693 72.984 -15.252 1.00 13.26 236 ILE B CA 1
ATOM 4793 C C . ILE B 1 237 ? 26.506 72.238 -16.271 1.00 12.21 236 ILE B C 1
ATOM 4794 O O . ILE B 1 237 ? 26.011 71.246 -16.784 1.00 13.40 236 ILE B O 1
ATOM 4799 N N . ILE B 1 238 ? 27.721 72.675 -16.560 1.00 11.20 237 ILE B N 1
ATOM 4800 C CA . ILE B 1 238 ? 28.614 71.964 -17.475 1.00 11.84 237 ILE B CA 1
ATOM 4801 C C . ILE B 1 238 ? 29.652 71.236 -16.647 1.00 11.81 237 ILE B C 1
ATOM 4802 O O . ILE B 1 238 ? 30.174 71.791 -15.734 1.00 12.18 237 ILE B O 1
ATOM 4807 N N . VAL B 1 239 ? 29.957 69.992 -16.976 1.00 12.12 238 VAL B N 1
ATOM 4808 C CA . VAL B 1 239 ? 31.076 69.291 -16.377 1.00 11.90 238 VAL B CA 1
ATOM 4809 C C . VAL B 1 239 ? 31.987 68.837 -17.501 1.00 12.63 238 VAL B C 1
ATOM 4810 O O . VAL B 1 239 ? 31.508 68.501 -18.612 1.00 12.96 238 VAL B O 1
ATOM 4814 N N . LYS B 1 240 ? 33.285 68.808 -17.226 1.00 12.03 239 LYS B N 1
ATOM 4815 C CA . LYS B 1 240 ? 34.264 68.368 -18.235 1.00 13.11 239 LYS B CA 1
ATOM 4816 C C . LYS B 1 240 ? 35.500 67.801 -17.674 1.00 12.00 239 LYS B C 1
ATOM 4817 O O . LYS B 1 240 ? 36.195 68.471 -16.919 1.00 11.31 239 LYS B O 1
ATOM 4823 N N . SER B 1 241 ? 35.835 66.596 -18.108 1.00 11.79 240 SER B N 1
ATOM 4824 C CA . SER B 1 241 ? 37.152 66.050 -17.779 1.00 12.80 240 SER B CA 1
ATOM 4825 C C . SER B 1 241 ? 38.293 66.866 -18.408 1.00 12.74 240 SER B C 1
ATOM 4826 O O . SER B 1 241 ? 38.176 67.360 -19.516 1.00 11.84 240 SER B O 1
ATOM 4829 N N . LEU B 1 242 ? 39.411 66.984 -17.691 1.00 12.79 241 LEU B N 1
ATOM 4830 C CA . LEU B 1 242 ? 40.641 67.465 -18.321 1.00 15.21 241 LEU B CA 1
ATOM 4831 C C . LEU B 1 242 ? 41.696 66.314 -18.607 1.00 17.34 241 LEU B C 1
ATOM 4832 O O . LEU B 1 242 ? 42.781 66.575 -19.085 1.00 18.50 241 LEU B O 1
ATOM 4837 N N . SER B 1 243 ? 41.343 65.052 -18.337 1.00 22.82 242 SER B N 1
ATOM 4838 C CA . SER B 1 243 ? 42.269 63.923 -18.596 1.00 22.35 242 SER B CA 1
ATOM 4839 C C . SER B 1 243 ? 42.036 63.071 -19.843 1.00 23.26 242 SER B C 1
ATOM 4840 O O . SER B 1 243 ? 42.978 62.518 -20.339 1.00 25.71 242 SER B O 1
ATOM 4843 N N . LYS B 1 244 ? 40.834 62.973 -20.355 1.00 22.81 243 LYS B N 1
ATOM 4844 C CA . LYS B 1 244 ? 40.582 62.038 -21.430 1.00 28.12 243 LYS B CA 1
ATOM 4845 C C . LYS B 1 244 ? 40.971 62.654 -22.775 1.00 28.98 243 LYS B C 1
ATOM 4846 O O . LYS B 1 244 ? 41.315 61.921 -23.706 1.00 39.84 243 LYS B O 1
ATOM 4852 N N . ASP B 1 245 ? 40.964 63.971 -22.856 1.00 22.59 244 ASP B N 1
ATOM 4853 C CA . ASP B 1 245 ? 41.288 64.644 -24.102 1.00 23.16 244 ASP B CA 1
ATOM 4854 C C . ASP B 1 245 ? 42.725 65.057 -24.057 1.00 22.08 244 ASP B C 1
ATOM 4855 O O . ASP B 1 245 ? 43.422 64.915 -25.064 1.00 26.48 244 ASP B O 1
ATOM 4860 N N . PHE B 1 246 ? 43.189 65.553 -22.916 1.00 22.48 245 PHE B N 1
ATOM 4861 C CA . PHE B 1 246 ? 44.610 65.947 -22.795 1.00 22.46 245 PHE B CA 1
ATOM 4862 C C . PHE B 1 246 ? 45.616 64.787 -22.595 1.00 21.07 245 PHE B C 1
ATOM 4863 O O . PHE B 1 246 ? 46.826 65.015 -22.680 1.00 23.45 245 PHE B O 1
ATOM 4871 N N . GLY B 1 247 ? 45.129 63.569 -22.383 1.00 20.35 246 GLY B N 1
ATOM 4872 C CA . GLY B 1 247 ? 45.972 62.344 -22.367 1.00 23.76 246 GLY B CA 1
ATOM 4873 C C . GLY B 1 247 ? 46.875 62.163 -21.148 1.00 26.41 246 GLY B C 1
ATOM 4874 O O . GLY B 1 247 ? 48.040 61.716 -21.273 1.00 30.48 246 GLY B O 1
ATOM 4875 N N . ILE B 1 248 ? 46.356 62.567 -19.986 1.00 22.29 247 ILE B N 1
ATOM 4876 C CA . ILE B 1 248 ? 47.062 62.487 -18.732 1.00 23.59 247 ILE B CA 1
ATOM 4877 C C . ILE B 1 248 ? 46.272 61.627 -17.752 1.00 21.44 247 ILE B C 1
ATOM 4878 O O . ILE B 1 248 ? 45.845 62.096 -16.668 1.00 19.79 247 ILE B O 1
ATOM 4883 N N . ALA B 1 249 ? 46.109 60.355 -18.087 1.00 20.18 248 ALA B N 1
ATOM 4884 C CA . ALA B 1 249 ? 45.285 59.452 -17.197 1.00 21.21 248 ALA B CA 1
ATOM 4885 C C . ALA B 1 249 ? 45.868 59.276 -15.810 1.00 21.32 248 ALA B C 1
ATOM 4886 O O . ALA B 1 249 ? 45.133 59.029 -14.875 1.00 23.73 248 ALA B O 1
ATOM 4888 N N . GLY B 1 250 ? 47.158 59.512 -15.617 1.00 18.08 249 GLY B N 1
ATOM 4889 C CA . GLY B 1 250 ? 47.719 59.466 -14.262 1.00 19.59 249 GLY B CA 1
ATOM 4890 C C . GLY B 1 250 ? 47.558 60.668 -13.367 1.00 21.16 249 GLY B C 1
ATOM 4891 O O . GLY B 1 250 ? 48.119 60.727 -12.267 1.00 21.12 249 GLY B O 1
ATOM 4892 N N . VAL B 1 251 ? 46.843 61.680 -13.864 1.00 19.57 250 VAL B N 1
ATOM 4893 C CA . VAL B 1 251 ? 46.647 62.892 -13.137 1.00 21.22 250 VAL B CA 1
ATOM 4894 C C . VAL B 1 251 ? 45.131 62.983 -13.065 1.00 22.95 250 VAL B C 1
ATOM 4895 O O . VAL B 1 251 ? 44.450 62.689 -14.037 1.00 24.12 250 VAL B O 1
ATOM 4899 N N . ARG B 1 252 ? 44.558 63.327 -11.939 1.00 21.55 251 ARG B N 1
ATOM 4900 C CA . ARG B 1 252 ? 43.115 63.334 -11.936 1.00 24.10 251 ARG B CA 1
ATOM 4901 C C . ARG B 1 252 ? 42.653 64.756 -12.015 1.00 20.51 251 ARG B C 1
ATOM 4902 O O . ARG B 1 252 ? 42.890 65.472 -11.093 1.00 20.92 251 ARG B O 1
ATOM 4910 N N . LEU B 1 253 ? 41.941 65.141 -13.080 1.00 18.27 252 LEU B N 1
ATOM 4911 C CA . LEU B 1 253 ? 41.517 66.511 -13.212 1.00 18.15 252 LEU B CA 1
ATOM 4912 C C . LEU B 1 253 ? 40.259 66.744 -14.001 1.00 16.24 252 LEU B C 1
ATOM 4913 O O . LEU B 1 253 ? 40.078 66.177 -15.072 1.00 14.37 252 LEU B O 1
ATOM 4918 N N . GLY B 1 254 ? 39.398 67.603 -13.481 1.00 12.93 253 GLY B N 1
ATOM 4919 C CA . GLY B 1 254 ? 38.231 68.032 -14.214 1.00 13.61 253 GLY B CA 1
ATOM 4920 C C . GLY B 1 254 ? 37.720 69.332 -13.625 1.00 12.83 253 GLY B C 1
ATOM 4921 O O . GLY B 1 254 ? 38.219 69.790 -12.559 1.00 11.91 253 GLY B O 1
ATOM 4922 N N . TYR B 1 255 ? 36.735 69.893 -14.318 1.00 12.00 254 TYR B N 1
ATOM 4923 C CA . TYR B 1 255 ? 36.067 71.121 -13.874 1.00 12.15 254 TYR B CA 1
ATOM 4924 C C . TYR B 1 255 ? 34.568 71.116 -14.171 1.00 11.15 254 TYR B C 1
ATOM 4925 O O . TYR B 1 255 ? 34.099 70.317 -14.962 1.00 10.65 254 TYR B O 1
ATOM 4934 N N . ALA B 1 256 ? 33.833 72.057 -13.569 1.00 10.51 255 ALA B N 1
ATOM 4935 C CA . ALA B 1 256 ? 32.466 72.344 -13.887 1.00 11.05 255 ALA B CA 1
ATOM 4936 C C . ALA B 1 256 ? 32.199 73.842 -13.845 1.00 11.77 255 ALA B C 1
ATOM 4937 O O . ALA B 1 256 ? 32.886 74.619 -13.133 1.00 13.60 255 ALA B O 1
ATOM 4939 N N . LEU B 1 257 ? 31.228 74.246 -14.633 1.00 12.19 256 LEU B N 1
ATOM 4940 C CA . LEU B 1 257 ? 30.641 75.590 -14.585 1.00 12.78 256 LEU B CA 1
ATOM 4941 C C . LEU B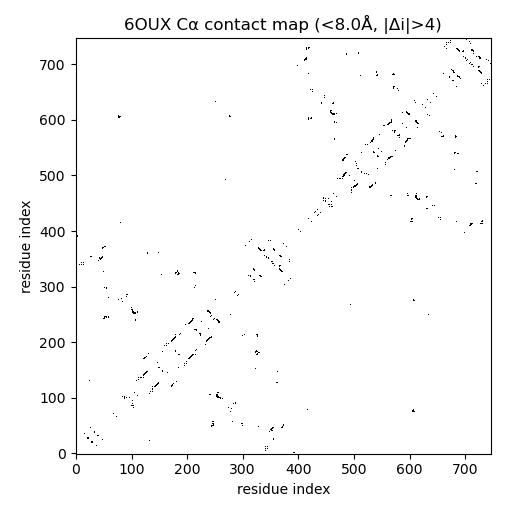 1 257 ? 29.316 75.472 -13.883 1.00 13.69 256 LEU B C 1
ATOM 4942 O O . LEU B 1 257 ? 28.470 74.683 -14.310 1.00 13.00 256 LEU B O 1
ATOM 4947 N N . MET B 1 258 ? 29.122 76.263 -12.826 1.00 13.37 257 MET B N 1
ATOM 4948 C CA . MET B 1 258 ? 27.926 76.187 -11.998 1.00 15.33 257 MET B CA 1
ATOM 4949 C C . MET B 1 258 ? 27.602 77.579 -11.425 1.00 15.06 257 MET B C 1
ATOM 4950 O O . MET B 1 258 ? 28.410 78.433 -11.366 1.00 14.87 257 MET B O 1
ATOM 4955 N N . ASP B 1 259 ? 26.410 77.715 -10.916 1.00 15.59 258 ASP B N 1
ATOM 4956 C CA . ASP B 1 259 ? 25.972 78.898 -10.231 1.00 17.59 258 ASP B CA 1
ATOM 4957 C C . ASP B 1 259 ? 26.942 79.164 -9.051 1.00 16.25 258 ASP B C 1
ATOM 4958 O O . ASP B 1 259 ? 27.294 78.278 -8.321 1.00 14.16 258 ASP B O 1
ATOM 4963 N N . SER B 1 260 ? 27.399 80.392 -8.894 1.00 16.81 259 SER B N 1
ATOM 4964 C CA . SER B 1 260 ? 28.368 80.652 -7.831 1.00 18.58 259 SER B CA 1
ATOM 4965 C C . SER B 1 260 ? 27.852 80.387 -6.411 1.00 18.56 259 SER B C 1
ATOM 4966 O O . SER B 1 260 ? 28.646 79.974 -5.554 1.00 20.88 259 SER B O 1
ATOM 4969 N N . ARG B 1 261 ? 26.576 80.663 -6.134 1.00 18.91 260 ARG B N 1
ATOM 4970 C CA . ARG B 1 261 ? 26.023 80.344 -4.773 1.00 23.04 260 ARG B CA 1
ATOM 4971 C C . ARG B 1 261 ? 26.024 78.799 -4.508 1.00 22.70 260 ARG B C 1
ATOM 4972 O O . ARG B 1 261 ? 26.296 78.333 -3.404 1.00 23.97 260 ARG B O 1
ATOM 4980 N N . LYS B 1 262 ? 25.808 78.045 -5.578 1.00 24.52 261 LYS B N 1
ATOM 4981 C CA . LYS B 1 262 ? 25.826 76.555 -5.547 1.00 26.93 261 LYS B CA 1
ATOM 4982 C C . LYS B 1 262 ? 27.247 76.096 -5.178 1.00 23.86 261 LYS B C 1
ATOM 4983 O O . LYS B 1 262 ? 27.421 75.291 -4.268 1.00 24.21 261 LYS B O 1
ATOM 4989 N N . ILE B 1 263 ? 28.264 76.670 -5.827 1.00 19.31 262 ILE B N 1
ATOM 4990 C CA . ILE B 1 263 ? 29.617 76.366 -5.496 1.00 19.68 262 ILE B CA 1
ATOM 4991 C C . ILE B 1 263 ? 29.915 76.733 -4.016 1.00 22.49 262 ILE B C 1
ATOM 4992 O O . ILE B 1 263 ? 30.616 75.993 -3.315 1.00 21.32 262 ILE B O 1
ATOM 4997 N N . ASP B 1 264 ? 29.446 77.890 -3.566 1.00 24.36 263 ASP B N 1
ATOM 4998 C CA . ASP B 1 264 ? 29.726 78.264 -2.172 1.00 30.48 263 ASP B CA 1
ATOM 4999 C C . ASP B 1 264 ? 29.164 77.215 -1.198 1.00 27.12 263 ASP B C 1
ATOM 5000 O O . ASP B 1 264 ? 29.845 76.859 -0.256 1.00 28.30 263 ASP B O 1
ATOM 5005 N N . ALA B 1 265 ? 27.959 76.726 -1.465 1.00 27.38 264 ALA B N 1
ATOM 5006 C CA . ALA B 1 265 ? 27.278 75.808 -0.536 1.00 28.58 264 ALA B CA 1
ATOM 5007 C C . ALA B 1 265 ? 27.958 74.448 -0.549 1.00 29.90 264 ALA B C 1
ATOM 5008 O O . ALA B 1 265 ? 28.088 73.814 0.489 1.00 36.21 264 ALA B O 1
ATOM 5010 N N . LEU B 1 266 ? 28.435 74.020 -1.711 1.00 28.40 265 LEU B N 1
ATOM 5011 C CA . LEU B 1 266 ? 29.280 72.830 -1.803 1.00 26.62 265 LEU B CA 1
ATOM 5012 C C . LEU B 1 266 ? 30.569 73.015 -1.035 1.00 27.40 265 LEU B C 1
ATOM 5013 O O . LEU B 1 266 ? 30.981 72.111 -0.299 1.00 28.87 265 LEU B O 1
ATOM 5018 N N . LEU B 1 267 ? 31.203 74.167 -1.165 1.00 26.38 266 LEU B N 1
ATOM 5019 C CA . LEU B 1 267 ? 32.391 74.404 -0.373 1.00 30.06 266 LEU B CA 1
ATOM 5020 C C . LEU B 1 267 ? 32.109 74.457 1.149 1.00 32.92 266 LEU B C 1
ATOM 5021 O O . LEU B 1 267 ? 32.951 74.042 1.919 1.00 34.91 266 LEU B O 1
ATOM 5026 N N . GLU B 1 268 ? 30.947 74.939 1.572 1.00 36.41 267 GLU B N 1
ATOM 5027 C CA . GLU B 1 268 ? 30.580 74.899 3.022 1.00 44.06 267 GLU B CA 1
ATOM 5028 C C . GLU B 1 268 ? 30.370 73.474 3.527 1.00 42.73 267 GLU B C 1
ATOM 5029 O O . GLU B 1 268 ? 30.671 73.158 4.671 1.00 44.35 267 GLU B O 1
ATOM 5035 N N . HIS B 1 269 ? 29.827 72.622 2.667 1.00 44.77 268 HIS B N 1
ATOM 5036 C CA . HIS B 1 269 ? 29.673 71.204 2.995 1.00 44.68 268 HIS B CA 1
ATOM 5037 C C . HIS B 1 269 ? 30.935 70.344 2.784 1.00 37.94 268 HIS B C 1
ATOM 5038 O O . HIS B 1 269 ? 30.857 69.120 2.847 1.00 41.36 268 HIS B O 1
ATOM 5045 N N . GLY B 1 270 ? 32.082 70.964 2.539 1.00 31.30 269 GLY B N 1
ATOM 5046 C CA . GLY B 1 270 ? 33.378 70.277 2.688 1.00 31.32 269 GLY B CA 1
ATOM 5047 C C . GLY B 1 270 ? 33.992 69.786 1.388 1.00 30.06 269 GLY B C 1
ATOM 5048 O O . GLY B 1 270 ? 34.920 69.012 1.421 1.00 28.28 269 GLY B O 1
ATOM 5049 N N . PHE B 1 271 ? 33.473 70.254 0.242 1.00 29.65 270 PHE B N 1
ATOM 5050 C CA . PHE B 1 271 ? 33.869 69.744 -1.101 1.00 28.65 270 PHE B CA 1
ATOM 5051 C C . PHE B 1 271 ? 34.970 70.530 -1.792 1.00 31.24 270 PHE B C 1
ATOM 5052 O O . PHE B 1 271 ? 35.216 70.346 -2.995 1.00 29.63 270 PHE B O 1
ATOM 5060 N N . LEU B 1 272 ? 35.650 71.401 -1.049 1.00 32.97 271 LEU B N 1
ATOM 5061 C CA . LEU B 1 272 ? 36.794 72.120 -1.607 1.00 33.89 271 LEU B CA 1
ATOM 5062 C C . LEU B 1 272 ? 37.776 71.092 -2.145 1.00 34.34 271 LEU B C 1
ATOM 5063 O O . LEU B 1 272 ? 37.973 70.066 -1.570 1.00 34.94 271 LEU B O 1
ATOM 5068 N N . TRP B 1 273 ? 38.390 71.406 -3.272 1.00 33.31 272 TRP B N 1
ATOM 5069 C CA . TRP B 1 273 ? 39.270 70.491 -3.950 1.00 32.36 272 TRP B CA 1
ATOM 5070 C C . TRP B 1 273 ? 40.630 70.692 -3.341 1.00 34.97 272 TRP B C 1
ATOM 5071 O O . TRP B 1 273 ? 40.871 71.680 -2.641 1.00 34.98 272 TRP B O 1
ATOM 5082 N N . ASN B 1 274 ? 41.554 69.784 -3.618 1.00 38.06 273 ASN B N 1
ATOM 5083 C CA . ASN B 1 274 ? 42.938 70.271 -3.751 1.00 44.26 273 ASN B CA 1
ATOM 5084 C C . ASN B 1 274 ? 43.728 69.415 -4.610 1.00 39.00 273 ASN B C 1
ATOM 5085 O O . ASN B 1 274 ? 43.846 68.230 -4.394 1.00 35.32 273 ASN B O 1
ATOM 5090 N N . ILE B 1 275 ? 44.256 70.028 -5.634 1.00 36.49 274 ILE B N 1
ATOM 5091 C CA . ILE B 1 275 ? 44.881 69.231 -6.609 1.00 37.32 274 ILE B CA 1
ATOM 5092 C C . ILE B 1 275 ? 46.327 69.408 -6.222 1.00 36.44 274 ILE B C 1
ATOM 5093 O O . ILE B 1 275 ? 46.678 70.445 -5.657 1.00 30.42 274 ILE B O 1
ATOM 5098 N N . ASN B 1 276 ? 47.131 68.382 -6.461 1.00 38.08 275 ASN B N 1
ATOM 5099 C CA . ASN B 1 276 ? 48.581 68.469 -6.248 1.00 40.98 275 ASN B CA 1
ATOM 5100 C C . ASN B 1 276 ? 49.231 69.448 -7.224 1.00 38.61 275 ASN B C 1
ATOM 5101 O O . ASN B 1 276 ? 48.546 70.030 -8.081 1.00 40.84 275 ASN B O 1
ATOM 5106 N N . GLY B 1 277 ? 50.549 69.591 -7.095 1.00 29.11 276 GLY B N 1
ATOM 5107 C CA . GLY B 1 277 ? 51.353 70.410 -7.969 1.00 30.04 276 GLY B CA 1
ATOM 5108 C C . GLY B 1 277 ? 51.374 69.949 -9.419 1.00 25.62 276 GLY B C 1
ATOM 5109 O O . GLY B 1 277 ? 51.431 70.777 -10.302 1.00 26.86 276 GLY B O 1
ATOM 5110 N N . ILE B 1 278 ? 51.294 68.652 -9.665 1.00 29.18 277 ILE B N 1
ATOM 5111 C CA . ILE B 1 278 ? 51.280 68.130 -11.066 1.00 32.46 277 ILE B CA 1
ATOM 5112 C C . ILE B 1 278 ? 49.987 68.515 -11.760 1.00 29.77 277 ILE B C 1
ATOM 5113 O O . ILE B 1 278 ? 49.990 69.019 -12.874 1.00 29.81 277 ILE B O 1
ATOM 5118 N N . GLY B 1 279 ? 48.884 68.258 -11.061 1.00 26.90 278 GLY B N 1
ATOM 5119 C CA . GLY B 1 279 ? 47.571 68.670 -11.465 1.00 25.40 278 GLY B CA 1
ATOM 5120 C C . GLY B 1 279 ? 47.468 70.148 -11.740 1.00 23.87 278 GLY B C 1
ATOM 5121 O O . GLY B 1 279 ? 46.921 70.554 -12.777 1.00 20.63 278 GLY B O 1
ATOM 5122 N N . GLU B 1 280 ? 48.042 70.938 -10.820 1.00 24.23 279 GLU B N 1
ATOM 5123 C CA . GLU B 1 280 ? 48.135 72.389 -10.922 1.00 24.01 279 GLU B CA 1
ATOM 5124 C C . GLU B 1 280 ? 48.928 72.868 -12.124 1.00 21.90 279 GLU B C 1
ATOM 5125 O O . GLU B 1 280 ? 48.397 73.711 -12.840 1.00 19.72 279 GLU B O 1
ATOM 5131 N N . TYR B 1 281 ? 50.162 72.336 -12.308 1.00 22.19 280 TYR B N 1
ATOM 5132 C CA . TYR B 1 281 ? 50.970 72.596 -13.521 1.00 19.44 280 TYR B CA 1
ATOM 5133 C C . TYR B 1 281 ? 50.114 72.357 -14.769 1.00 17.42 280 TYR B C 1
ATOM 5134 O O . TYR B 1 281 ? 50.075 73.167 -15.690 1.00 19.26 280 TYR B O 1
ATOM 5143 N N . CYS B 1 282 ? 49.373 71.249 -14.791 1.00 18.26 281 CYS B N 1
ATOM 5144 C CA . CYS B 1 282 ? 48.623 70.862 -15.981 1.00 19.40 281 CYS B CA 1
ATOM 5145 C C . CYS B 1 282 ? 47.470 71.786 -16.193 1.00 19.47 281 CYS B C 1
ATOM 5146 O O . CYS B 1 282 ? 47.230 72.209 -17.307 1.00 18.73 281 CYS B O 1
ATOM 5149 N N . LEU B 1 283 ? 46.744 72.126 -15.116 1.00 21.70 282 LEU B N 1
ATOM 5150 C CA . LEU B 1 283 ? 45.607 73.051 -15.215 1.00 21.59 282 LEU B CA 1
ATOM 5151 C C . LEU B 1 283 ? 46.029 74.398 -15.855 1.00 20.51 282 LEU B C 1
ATOM 5152 O O . LEU B 1 283 ? 45.386 74.911 -16.792 1.00 22.37 282 LEU B O 1
ATOM 5157 N N . ARG B 1 284 ? 47.150 74.930 -15.390 1.00 21.00 283 ARG B N 1
ATOM 5158 C CA . ARG B 1 284 ? 47.711 76.127 -15.952 1.00 22.36 283 ARG B CA 1
ATOM 5159 C C . ARG B 1 284 ? 48.216 75.973 -17.397 1.00 21.13 283 ARG B C 1
ATOM 5160 O O . ARG B 1 284 ? 48.032 76.871 -18.194 1.00 22.51 283 ARG B O 1
ATOM 5168 N N . LEU B 1 285 ? 48.834 74.840 -17.731 1.00 19.16 284 LEU B N 1
ATOM 5169 C CA . LEU B 1 285 ? 49.291 74.598 -19.087 1.00 17.76 284 LEU B CA 1
ATOM 5170 C C . LEU B 1 285 ? 48.178 74.592 -20.127 1.00 19.02 284 LEU B C 1
ATOM 5171 O O . LEU B 1 285 ? 48.312 75.161 -21.196 1.00 19.51 284 LEU B O 1
ATOM 5176 N N . PHE B 1 286 ? 47.085 73.932 -19.789 1.00 20.02 285 PHE B N 1
ATOM 5177 C CA . PHE B 1 286 ? 45.991 73.698 -20.680 1.00 22.81 285 PHE B CA 1
ATOM 5178 C C . PHE B 1 286 ? 45.222 74.929 -21.100 1.00 25.45 285 PHE B C 1
ATOM 5179 O O . PHE B 1 286 ? 44.492 74.876 -22.109 1.00 25.78 285 PHE B O 1
ATOM 5187 N N . VAL B 1 287 ? 45.387 76.018 -20.352 1.00 24.05 286 VAL B N 1
ATOM 5188 C CA . VAL B 1 287 ? 44.774 77.265 -20.761 1.00 24.33 286 VAL B CA 1
ATOM 5189 C C . VAL B 1 287 ? 45.748 78.237 -21.436 1.00 24.28 286 VAL B C 1
ATOM 5190 O O . VAL B 1 287 ? 45.307 79.316 -21.830 1.00 25.49 286 VAL B O 1
ATOM 5194 N N . ARG B 1 288 ? 47.020 77.845 -21.610 1.00 20.87 287 ARG B N 1
ATOM 5195 C CA . ARG B 1 288 ? 48.021 78.737 -22.123 1.00 21.28 287 ARG B CA 1
ATOM 5196 C C . ARG B 1 288 ? 47.870 78.801 -23.617 1.00 21.68 287 ARG B C 1
ATOM 5197 O O . ARG B 1 288 ? 47.807 77.763 -24.260 1.00 19.08 287 ARG B O 1
ATOM 5205 N N . GLU B 1 289 ? 47.939 80.010 -24.165 1.00 22.09 288 GLU B N 1
ATOM 5206 C CA . GLU B 1 289 ? 47.702 80.213 -25.608 1.00 22.65 288 GLU B CA 1
ATOM 5207 C C . GLU B 1 289 ? 48.754 79.496 -26.468 1.00 19.68 288 GLU B C 1
ATOM 5208 O O . GLU B 1 289 ? 48.423 78.976 -27.484 1.00 17.78 288 GLU B O 1
ATOM 5214 N N . ASP B 1 290 ? 50.017 79.441 -26.042 1.00 20.03 289 ASP B N 1
ATOM 5215 C CA . ASP B 1 290 ? 51.095 78.839 -26.868 1.00 20.47 289 ASP B CA 1
ATOM 5216 C C . ASP B 1 290 ? 50.908 77.317 -26.913 1.00 20.44 289 ASP B C 1
ATOM 5217 O O . ASP B 1 290 ? 50.946 76.686 -28.000 1.00 19.24 289 ASP B O 1
ATOM 5222 N N . PHE B 1 291 ? 50.535 76.761 -25.771 1.00 18.24 290 PHE B N 1
ATOM 5223 C CA . PHE B 1 291 ? 50.162 75.349 -25.698 1.00 20.18 290 PHE B CA 1
ATOM 5224 C C . PHE B 1 291 ? 48.975 75.025 -26.581 1.00 20.98 290 PHE B C 1
ATOM 5225 O O . PHE B 1 291 ? 49.026 74.105 -27.367 1.00 21.19 290 PHE B O 1
ATOM 5233 N N . LEU B 1 292 ? 47.885 75.764 -26.407 1.00 22.26 291 LEU B N 1
ATOM 5234 C CA . LEU B 1 292 ? 46.654 75.541 -27.157 1.00 20.76 291 LEU B CA 1
ATOM 5235 C C . LEU B 1 292 ? 46.838 75.575 -28.680 1.00 21.54 291 LEU B C 1
ATOM 5236 O O . LEU B 1 292 ? 46.209 74.774 -29.368 1.00 17.83 291 LEU B O 1
ATOM 5241 N N . LYS B 1 293 ? 47.702 76.468 -29.215 1.00 22.71 292 LYS B N 1
ATOM 5242 C CA . LYS B 1 293 ? 47.951 76.500 -30.643 1.00 24.20 292 LYS B CA 1
ATOM 5243 C C . LYS B 1 293 ? 48.477 75.151 -31.047 1.00 22.81 292 LYS B C 1
ATOM 5244 O O . LYS B 1 293 ? 48.127 74.643 -32.102 1.00 20.60 292 LYS B O 1
ATOM 5250 N N . ARG B 1 294 ? 49.352 74.589 -30.219 1.00 19.98 293 ARG B N 1
ATOM 5251 C CA . ARG B 1 294 ? 49.935 73.284 -30.564 1.00 21.65 293 ARG B CA 1
ATOM 5252 C C . ARG B 1 294 ? 48.890 72.194 -30.299 1.00 18.04 293 ARG B C 1
ATOM 5253 O O . ARG B 1 294 ? 48.733 71.304 -31.116 1.00 18.38 293 ARG B O 1
ATOM 5261 N N . TYR B 1 295 ? 48.188 72.264 -29.178 1.00 14.78 294 TYR B N 1
ATOM 5262 C CA . TYR B 1 295 ? 47.132 71.276 -28.886 1.00 15.07 294 TYR B CA 1
ATOM 5263 C C . TYR B 1 295 ? 46.054 71.152 -29.985 1.00 15.14 294 TYR B C 1
ATOM 5264 O O . TYR B 1 295 ? 45.627 70.048 -30.309 1.00 15.01 294 TYR B O 1
ATOM 5273 N N . GLU B 1 296 ? 45.701 72.256 -30.607 1.00 15.50 295 GLU B N 1
ATOM 5274 C CA . GLU B 1 296 ? 44.701 72.272 -31.652 1.00 18.26 295 GLU B CA 1
ATOM 5275 C C . GLU B 1 296 ? 45.061 71.380 -32.799 1.00 20.51 295 GLU B C 1
ATOM 5276 O O . GLU B 1 296 ? 44.193 70.723 -33.337 1.00 20.47 295 GLU B O 1
ATOM 5282 N N . GLU B 1 297 ? 46.340 71.274 -33.107 1.00 21.80 296 GLU B N 1
ATOM 5283 C CA . GLU B 1 297 ? 46.769 70.395 -34.167 1.00 23.80 296 GLU B CA 1
ATOM 5284 C C . GLU B 1 297 ? 46.775 68.965 -33.736 1.00 22.08 296 GLU B C 1
ATOM 5285 O O . GLU B 1 297 ? 46.365 68.119 -34.499 1.00 21.00 296 GLU B O 1
ATOM 5291 N N . ALA B 1 298 ? 47.191 68.697 -32.494 1.00 19.51 297 ALA B N 1
ATOM 5292 C CA . ALA B 1 298 ? 47.129 67.350 -31.940 1.00 17.94 297 ALA B CA 1
ATOM 5293 C C . ALA B 1 298 ? 45.672 66.850 -31.891 1.00 16.36 297 ALA B C 1
ATOM 5294 O O . ALA B 1 298 ? 45.385 65.677 -32.245 1.00 18.23 297 ALA B O 1
ATOM 5296 N N . ARG B 1 299 ? 44.763 67.750 -31.526 1.00 15.55 298 ARG B N 1
ATOM 5297 C CA . ARG B 1 299 ? 43.324 67.428 -31.410 1.00 15.13 298 ARG B CA 1
ATOM 5298 C C . ARG B 1 299 ? 42.708 67.055 -32.780 1.00 15.98 298 ARG B C 1
ATOM 5299 O O . ARG B 1 299 ? 42.073 66.005 -32.943 1.00 14.27 298 ARG B O 1
ATOM 5307 N N . LYS B 1 300 ? 42.940 67.908 -33.771 1.00 16.60 299 LYS B N 1
ATOM 5308 C CA . LYS B 1 300 ? 42.415 67.704 -35.177 1.00 18.45 299 LYS B CA 1
ATOM 5309 C C . LYS B 1 300 ? 43.027 66.496 -35.892 1.00 18.03 299 LYS B C 1
ATOM 5310 O O . LYS B 1 300 ? 42.325 65.743 -36.612 1.00 18.19 299 LYS B O 1
ATOM 5316 N N . GLN B 1 301 ? 44.307 66.276 -35.622 1.00 18.28 300 GLN B N 1
ATOM 5317 C CA . GLN B 1 301 ? 45.019 65.051 -36.049 1.00 20.75 300 GLN B CA 1
ATOM 5318 C C . GLN B 1 301 ? 44.339 63.822 -35.493 1.00 18.27 300 GLN B C 1
ATOM 5319 O O . GLN B 1 301 ? 44.124 62.834 -36.228 1.00 18.23 300 GLN B O 1
ATOM 5325 N N . TYR B 1 302 ? 44.003 63.847 -34.201 1.00 15.65 301 TYR B N 1
ATOM 5326 C CA . TYR B 1 302 ? 43.298 62.691 -33.635 1.00 15.78 301 TYR B CA 1
ATOM 5327 C C . TYR B 1 302 ? 41.885 62.458 -34.138 1.00 13.87 301 TYR B C 1
ATOM 5328 O O . TYR B 1 302 ? 41.523 61.323 -34.354 1.00 14.12 301 TYR B O 1
ATOM 5337 N N . ILE B 1 303 ? 41.117 63.516 -34.367 1.00 13.34 302 ILE B N 1
ATOM 5338 C CA . ILE B 1 303 ? 39.847 63.374 -35.019 1.00 15.05 302 ILE B CA 1
ATOM 5339 C C . ILE B 1 303 ? 40.001 62.650 -36.351 1.00 16.14 302 ILE B C 1
ATOM 5340 O O . ILE B 1 303 ? 39.217 61.739 -36.661 1.00 14.99 302 ILE B O 1
ATOM 5345 N N . LYS B 1 304 ? 41.001 63.053 -37.123 1.00 16.34 303 LYS B N 1
ATOM 5346 C CA . LYS B 1 304 ? 41.240 62.444 -38.431 1.00 17.74 303 LYS B CA 1
ATOM 5347 C C . LYS B 1 304 ? 41.623 61.011 -38.300 1.00 16.22 303 LYS B C 1
ATOM 5348 O O . LYS B 1 304 ? 41.125 60.223 -39.078 1.00 14.09 303 LYS B O 1
ATOM 5354 N N . GLU B 1 305 ? 42.420 60.656 -37.270 1.00 16.08 304 GLU B N 1
ATOM 5355 C CA . GLU B 1 305 ? 42.771 59.257 -37.034 1.00 16.50 304 GLU B CA 1
ATOM 5356 C C . GLU B 1 305 ? 41.574 58.460 -36.576 1.00 16.58 304 GLU B C 1
ATOM 5357 O O . GLU B 1 305 ? 41.411 57.330 -37.002 1.00 15.48 304 GLU B O 1
ATOM 5363 N N . MET B 1 306 ? 40.713 59.050 -35.725 1.00 14.72 305 MET B N 1
ATOM 5364 C CA . MET B 1 306 ? 39.431 58.415 -35.320 1.00 14.36 305 MET B CA 1
ATOM 5365 C C . MET B 1 306 ? 38.540 58.094 -36.524 1.00 14.43 305 MET B C 1
ATOM 5366 O O . MET B 1 306 ? 37.943 57.010 -36.555 1.00 13.74 305 MET B O 1
ATOM 5371 N N . CYS B 1 307 ? 38.471 59.000 -37.480 1.00 15.76 306 CYS B N 1
ATOM 5372 C CA . CYS B 1 307 ? 37.694 58.778 -38.701 1.00 19.29 306 CYS B CA 1
ATOM 5373 C C . CYS B 1 307 ? 38.336 57.668 -39.551 1.00 18.29 306 CYS B C 1
ATOM 5374 O O . CYS B 1 307 ? 37.626 56.807 -40.019 1.00 19.48 306 CYS B O 1
ATOM 5377 N N . ARG B 1 308 ? 39.663 57.635 -39.658 1.00 20.25 307 ARG B N 1
ATOM 5378 C CA . ARG B 1 308 ? 40.376 56.557 -40.445 1.00 20.35 307 ARG B CA 1
ATOM 5379 C C . ARG B 1 308 ? 40.176 55.175 -39.757 1.00 21.22 307 ARG B C 1
ATOM 5380 O O . ARG B 1 308 ? 39.889 54.162 -40.396 1.00 19.73 307 ARG B O 1
ATOM 5388 N N . PHE B 1 309 ? 40.325 55.145 -38.438 1.00 19.08 308 PHE B N 1
ATOM 5389 C CA . PHE B 1 309 ? 40.112 53.927 -37.644 1.00 18.37 308 PHE B CA 1
ATOM 5390 C C . PHE B 1 309 ? 38.673 53.375 -37.847 1.00 19.27 308 PHE B C 1
ATOM 5391 O O . PHE B 1 309 ? 38.465 52.162 -38.098 1.00 21.61 308 PHE B O 1
ATOM 5399 N N . LYS B 1 310 ? 37.703 54.259 -37.797 1.00 20.18 309 LYS B N 1
ATOM 5400 C CA . LYS B 1 310 ? 36.290 53.902 -37.945 1.00 23.32 309 LYS B CA 1
ATOM 5401 C C . LYS B 1 310 ? 35.971 53.251 -39.315 1.00 24.42 309 LYS B C 1
ATOM 5402 O O . LYS B 1 310 ? 35.205 52.299 -39.401 1.00 21.71 309 LYS B O 1
ATOM 5408 N N . GLU B 1 311 ? 36.491 53.846 -40.362 1.00 25.36 310 GLU B N 1
ATOM 5409 C CA . GLU B 1 311 ? 36.233 53.386 -41.722 1.00 27.56 310 GLU B CA 1
ATOM 5410 C C . GLU B 1 311 ? 36.910 52.059 -41.902 1.00 23.05 310 GLU B C 1
ATOM 5411 O O . GLU B 1 311 ? 36.382 51.177 -42.489 1.00 26.29 310 GLU B O 1
ATOM 5417 N N . ALA B 1 312 ? 38.081 51.892 -41.318 1.00 22.89 311 ALA B N 1
ATOM 5418 C CA . ALA B 1 312 ? 38.781 50.625 -41.393 1.00 21.91 311 ALA B CA 1
ATOM 5419 C C . ALA B 1 312 ? 38.026 49.519 -40.645 1.00 24.73 311 ALA B C 1
ATOM 5420 O O . ALA B 1 312 ? 37.960 48.371 -41.125 1.00 21.13 311 ALA B O 1
ATOM 5422 N N . LEU B 1 313 ? 37.401 49.873 -39.521 1.00 23.14 312 LEU B N 1
ATOM 5423 C CA . LEU B 1 313 ? 36.539 48.961 -38.751 1.00 24.28 312 LEU B CA 1
ATOM 5424 C C . LEU B 1 313 ? 35.299 48.611 -39.528 1.00 24.91 312 LEU B C 1
ATOM 5425 O O . LEU B 1 313 ? 34.957 47.442 -39.661 1.00 24.97 312 LEU B O 1
ATOM 5430 N N . LEU B 1 314 ? 34.665 49.609 -40.113 1.00 28.12 313 LEU B N 1
ATOM 5431 C CA . LEU B 1 314 ? 33.513 49.394 -41.014 1.00 29.34 313 LEU B CA 1
ATOM 5432 C C . LEU B 1 314 ? 33.801 48.491 -42.230 1.00 29.56 313 LEU B C 1
ATOM 5433 O O . LEU B 1 314 ? 32.893 47.871 -42.767 1.00 33.62 313 LEU B O 1
ATOM 5438 N N . GLY B 1 315 ? 35.061 48.391 -42.630 1.00 29.68 314 GLY B N 1
ATOM 5439 C CA . GLY B 1 315 ? 35.451 47.447 -43.684 1.00 31.20 314 GLY B CA 1
ATOM 5440 C C . GLY B 1 315 ? 35.496 45.963 -43.259 1.00 32.06 314 GLY B C 1
ATOM 5441 O O . GLY B 1 315 ? 35.783 45.093 -44.079 1.00 33.36 314 GLY B O 1
ATOM 5442 N N . ILE B 1 316 ? 35.265 45.667 -41.984 1.00 27.62 315 ILE B N 1
ATOM 5443 C CA . ILE B 1 316 ? 35.189 44.305 -41.515 1.00 28.02 315 ILE B CA 1
ATOM 5444 C C . ILE B 1 316 ? 33.812 43.784 -41.855 1.00 28.23 315 ILE B C 1
ATOM 5445 O O . ILE B 1 316 ? 32.794 44.366 -41.471 1.00 20.63 315 ILE B O 1
ATOM 5450 N N . GLU B 1 317 ? 33.780 42.657 -42.565 1.00 33.74 316 GLU B N 1
ATOM 5451 C CA . GLU B 1 317 ? 32.500 42.030 -42.917 1.00 35.34 316 GLU B CA 1
ATOM 5452 C C . GLU B 1 317 ? 31.670 41.628 -41.691 1.00 32.11 316 GLU B C 1
ATOM 5453 O O . GLU B 1 317 ? 32.200 41.148 -40.695 1.00 27.07 316 GLU B O 1
ATOM 5459 N N . ASN B 1 318 ? 30.366 41.870 -41.780 1.00 26.05 317 ASN B N 1
ATOM 5460 C CA . ASN B 1 318 ? 29.409 41.456 -40.753 1.00 29.55 317 ASN B CA 1
ATOM 5461 C C . ASN B 1 318 ? 29.472 42.175 -39.404 1.00 27.30 317 ASN B C 1
ATOM 5462 O O . ASN B 1 318 ? 28.757 41.802 -38.503 1.00 27.41 317 ASN B O 1
ATOM 5467 N N . VAL B 1 319 ? 30.320 43.193 -39.269 1.00 26.60 318 VAL B N 1
ATOM 5468 C CA . VAL B 1 319 ? 30.205 44.072 -38.099 1.00 25.67 318 VAL B CA 1
ATOM 5469 C C . VAL B 1 319 ? 29.618 45.425 -38.494 1.00 24.84 318 VAL B C 1
ATOM 5470 O O . VAL B 1 319 ? 29.763 45.907 -39.629 1.00 24.97 318 VAL B O 1
ATOM 5474 N N . TYR B 1 320 ? 29.006 46.066 -37.528 1.00 21.70 319 TYR B N 1
ATOM 5475 C CA . TYR B 1 320 ? 28.659 47.461 -37.705 1.00 21.99 319 TYR B CA 1
ATOM 5476 C C . TYR B 1 320 ? 29.354 48.341 -36.611 1.00 21.56 319 TYR B C 1
ATOM 5477 O O . TYR B 1 320 ? 29.525 47.891 -35.457 1.00 20.65 319 TYR B O 1
ATOM 5486 N N . VAL B 1 321 ? 29.719 49.572 -36.958 1.00 19.21 320 VAL B N 1
ATOM 5487 C CA . VAL B 1 321 ? 30.292 50.503 -36.006 1.00 17.87 320 VAL B CA 1
ATOM 5488 C C . VAL B 1 321 ? 29.375 51.674 -35.935 1.00 17.97 320 VAL B C 1
ATOM 5489 O O . VAL B 1 321 ? 29.068 52.275 -36.998 1.00 16.63 320 VAL B O 1
ATOM 5493 N N . TYR B 1 322 ? 28.842 51.953 -34.730 1.00 17.28 321 TYR B N 1
ATOM 5494 C CA . TYR B 1 322 ? 27.885 53.064 -34.557 1.00 17.14 321 TYR B CA 1
ATOM 5495 C C . TYR B 1 322 ? 28.608 54.420 -34.772 1.00 17.01 321 TYR B C 1
ATOM 5496 O O . TYR B 1 322 ? 29.820 54.530 -34.523 1.00 15.72 321 TYR B O 1
ATOM 5505 N N . PRO B 1 323 ? 27.879 55.452 -35.239 1.00 18.74 322 PRO B N 1
ATOM 5506 C CA . PRO B 1 323 ? 28.492 56.781 -35.452 1.00 18.74 322 PRO B CA 1
ATOM 5507 C C . PRO B 1 323 ? 29.038 57.339 -34.143 1.00 16.32 322 PRO B C 1
ATOM 5508 O O . PRO B 1 323 ? 28.429 57.171 -33.116 1.00 15.39 322 PRO B O 1
ATOM 5512 N N . SER B 1 324 ? 30.201 57.940 -34.228 1.00 16.67 323 SER B N 1
ATOM 5513 C CA . SER B 1 324 ? 30.916 58.426 -33.045 1.00 15.62 323 SER B CA 1
ATOM 5514 C C . SER B 1 324 ? 31.658 59.698 -33.316 1.00 14.82 323 SER B C 1
ATOM 5515 O O . SER B 1 324 ? 32.325 59.816 -34.322 1.00 15.56 323 SER B O 1
ATOM 5518 N N . MET B 1 325 ? 31.587 60.614 -32.344 1.00 14.70 324 MET B N 1
ATOM 5519 C CA . MET B 1 325 ? 32.418 61.819 -32.350 1.00 15.16 324 MET B CA 1
ATOM 5520 C C . MET B 1 325 ? 33.141 61.846 -30.995 1.00 14.32 324 MET B C 1
ATOM 5521 O O . MET B 1 325 ? 33.308 62.896 -30.393 1.00 12.81 324 MET B O 1
ATOM 5526 N N . ALA B 1 326 ? 33.634 60.666 -30.588 1.00 14.70 325 ALA B N 1
ATOM 5527 C CA . ALA B 1 326 ? 34.451 60.541 -29.379 1.00 14.43 325 ALA B CA 1
ATOM 5528 C C . ALA B 1 326 ? 35.778 59.862 -29.706 1.00 14.27 325 ALA B C 1
ATOM 5529 O O . ALA B 1 326 ? 36.042 59.474 -30.875 1.00 14.50 325 ALA B O 1
ATOM 5531 N N . ASN B 1 327 ? 36.624 59.731 -28.688 1.00 11.72 326 ASN B N 1
ATOM 5532 C CA . ASN B 1 327 ? 37.859 58.984 -28.799 1.00 12.65 326 ASN B CA 1
ATOM 5533 C C . ASN B 1 327 ? 37.684 57.457 -28.507 1.00 11.98 326 ASN B C 1
ATOM 5534 O O . ASN B 1 327 ? 38.575 56.811 -27.975 1.00 12.14 326 ASN B O 1
ATOM 5539 N N . PHE B 1 328 ? 36.508 56.921 -28.865 1.00 11.95 327 PHE B N 1
ATOM 5540 C CA . PHE B 1 328 ? 36.153 55.515 -28.785 1.00 12.03 327 PHE B CA 1
ATOM 5541 C C . PHE B 1 328 ? 35.064 55.271 -29.805 1.00 12.49 327 PHE B C 1
ATOM 5542 O O . PHE B 1 328 ? 34.440 56.232 -30.345 1.00 12.80 327 PHE B O 1
ATOM 5550 N N . VAL B 1 329 ? 34.861 53.984 -30.093 1.00 13.77 328 VAL B N 1
ATOM 5551 C CA . VAL B 1 329 ? 33.775 53.511 -30.946 1.00 12.71 328 VAL B CA 1
ATOM 5552 C C . VAL B 1 329 ? 33.156 52.225 -30.305 1.00 12.01 328 VAL B C 1
ATOM 5553 O O . VAL B 1 329 ? 33.810 51.530 -29.481 1.00 11.97 328 VAL B O 1
ATOM 5557 N N . MET B 1 330 ? 31.920 51.946 -30.685 1.00 10.91 329 MET B N 1
ATOM 5558 C CA . MET B 1 330 ? 31.154 50.794 -30.195 1.00 10.99 329 MET B CA 1
ATOM 5559 C C . MET B 1 330 ? 30.783 50.069 -31.474 1.00 12.92 329 MET B C 1
ATOM 5560 O O . MET B 1 330 ? 30.229 50.659 -32.449 1.00 13.79 329 MET B O 1
ATOM 5565 N N . LEU B 1 331 ? 31.178 48.796 -31.460 1.00 14.29 330 LEU B N 1
ATOM 5566 C CA . LEU B 1 331 ? 31.072 47.834 -32.534 1.00 16.18 330 LEU B CA 1
ATOM 5567 C C . LEU B 1 331 ? 30.097 46.711 -32.103 1.00 18.22 330 LEU B C 1
ATOM 5568 O O . LEU B 1 331 ? 30.203 46.167 -30.975 1.00 15.53 330 LEU B O 1
ATOM 5573 N N . LYS B 1 332 ? 29.142 46.431 -32.998 1.00 17.04 331 LYS B N 1
ATOM 5574 C CA . LYS B 1 332 ? 28.163 45.379 -32.870 1.00 18.36 331 LYS B CA 1
ATOM 5575 C C . LYS B 1 332 ? 28.674 44.195 -33.650 1.00 15.78 331 LYS B C 1
ATOM 5576 O O . LYS B 1 332 ? 28.988 44.329 -34.826 1.00 14.93 331 LYS B O 1
ATOM 5582 N N . LEU B 1 333 ? 28.773 43.080 -32.960 1.00 15.57 332 LEU B N 1
ATOM 5583 C CA . LEU B 1 333 ? 29.378 41.859 -33.470 1.00 16.31 332 LEU B CA 1
ATOM 5584 C C . LEU B 1 333 ? 28.382 41.061 -34.351 1.00 17.50 332 LEU B C 1
ATOM 5585 O O . LEU B 1 333 ? 27.202 41.236 -34.209 1.00 16.10 332 LEU B O 1
ATOM 5590 N N . PRO B 1 334 ? 28.888 40.189 -35.238 1.00 20.86 333 PRO B N 1
ATOM 5591 C CA . PRO B 1 334 ? 28.009 39.428 -36.170 1.00 23.01 333 PRO B CA 1
ATOM 5592 C C . PRO B 1 334 ? 27.026 38.541 -35.506 1.00 23.33 333 PRO B C 1
ATOM 5593 O O . PRO B 1 334 ? 27.176 38.218 -34.320 1.00 21.84 333 PRO B O 1
ATOM 5597 N N . SER B 1 335 ? 26.026 38.096 -36.265 1.00 25.21 334 SER B N 1
ATOM 5598 C CA . SER B 1 335 ? 25.043 37.096 -35.756 1.00 27.95 334 SER B CA 1
ATOM 5599 C C . SER B 1 335 ? 25.733 35.947 -35.012 1.00 23.84 334 SER B C 1
ATOM 5600 O O . SER B 1 335 ? 26.759 35.477 -35.469 1.00 23.70 334 SER B O 1
ATOM 5603 N N . ARG B 1 336 ? 25.195 35.525 -33.859 1.00 23.22 335 ARG B N 1
ATOM 5604 C CA . ARG B 1 336 ? 25.734 34.427 -33.036 1.00 24.84 335 ARG B CA 1
ATOM 5605 C C . ARG B 1 336 ? 27.131 34.593 -32.430 1.00 25.21 335 ARG B C 1
ATOM 5606 O O . ARG B 1 336 ? 27.727 33.597 -32.034 1.00 26.16 335 ARG B O 1
ATOM 5614 N N . ILE B 1 337 ? 27.722 35.771 -32.410 1.00 21.91 336 ILE B N 1
ATOM 5615 C CA . ILE B 1 337 ? 29.063 35.885 -31.785 1.00 21.41 336 ILE B CA 1
ATOM 5616 C C . ILE B 1 337 ? 28.874 36.588 -30.474 1.00 19.58 336 ILE B C 1
ATOM 5617 O O . ILE B 1 337 ? 28.157 37.569 -30.412 1.00 19.49 336 ILE B O 1
ATOM 5622 N N . LYS B 1 338 ? 29.467 36.046 -29.424 1.00 19.36 337 LYS B N 1
ATOM 5623 C CA . LYS B 1 338 ? 29.423 36.633 -28.104 1.00 18.36 337 LYS B CA 1
ATOM 5624 C C . LYS B 1 338 ? 30.576 37.581 -27.955 1.00 16.32 337 LYS B C 1
ATOM 5625 O O . LYS B 1 338 ? 31.637 37.277 -28.432 1.00 17.50 337 LYS B O 1
ATOM 5631 N N . ALA B 1 339 ? 30.377 38.692 -27.245 1.00 14.54 338 ALA B N 1
ATOM 5632 C CA . ALA B 1 339 ? 31.492 39.605 -26.918 1.00 14.65 338 ALA B CA 1
ATOM 5633 C C . ALA B 1 339 ? 32.591 38.877 -26.186 1.00 14.92 338 ALA B C 1
ATOM 5634 O O . ALA B 1 339 ? 33.785 39.123 -26.401 1.00 13.73 338 ALA B O 1
ATOM 5636 N N . SER B 1 340 ? 32.190 37.990 -25.282 1.00 16.06 339 SER B N 1
ATOM 5637 C CA . SER B 1 340 ? 33.197 37.248 -24.497 1.00 16.63 339 SER B CA 1
ATOM 5638 C C . SER B 1 340 ? 34.114 36.385 -25.398 1.00 16.33 339 SER B C 1
ATOM 5639 O O . SER B 1 340 ? 35.294 36.282 -25.124 1.00 15.04 339 SER B O 1
ATOM 5642 N N . PHE B 1 341 ? 33.590 35.816 -26.494 1.00 16.16 340 PHE B N 1
ATOM 5643 C CA . PHE B 1 341 ? 34.395 35.046 -27.397 1.00 17.77 340 PHE B CA 1
ATOM 5644 C C . PHE B 1 341 ? 35.447 35.947 -28.042 1.00 16.05 340 PHE B C 1
ATOM 5645 O O . PHE B 1 341 ? 36.611 35.553 -28.114 1.00 14.82 340 PHE B O 1
ATOM 5653 N N . VAL B 1 342 ? 35.020 37.128 -28.470 1.00 14.70 341 VAL B N 1
ATOM 5654 C CA . VAL B 1 342 ? 35.854 38.046 -29.228 1.00 15.03 341 VAL B CA 1
ATOM 5655 C C . VAL B 1 342 ? 36.898 38.659 -28.280 1.00 13.57 341 VAL B C 1
ATOM 5656 O O . VAL B 1 342 ? 38.050 38.717 -28.591 1.00 13.91 341 VAL B O 1
ATOM 5660 N N . ILE B 1 343 ? 36.466 39.043 -27.110 1.00 14.38 342 ILE B N 1
ATOM 5661 C CA . ILE B 1 343 ? 37.354 39.518 -26.086 1.00 13.87 342 ILE B CA 1
ATOM 5662 C C . ILE B 1 343 ? 38.406 38.543 -25.728 1.00 14.52 342 ILE B C 1
ATOM 5663 O O . ILE B 1 343 ? 39.558 38.945 -25.646 1.00 17.25 342 ILE B O 1
ATOM 5668 N N . SER B 1 344 ? 38.053 37.279 -25.512 1.00 14.98 343 SER B N 1
ATOM 5669 C CA . SER B 1 344 ? 39.076 36.275 -25.151 1.00 13.91 343 SER B CA 1
ATOM 5670 C C . SER B 1 344 ? 40.033 36.018 -26.332 1.00 14.44 343 SER B C 1
ATOM 5671 O O . SER B 1 344 ? 41.259 35.938 -26.131 1.00 14.03 343 SER B O 1
ATOM 5674 N N . ALA B 1 345 ? 39.502 35.950 -27.558 1.00 14.37 344 ALA B N 1
ATOM 5675 C CA . ALA B 1 345 ? 40.372 35.708 -28.715 1.00 14.65 344 ALA B CA 1
ATOM 5676 C C . ALA B 1 345 ? 41.356 36.879 -28.852 1.00 14.34 344 ALA B C 1
ATOM 5677 O O . ALA B 1 345 ? 42.554 36.726 -29.080 1.00 14.08 344 ALA B O 1
ATOM 5679 N N . LEU B 1 346 ? 40.852 38.081 -28.710 1.00 14.27 345 LEU B N 1
ATOM 5680 C CA . LEU B 1 346 ? 41.713 39.269 -28.753 1.00 14.41 345 LEU B CA 1
ATOM 5681 C C . LEU B 1 346 ? 42.820 39.215 -27.702 1.00 14.91 345 LEU B C 1
ATOM 5682 O O . LEU B 1 346 ? 43.943 39.602 -27.986 1.00 16.78 345 LEU B O 1
ATOM 5687 N N . LEU B 1 347 ? 42.516 38.806 -26.495 1.00 15.60 346 LEU B N 1
ATOM 5688 C CA . LEU B 1 347 ? 43.546 38.801 -25.457 1.00 18.23 346 LEU B CA 1
ATOM 5689 C C . LEU B 1 347 ? 44.576 37.681 -25.693 1.00 20.16 346 LEU B C 1
ATOM 5690 O O . LEU B 1 347 ? 45.770 37.942 -25.689 1.00 21.97 346 LEU B O 1
ATOM 5695 N N . VAL B 1 348 ? 44.097 36.485 -25.999 1.00 21.48 347 VAL B N 1
ATOM 5696 C CA . VAL B 1 348 ? 44.961 35.291 -26.103 1.00 24.66 347 VAL B CA 1
ATOM 5697 C C . VAL B 1 348 ? 45.783 35.321 -27.345 1.00 24.01 347 VAL B C 1
ATOM 5698 O O . VAL B 1 348 ? 46.973 34.990 -27.291 1.00 25.67 347 VAL B O 1
ATOM 5702 N N . GLU B 1 349 ? 45.190 35.763 -28.445 1.00 20.43 348 GLU B N 1
ATOM 5703 C CA . GLU B 1 349 ? 45.815 35.631 -29.752 1.00 21.75 348 GLU B CA 1
ATOM 5704 C C . GLU B 1 349 ? 46.657 36.872 -30.158 1.00 22.37 348 GLU B C 1
ATOM 5705 O O . GLU B 1 349 ? 47.593 36.759 -30.943 1.00 20.74 348 GLU B O 1
ATOM 5711 N N . TYR B 1 350 ? 46.299 38.051 -29.639 1.00 19.95 349 TYR B N 1
ATOM 5712 C CA . TYR B 1 350 ? 46.914 39.297 -30.042 1.00 19.57 349 TYR B CA 1
ATOM 5713 C C . TYR B 1 350 ? 47.300 40.203 -28.877 1.00 18.61 349 TYR B C 1
ATOM 5714 O O . TYR B 1 350 ? 47.878 41.235 -29.092 1.00 17.15 349 TYR B O 1
ATOM 5723 N N . GLY B 1 351 ? 47.000 39.818 -27.655 1.00 19.06 350 GLY B N 1
ATOM 5724 C CA . GLY B 1 351 ? 47.276 40.643 -26.482 1.00 20.56 350 GLY B CA 1
ATOM 5725 C C . GLY B 1 351 ? 46.547 41.992 -26.541 1.00 20.87 350 GLY B C 1
ATOM 5726 O O . GLY B 1 351 ? 47.104 43.017 -26.114 1.00 21.20 350 GLY B O 1
ATOM 5727 N N . ILE B 1 352 ? 45.361 42.032 -27.158 1.00 17.89 351 ILE B N 1
ATOM 5728 C CA . ILE B 1 352 ? 44.537 43.272 -27.170 1.00 15.61 351 ILE B CA 1
ATOM 5729 C C . ILE B 1 352 ? 43.381 43.178 -26.221 1.00 15.42 351 ILE B C 1
ATOM 5730 O O . ILE B 1 352 ? 42.681 42.160 -26.225 1.00 14.56 351 ILE B O 1
ATOM 5735 N N . TYR B 1 353 ? 43.170 44.216 -25.414 1.00 15.79 352 TYR B N 1
ATOM 5736 C CA . TYR B 1 353 ? 42.084 44.240 -24.426 1.00 16.02 352 TYR B CA 1
ATOM 5737 C C . TYR B 1 353 ? 41.069 45.291 -24.858 1.00 14.90 352 TYR B C 1
ATOM 5738 O O . TYR B 1 353 ? 41.393 46.444 -24.991 1.00 14.91 352 TYR B O 1
ATOM 5747 N N . VAL B 1 354 ? 39.841 44.887 -25.086 1.00 14.74 353 VAL B N 1
ATOM 5748 C CA . VAL B 1 354 ? 38.713 45.822 -25.347 1.00 13.68 353 VAL B CA 1
ATOM 5749 C C . VAL B 1 354 ? 37.624 45.612 -24.268 1.00 15.02 353 VAL B C 1
ATOM 5750 O O . VAL B 1 354 ? 37.649 44.614 -23.520 1.00 14.41 353 VAL B O 1
ATOM 5754 N N . ARG B 1 355 ? 36.648 46.512 -24.235 1.00 15.12 354 ARG B N 1
ATOM 5755 C CA . ARG B 1 355 ? 35.606 46.544 -23.182 1.00 16.07 354 ARG B CA 1
ATOM 5756 C C . ARG B 1 355 ? 34.286 45.998 -23.657 1.00 13.93 354 ARG B C 1
ATOM 5757 O O . ARG B 1 355 ? 33.712 46.533 -24.549 1.00 13.20 354 ARG B O 1
ATOM 5765 N N . THR B 1 356 ? 33.830 44.925 -23.000 1.00 13.04 355 THR B N 1
ATOM 5766 C CA . THR B 1 356 ? 32.478 44.376 -23.200 1.00 12.35 355 THR B CA 1
ATOM 5767 C C . THR B 1 356 ? 31.419 45.401 -22.936 1.00 11.06 355 THR B C 1
ATOM 5768 O O . THR B 1 356 ? 31.619 46.237 -22.098 1.00 10.72 355 THR B O 1
ATOM 5772 N N . MET B 1 357 ? 30.309 45.363 -23.704 1.00 10.21 356 MET B N 1
ATOM 5773 C CA . MET B 1 357 ? 29.103 46.138 -23.391 1.00 10.09 356 MET B CA 1
ATOM 5774 C C . MET B 1 357 ? 28.045 45.339 -22.632 1.00 11.95 356 MET B C 1
ATOM 5775 O O . MET B 1 357 ? 26.920 45.851 -22.385 1.00 12.54 356 MET B O 1
ATOM 5780 N N . ALA B 1 358 ? 28.362 44.099 -22.247 1.00 14.05 357 ALA B N 1
ATOM 5781 C CA . ALA B 1 358 ? 27.299 43.170 -21.715 1.00 16.24 357 ALA B CA 1
ATOM 5782 C C . ALA B 1 358 ? 26.704 43.675 -20.411 1.00 16.93 357 ALA B C 1
ATOM 5783 O O . ALA B 1 358 ? 25.544 43.392 -20.110 1.00 18.33 357 ALA B O 1
ATOM 5785 N N . ASP B 1 359 ? 27.488 44.420 -19.656 1.00 16.60 358 ASP B N 1
ATOM 5786 C CA . ASP B 1 359 ? 27.059 44.956 -18.382 1.00 17.43 358 ASP B CA 1
ATOM 5787 C C . ASP B 1 359 ? 26.435 46.330 -18.493 1.00 17.42 358 ASP B C 1
ATOM 5788 O O . ASP B 1 359 ? 26.098 46.891 -17.483 1.00 17.51 358 ASP B O 1
ATOM 5793 N N . LYS B 1 360 ? 26.225 46.854 -19.717 1.00 16.06 359 LYS B N 1
ATOM 5794 C CA . LYS B 1 360 ? 25.678 48.217 -19.895 1.00 15.76 359 LYS B CA 1
ATOM 5795 C C . LYS B 1 360 ? 24.245 48.188 -20.443 1.00 16.33 359 LYS B C 1
ATOM 5796 O O . LYS B 1 360 ? 23.998 47.984 -21.647 1.00 16.63 359 LYS B O 1
ATOM 5802 N N . ILE B 1 361 ? 23.317 48.360 -19.523 1.00 16.53 360 ILE B N 1
ATOM 5803 C CA . ILE B 1 361 ? 21.909 48.272 -19.829 1.00 17.60 360 ILE B CA 1
ATOM 5804 C C . ILE B 1 361 ? 21.581 49.296 -20.911 1.00 17.76 360 ILE B C 1
ATOM 5805 O O . ILE B 1 361 ? 22.009 50.479 -20.845 1.00 19.68 360 ILE B O 1
ATOM 5810 N N . GLY B 1 362 ? 20.833 48.837 -21.895 1.00 17.47 361 GLY B N 1
ATOM 5811 C CA . GLY B 1 362 ? 20.464 49.602 -23.063 1.00 16.87 361 GLY B CA 1
ATOM 5812 C C . GLY B 1 362 ? 21.286 49.477 -24.298 1.00 15.22 361 GLY B C 1
ATOM 5813 O O . GLY B 1 362 ? 20.941 50.052 -25.288 1.00 14.54 361 GLY B O 1
ATOM 5814 N N . VAL B 1 363 ? 22.412 48.771 -24.238 1.00 15.63 362 VAL B N 1
ATOM 5815 C CA . VAL B 1 363 ? 23.141 48.395 -25.437 1.00 15.41 362 VAL B CA 1
ATOM 5816 C C . VAL B 1 363 ? 22.550 47.073 -25.933 1.00 17.11 362 VAL B C 1
ATOM 5817 O O . VAL B 1 363 ? 22.686 46.012 -25.293 1.00 15.73 362 VAL B O 1
ATOM 5821 N N . GLU B 1 364 ? 21.920 47.134 -27.089 1.00 17.89 363 GLU B N 1
ATOM 5822 C CA . GLU B 1 364 ? 21.369 45.941 -27.668 1.00 19.50 363 GLU B CA 1
ATOM 5823 C C . GLU B 1 364 ? 22.427 45.071 -28.315 1.00 18.87 363 GLU B C 1
ATOM 5824 O O . GLU B 1 364 ? 23.433 45.574 -28.848 1.00 16.59 363 GLU B O 1
ATOM 5830 N N . GLY B 1 365 ? 22.177 43.748 -28.308 1.00 17.91 364 GLY B N 1
ATOM 5831 C CA . GLY B 1 365 ? 23.108 42.824 -28.929 1.00 18.20 364 GLY B CA 1
ATOM 5832 C C . GLY B 1 365 ? 24.396 42.668 -28.143 1.00 17.14 364 GLY B C 1
ATOM 5833 O O . GLY B 1 365 ? 24.456 42.984 -26.947 1.00 16.52 364 GLY B O 1
ATOM 5834 N N . GLU B 1 366 ? 25.384 42.107 -28.830 1.00 17.20 365 GLU B N 1
ATOM 5835 C CA . GLU B 1 366 ? 26.676 41.788 -28.298 1.00 16.77 365 GLU B CA 1
ATOM 5836 C C . GLU B 1 366 ? 27.654 42.838 -28.890 1.00 14.36 365 GLU B C 1
ATOM 5837 O O . GLU B 1 366 ? 27.936 42.849 -30.090 1.00 14.65 365 GLU B O 1
ATOM 5843 N N . CYS B 1 367 ? 28.137 43.738 -28.044 1.00 12.96 366 CYS B N 1
ATOM 5844 C CA . CYS B 1 367 ? 28.962 44.850 -28.500 1.00 13.49 366 CYS B CA 1
ATOM 5845 C C . CYS B 1 367 ? 30.235 44.965 -27.675 1.00 12.95 366 CYS B C 1
ATOM 5846 O O . CYS B 1 367 ? 30.292 44.478 -26.538 1.00 11.28 366 CYS B O 1
ATOM 5849 N N . ILE B 1 368 ? 31.216 45.676 -28.266 1.00 11.58 367 ILE B N 1
ATOM 5850 C CA . ILE B 1 368 ? 32.434 46.077 -27.616 1.00 11.74 367 ILE B CA 1
ATOM 5851 C C . ILE B 1 368 ? 32.668 47.551 -27.814 1.00 11.43 367 ILE B C 1
ATOM 5852 O O . ILE B 1 368 ? 32.339 48.090 -28.873 1.00 11.06 367 ILE B O 1
ATOM 5857 N N . ARG B 1 369 ? 33.268 48.170 -26.813 1.00 10.53 368 ARG B N 1
ATOM 5858 C CA . ARG B 1 369 ? 33.802 49.521 -26.920 1.00 10.96 368 ARG B CA 1
ATOM 5859 C C . ARG B 1 369 ? 35.269 49.448 -27.091 1.00 10.34 368 ARG B C 1
ATOM 5860 O O . ARG B 1 369 ? 35.973 48.865 -26.282 1.00 11.00 368 ARG B O 1
ATOM 5868 N N . ILE B 1 370 ? 35.770 50.064 -28.164 1.00 11.55 369 ILE B N 1
ATOM 5869 C CA . ILE B 1 370 ? 37.166 50.093 -28.452 1.00 11.77 369 ILE B CA 1
ATOM 5870 C C . ILE B 1 370 ? 37.627 51.533 -28.332 1.00 11.30 369 ILE B C 1
ATOM 5871 O O . ILE B 1 370 ? 37.119 52.390 -29.050 1.00 10.88 369 ILE B O 1
ATOM 5876 N N . ALA B 1 371 ? 38.595 51.774 -27.452 1.00 11.16 370 ALA B N 1
ATOM 5877 C CA . ALA B 1 371 ? 39.213 53.079 -27.329 1.00 12.59 370 ALA B CA 1
ATOM 5878 C C . ALA B 1 371 ? 40.147 53.309 -28.521 1.00 12.98 370 ALA B C 1
ATOM 5879 O O . ALA B 1 371 ? 40.816 52.392 -28.978 1.00 15.65 370 ALA B O 1
ATOM 5881 N N . GLY B 1 372 ? 40.164 54.519 -29.038 1.00 15.46 371 GLY B N 1
ATOM 5882 C CA . GLY B 1 372 ? 41.199 54.915 -29.986 1.00 17.78 371 GLY B CA 1
ATOM 5883 C C . GLY B 1 372 ? 42.589 54.783 -29.389 1.00 20.36 371 GLY B C 1
ATOM 5884 O O . GLY B 1 372 ? 42.796 55.159 -28.219 1.00 24.01 371 GLY B O 1
ATOM 5885 N N . ARG B 1 373 ? 43.530 54.230 -30.176 1.00 19.22 372 ARG B N 1
ATOM 5886 C CA . ARG B 1 373 ? 44.924 54.178 -29.810 1.00 20.67 372 ARG B CA 1
ATOM 5887 C C . ARG B 1 373 ? 45.782 54.916 -30.895 1.00 20.29 372 ARG B C 1
ATOM 5888 O O . ARG B 1 373 ? 45.265 55.749 -31.639 1.00 18.25 372 ARG B O 1
ATOM 5896 N N . THR B 1 374 ? 47.086 54.643 -30.937 1.00 21.12 373 THR B N 1
ATOM 5897 C CA . THR B 1 374 ? 47.945 55.188 -31.972 1.00 20.43 373 THR B CA 1
ATOM 5898 C C . THR B 1 374 ? 47.606 54.530 -33.337 1.00 22.35 373 THR B C 1
ATOM 5899 O O . THR B 1 374 ? 46.845 53.530 -33.442 1.00 18.29 373 THR B O 1
ATOM 5903 N N . ARG B 1 375 ? 48.181 55.073 -34.394 1.00 20.61 374 ARG B N 1
ATOM 5904 C CA . ARG B 1 375 ? 47.895 54.593 -35.754 1.00 18.95 374 ARG B CA 1
ATOM 5905 C C . ARG B 1 375 ? 48.162 53.137 -35.928 1.00 16.91 374 ARG B C 1
ATOM 5906 O O . ARG B 1 375 ? 47.318 52.382 -36.480 1.00 15.39 374 ARG B O 1
ATOM 5914 N N . GLU B 1 376 ? 49.337 52.771 -35.419 1.00 16.54 375 GLU B N 1
ATOM 5915 C CA . GLU B 1 376 ? 49.921 51.442 -35.437 1.00 19.39 375 GLU B CA 1
ATOM 5916 C C . GLU B 1 376 ? 49.054 50.462 -34.661 1.00 19.34 375 GLU B C 1
ATOM 5917 O O . GLU B 1 376 ? 48.742 49.364 -35.124 1.00 17.41 375 GLU B O 1
ATOM 5923 N N . GLU B 1 377 ? 48.690 50.870 -33.454 1.00 16.95 376 GLU B N 1
ATOM 5924 C CA . GLU B 1 377 ? 47.761 50.108 -32.632 1.00 17.70 376 GLU B CA 1
ATOM 5925 C C . GLU B 1 377 ? 46.362 49.960 -33.214 1.00 16.79 376 GLU B C 1
ATOM 5926 O O . GLU B 1 377 ? 45.787 48.869 -33.143 1.00 15.53 376 GLU B O 1
ATOM 5932 N N . ASN B 1 378 ? 45.801 51.035 -33.759 1.00 15.69 377 ASN B N 1
ATOM 5933 C CA . ASN B 1 378 ? 44.543 50.937 -34.431 1.00 14.75 377 ASN B CA 1
ATOM 5934 C C . ASN B 1 378 ? 44.561 49.931 -35.567 1.00 16.84 377 ASN B C 1
ATOM 5935 O O . ASN B 1 378 ? 43.632 49.113 -35.705 1.00 15.32 377 ASN B O 1
ATOM 5940 N N . ASN B 1 379 ? 45.621 49.940 -36.365 1.00 17.49 378 ASN B N 1
ATOM 5941 C CA . ASN B 1 379 ? 45.736 48.955 -37.452 1.00 19.17 378 ASN B CA 1
ATOM 5942 C C . ASN B 1 379 ? 45.784 47.519 -36.940 1.00 17.59 378 ASN B C 1
ATOM 5943 O O . ASN B 1 379 ? 45.139 46.639 -37.518 1.00 16.68 378 ASN B O 1
ATOM 5948 N N . CYS B 1 380 ? 46.507 47.290 -35.847 1.00 17.82 379 CYS B N 1
ATOM 5949 C CA . CYS B 1 380 ? 46.594 46.009 -35.238 1.00 19.52 379 CYS B CA 1
ATOM 5950 C C . CYS B 1 380 ? 45.215 45.521 -34.769 1.00 21.30 379 CYS B C 1
ATOM 5951 O O . CYS B 1 380 ? 44.837 44.331 -35.020 1.00 18.72 379 CYS B O 1
ATOM 5954 N N . ILE B 1 381 ? 44.403 46.432 -34.183 1.00 17.23 380 ILE B N 1
ATOM 5955 C CA . ILE B 1 381 ? 43.054 46.054 -33.763 1.00 16.98 380 ILE B CA 1
ATOM 5956 C C . ILE B 1 381 ? 42.184 45.656 -34.951 1.00 17.27 380 ILE B C 1
ATOM 5957 O O . ILE B 1 381 ? 41.460 44.630 -34.938 1.00 15.70 380 ILE B O 1
ATOM 5962 N N . VAL B 1 382 ? 42.260 46.448 -36.010 1.00 16.69 381 VAL B N 1
ATOM 5963 C CA . VAL B 1 382 ? 41.472 46.158 -37.204 1.00 17.26 381 VAL B CA 1
ATOM 5964 C C . VAL B 1 382 ? 41.889 44.773 -37.779 1.00 19.30 381 VAL B C 1
ATOM 5965 O O . VAL B 1 382 ? 41.029 43.941 -38.083 1.00 18.42 381 VAL B O 1
ATOM 5969 N N . MET B 1 383 ? 43.196 44.544 -37.892 1.00 20.93 382 MET B N 1
ATOM 5970 C CA . MET B 1 383 ? 43.745 43.311 -38.459 1.00 20.95 382 MET B CA 1
ATOM 5971 C C . MET B 1 383 ? 43.285 42.137 -37.558 1.00 21.17 382 MET B C 1
ATOM 5972 O O . MET B 1 383 ? 42.739 41.154 -38.077 1.00 18.59 382 MET B O 1
ATOM 5977 N N . ALA B 1 384 ? 43.425 42.266 -36.230 1.00 18.95 383 ALA B N 1
ATOM 5978 C CA . ALA B 1 384 ? 42.986 41.211 -35.280 1.00 19.36 383 ALA B CA 1
ATOM 5979 C C . ALA B 1 384 ? 41.514 40.825 -35.392 1.00 20.18 383 ALA B C 1
ATOM 5980 O O . ALA B 1 384 ? 41.162 39.639 -35.475 1.00 20.19 383 ALA B O 1
ATOM 5982 N N . LEU B 1 385 ? 40.639 41.810 -35.370 1.00 19.70 384 LEU B N 1
ATOM 5983 C CA . LEU B 1 385 ? 39.225 41.567 -35.493 1.00 20.78 384 LEU B CA 1
ATOM 5984 C C . LEU B 1 385 ? 38.858 40.956 -36.799 1.00 22.44 384 LEU B C 1
ATOM 5985 O O . LEU B 1 385 ? 37.973 40.089 -36.844 1.00 20.82 384 LEU B O 1
ATOM 5990 N N . LYS B 1 386 ? 39.475 41.421 -37.875 1.00 23.59 385 LYS B N 1
ATOM 5991 C CA . LYS B 1 386 ? 39.168 40.821 -39.211 1.00 27.99 385 LYS B CA 1
ATOM 5992 C C . LYS B 1 386 ? 39.459 39.346 -39.195 1.00 23.03 385 LYS B C 1
ATOM 5993 O O . LYS B 1 386 ? 38.703 38.529 -39.720 1.00 26.67 385 LYS B O 1
ATOM 5999 N N . SER B 1 387 ? 40.611 39.021 -38.641 1.00 22.64 386 SER B N 1
ATOM 6000 C CA . SER B 1 387 ? 41.082 37.648 -38.553 1.00 23.46 386 SER B CA 1
ATOM 6001 C C . SER B 1 387 ? 40.120 36.831 -37.689 1.00 23.68 386 SER B C 1
ATOM 6002 O O . SER B 1 387 ? 39.577 35.807 -38.140 1.00 20.59 386 SER B O 1
ATOM 6005 N N . ILE B 1 388 ? 39.886 37.306 -36.450 1.00 22.73 387 ILE B N 1
ATOM 6006 C CA . ILE B 1 388 ? 39.004 36.611 -35.518 1.00 21.29 387 ILE B CA 1
ATOM 6007 C C . ILE B 1 388 ? 37.612 36.368 -36.094 1.00 20.39 387 ILE B C 1
ATOM 6008 O O . ILE B 1 388 ? 36.988 35.337 -35.841 1.00 19.94 387 ILE B O 1
ATOM 6013 N N . LEU B 1 389 ? 37.080 37.333 -36.790 1.00 22.21 388 LEU B N 1
ATOM 6014 C CA . LEU B 1 389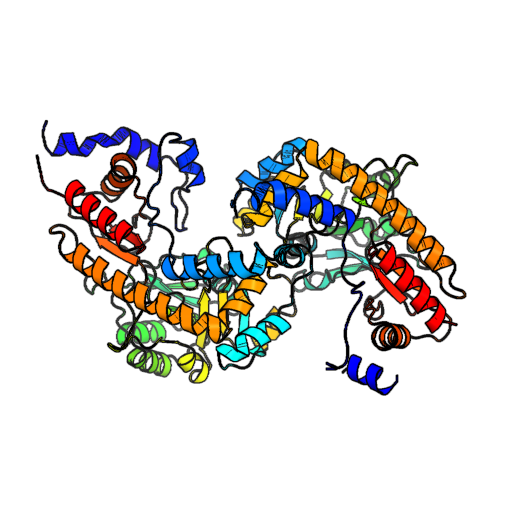 ? 35.668 37.266 -37.215 1.00 22.31 388 LEU B CA 1
ATOM 6015 C C . LEU B 1 389 ? 35.495 36.613 -38.595 1.00 27.94 388 LEU B C 1
ATOM 6016 O O . LEU B 1 389 ? 34.365 36.464 -39.056 1.00 27.79 388 LEU B O 1
ATOM 6021 N N . LYS B 1 390 ? 36.601 36.253 -39.253 1.00 25.76 389 LYS B N 1
ATOM 6022 C CA . LYS B 1 390 ? 36.514 35.652 -40.564 1.00 31.66 389 LYS B CA 1
ATOM 6023 C C . LYS B 1 390 ? 36.185 34.195 -40.316 1.00 30.23 389 LYS B C 1
ATOM 6024 O O . LYS B 1 390 ? 35.066 33.827 -40.525 1.00 33.37 389 LYS B O 1
#

Foldseek 3Di:
DDLVVVLCVCVVVLVLLVVADADLAQDGVDPVRCCVSPVVFFFDAEFRAFAQVLLQVLVVVCCCVPPVVVVVVVCLQVPADDDQQVLLVLVCQQLVDDSLQKDKAFFQLVVVLVVQCDVVFAEEEEEPFASDDNVVRHDPNHHYHYHAQDVVVLSDDDLVVVLVVCVVVVGLEYEAEALGPQAADHDDPVSVVVSLVSVLVRQAYEYEDQFQLLAADDPVSDGDDCVVVVVPRQRYKYKYWPCNQSPHPVAGMIMMGHDSVVQVVDCVVHPPDDHGSVNNVVSSLCRDPVSVVSSNVSSVLQSVQVVVLQVLLVVQDAKDWRDHSGQKIKIAGHPPDALSSLQSQCRPVPSYHWAWPVPGPSDDHTMIMGGHYDNVVSVSVSVSVNVSRPSDD/DVVLLVVVVVDDPVFFFDAEQAAFAQVLLVVLVVVCCCVPPVVVVNDFLVLLVLCCVLLVHDSLQKDKAQFQVVVLLLVQQDPVFQEEEEEPQADDDSVVSHDPNRHYHYDYQDVVVLRHDDLVVVLVVCVVVVGLEYEAEALGPPAADHDDPVRVVVNLVSVLVRQAYEYEDAFQLLAADDPVSDRDDCSVVVVPHQRYKYKYFPPNYSPCVVFGIIMMGHDSVVVVVSVVVPNIHHGDPVRVVSSNQVSDPVSVVSSNVSSVVQSVLVVVLQVLLVPQPQKDWRDHSGQKIKIAHHPPDALSQLQSQCRPVPSYHWAWCPPGPNDPHTMTMGGHDDNVVSVSVSVSSSVSRD